Protein AF-0000000073393864 (afdb_homodimer)

pLDDT: mean 94.84, std 5.43, range [60.94, 98.81]

Structure (mmCIF, N/CA/C/O backbone):
data_AF-0000000073393864-model_v1
#
loop_
_entity.id
_entity.type
_entity.pdbx_description
1 polymer '6-phosphogluconate dehydrogenase, beta-hydroxyacid dehydrogenase related, MmsB'
#
loop_
_atom_site.group_PDB
_atom_site.id
_atom_site.type_symbol
_atom_site.label_atom_id
_atom_site.label_alt_id
_atom_site.label_comp_id
_atom_site.label_asym_id
_atom_site.label_entity_id
_atom_site.label_seq_id
_atom_site.pdbx_PDB_ins_code
_atom_site.Cartn_x
_atom_site.Cartn_y
_atom_site.Cartn_z
_atom_site.occupancy
_atom_site.B_iso_or_equiv
_atom_site.auth_seq_id
_atom_site.auth_comp_id
_atom_site.auth_asym_id
_atom_site.auth_atom_id
_atom_site.pdbx_PDB_model_num
ATOM 1 N N . MET A 1 1 ? 4.664 -29.906 -32.594 1 95.62 1 MET A N 1
ATOM 2 C CA . MET A 1 1 ? 4.805 -29.969 -31.141 1 95.62 1 MET A CA 1
ATOM 3 C C . MET A 1 1 ? 3.48 -30.344 -30.484 1 95.62 1 MET A C 1
ATOM 5 O O . MET A 1 1 ? 2.42 -29.891 -30.906 1 95.62 1 MET A O 1
ATOM 9 N N . LYS A 1 2 ? 3.51 -31.25 -29.453 1 97.88 2 LYS A N 1
ATOM 10 C CA . LYS A 1 2 ? 2.297 -31.688 -28.766 1 97.88 2 LYS A CA 1
ATOM 11 C C . LYS A 1 2 ? 2.277 -31.188 -27.328 1 97.88 2 LYS A C 1
ATOM 13 O O . LYS A 1 2 ? 3.203 -31.469 -26.547 1 97.88 2 LYS A O 1
ATOM 18 N N . ILE A 1 3 ? 1.252 -30.453 -26.984 1 98.12 3 ILE A N 1
ATOM 19 C CA . ILE A 1 3 ? 1.03 -30 -25.625 1 98.12 3 ILE A CA 1
ATOM 20 C C . ILE A 1 3 ? -0.166 -30.734 -25.016 1 98.12 3 ILE A C 1
ATOM 22 O O . ILE A 1 3 ? -1.277 -30.656 -25.547 1 98.12 3 ILE A O 1
ATOM 26 N N . GLY A 1 4 ? 0.137 -31.453 -23.969 1 98.12 4 GLY A N 1
ATOM 27 C CA . GLY A 1 4 ? -0.922 -32.188 -23.297 1 98.12 4 GLY A CA 1
ATOM 28 C C . GLY A 1 4 ? -1.39 -31.531 -22.016 1 98.12 4 GLY A C 1
ATOM 29 O O . GLY A 1 4 ? -0.593 -30.922 -21.312 1 98.12 4 GLY A O 1
ATOM 30 N N . PHE A 1 5 ? -2.686 -31.688 -21.734 1 98 5 PHE A N 1
ATOM 31 C CA . PHE A 1 5 ? -3.268 -31.188 -20.484 1 98 5 PHE A CA 1
ATOM 32 C C . PHE A 1 5 ? -3.814 -32.312 -19.641 1 98 5 PHE A C 1
ATOM 34 O O . PHE A 1 5 ? -4.559 -33.188 -20.141 1 98 5 PHE A O 1
ATOM 41 N N . ILE A 1 6 ? -3.375 -32.375 -18.422 1 97.19 6 ILE A N 1
ATOM 42 C CA . ILE A 1 6 ? -4.113 -33.125 -17.406 1 97.19 6 ILE A CA 1
ATOM 43 C C . ILE A 1 6 ? -5.008 -32.156 -16.609 1 97.19 6 ILE A C 1
ATOM 45 O O . ILE A 1 6 ? -4.523 -31.406 -15.766 1 97.19 6 ILE A O 1
ATOM 49 N N . GLY A 1 7 ? -6.27 -32.25 -16.812 1 93.75 7 GLY A N 1
ATOM 50 C CA . GLY A 1 7 ? -7.215 -31.219 -16.406 1 93.75 7 GLY A CA 1
ATOM 51 C C . GLY A 1 7 ? -7.539 -30.25 -17.516 1 93.75 7 GLY A C 1
ATOM 52 O O . GLY A 1 7 ? -6.641 -29.734 -18.188 1 93.75 7 GLY A O 1
ATOM 53 N N . PHE A 1 8 ? -8.805 -30.062 -17.844 1 95.19 8 PHE A N 1
ATOM 54 C CA . PHE A 1 8 ? -9.211 -29.203 -18.938 1 95.19 8 PHE A CA 1
ATOM 55 C C . PHE A 1 8 ? -10.289 -28.219 -18.484 1 95.19 8 PHE A C 1
ATOM 57 O O . PHE A 1 8 ? -11.367 -28.156 -19.078 1 95.19 8 PHE A O 1
ATOM 64 N N . GLY A 1 9 ? -9.906 -27.5 -17.516 1 92.31 9 GLY A N 1
ATOM 65 C CA . GLY A 1 9 ? -10.781 -26.453 -17.031 1 92.31 9 GLY A CA 1
ATOM 66 C C . GLY A 1 9 ? -10.57 -25.125 -17.734 1 92.31 9 GLY A C 1
ATOM 67 O O . GLY A 1 9 ? -10.258 -25.078 -18.922 1 92.31 9 GLY A O 1
ATOM 68 N N . LYS A 1 10 ? -10.828 -24.062 -17.047 1 89.81 10 LYS A N 1
ATOM 69 C CA . LYS A 1 10 ? -10.758 -22.719 -17.594 1 89.81 10 LYS A CA 1
ATOM 70 C C . LYS A 1 10 ? -9.344 -22.391 -18.062 1 89.81 10 LYS A C 1
ATOM 72 O O . LYS A 1 10 ? -9.164 -21.766 -19.109 1 89.81 10 LYS A O 1
ATOM 77 N N . VAL A 1 11 ? -8.367 -22.859 -17.25 1 93.06 11 VAL A N 1
ATOM 78 C CA . VAL A 1 11 ? -6.977 -22.578 -17.594 1 93.06 11 VAL A CA 1
ATOM 79 C C . VAL A 1 11 ? -6.617 -23.234 -18.922 1 93.06 11 VAL A C 1
ATOM 81 O O . VAL A 1 11 ? -6.152 -22.562 -19.844 1 93.06 11 VAL A O 1
ATOM 84 N N . ALA A 1 12 ? -6.836 -24.484 -19.047 1 95 12 ALA A N 1
ATOM 85 C CA . ALA A 1 12 ? -6.5 -25.219 -20.266 1 95 12 ALA A CA 1
ATOM 86 C C . ALA A 1 12 ? -7.238 -24.641 -21.469 1 95 12 ALA A C 1
ATOM 88 O O . ALA A 1 12 ? -6.637 -24.422 -22.516 1 95 12 ALA A O 1
ATOM 89 N N . ARG A 1 13 ? -8.531 -24.391 -21.281 1 93.62 13 ARG A N 1
ATOM 90 C CA . ARG A 1 13 ? -9.336 -23.844 -22.375 1 93.62 13 ARG A CA 1
ATOM 91 C C . ARG A 1 13 ? -8.781 -22.516 -22.859 1 93.62 13 ARG A C 1
ATOM 93 O O . ARG A 1 13 ? -8.695 -22.266 -24.062 1 93.62 13 ARG A O 1
ATOM 100 N N . ASN A 1 14 ? -8.406 -21.688 -21.938 1 93.06 14 ASN A N 1
ATOM 101 C CA . ASN A 1 14 ? -7.879 -20.375 -22.297 1 93.06 14 ASN A CA 1
ATOM 102 C C . ASN A 1 14 ? -6.527 -20.484 -23 1 93.06 14 ASN A C 1
ATOM 104 O O . ASN A 1 14 ? -6.262 -19.781 -23.969 1 93.06 14 ASN A O 1
ATOM 108 N N . LEU A 1 15 ? -5.684 -21.391 -22.469 1 94.25 15 LEU A N 1
ATOM 109 C CA . LEU A 1 15 ? -4.371 -21.562 -23.078 1 94.25 15 LEU A CA 1
ATOM 110 C C . LEU A 1 15 ? -4.5 -22.094 -24.5 1 94.25 15 LEU A C 1
ATOM 112 O O . LEU A 1 15 ? -3.779 -21.656 -25.406 1 94.25 15 LEU A O 1
ATOM 116 N N . VAL A 1 16 ? -5.395 -22.984 -24.703 1 95.12 16 VAL A N 1
ATOM 117 C CA . VAL A 1 16 ? -5.637 -23.516 -26.031 1 95.12 16 VAL A CA 1
ATOM 118 C C . VAL A 1 16 ? -6.07 -22.391 -26.969 1 95.12 16 VAL A C 1
ATOM 120 O O . VAL A 1 16 ? -5.637 -22.328 -28.125 1 95.12 16 VAL A O 1
ATOM 123 N N . ARG A 1 17 ? -6.895 -21.547 -26.484 1 92.81 17 ARG A N 1
ATOM 124 C CA . ARG A 1 17 ? -7.379 -20.422 -27.281 1 92.81 17 ARG A CA 1
ATOM 125 C C . ARG A 1 17 ? -6.25 -19.438 -27.594 1 92.81 17 ARG A C 1
ATOM 127 O O . ARG A 1 17 ? -6.137 -18.953 -28.719 1 92.81 17 ARG A O 1
ATOM 134 N N . LEU A 1 18 ? -5.402 -19.172 -26.672 1 92.62 18 LEU A N 1
ATOM 135 C CA . LEU A 1 18 ? -4.363 -18.156 -26.812 1 92.62 18 LEU A CA 1
ATOM 136 C C . LEU A 1 18 ? -3.223 -18.656 -27.688 1 92.62 18 LEU A C 1
ATOM 138 O O . LEU A 1 18 ? -2.648 -17.906 -28.469 1 92.62 18 LEU A O 1
ATOM 142 N N . ILE A 1 19 ? -2.869 -19.953 -27.422 1 94 19 ILE A N 1
ATOM 143 C CA . ILE A 1 19 ? -1.765 -20.547 -28.188 1 94 19 ILE A CA 1
ATOM 144 C C . ILE A 1 19 ? -2.279 -21.094 -29.516 1 94 19 ILE A C 1
ATOM 146 O O . ILE A 1 19 ? -2.367 -22.297 -29.703 1 94 19 ILE A O 1
ATOM 150 N N . ASN A 1 20 ? -2.572 -20.203 -30.375 1 88.19 20 ASN A N 1
ATOM 151 C CA . ASN A 1 20 ? -3.145 -20.547 -31.672 1 88.19 20 ASN A CA 1
ATOM 152 C C . ASN A 1 20 ? -2.062 -20.75 -32.719 1 88.19 20 ASN A C 1
ATOM 154 O O . ASN A 1 20 ? -1.564 -19.766 -33.281 1 88.19 20 ASN A O 1
ATOM 158 N N . SER A 1 21 ? -1.647 -21.891 -32.906 1 91.62 21 SER A N 1
ATOM 159 C CA . SER A 1 21 ? -0.628 -22.234 -33.875 1 91.62 21 SER A CA 1
ATOM 160 C C . SER A 1 21 ? -0.966 -23.531 -34.625 1 91.62 21 SER A C 1
ATOM 162 O O . SER A 1 21 ? -1.398 -24.5 -34 1 91.62 21 SER A O 1
ATOM 164 N N . GLU A 1 22 ? -0.709 -23.562 -35.875 1 92.31 22 GLU A N 1
ATOM 165 C CA . GLU A 1 22 ? -0.943 -24.766 -36.688 1 92.31 22 GLU A CA 1
ATOM 166 C C . GLU A 1 22 ? 0.104 -25.828 -36.406 1 92.31 22 GLU A C 1
ATOM 168 O O . GLU A 1 22 ? -0.111 -27.016 -36.688 1 92.31 22 GLU A O 1
ATOM 173 N N . ASN A 1 23 ? 1.188 -25.375 -35.812 1 95.06 23 ASN A N 1
ATOM 174 C CA . ASN A 1 23 ? 2.287 -26.297 -35.562 1 95.06 23 ASN A CA 1
ATOM 175 C C . ASN A 1 23 ? 2.178 -26.922 -34.156 1 95.06 23 ASN A C 1
ATOM 177 O O . ASN A 1 23 ? 3.061 -27.656 -33.75 1 95.06 23 ASN A O 1
ATOM 181 N N . ILE A 1 24 ? 1.086 -26.609 -33.469 1 97.25 24 ILE A N 1
ATOM 182 C CA . ILE A 1 24 ? 0.909 -27.141 -32.094 1 97.25 24 ILE A CA 1
ATOM 183 C C . ILE A 1 24 ? -0.389 -27.938 -32.031 1 97.25 24 ILE A C 1
ATOM 185 O O . ILE A 1 24 ? -1.442 -27.469 -32.469 1 97.25 24 ILE A O 1
ATOM 189 N N . THR A 1 25 ? -0.277 -29.141 -31.562 1 97.81 25 THR A N 1
ATOM 190 C CA . THR A 1 25 ? -1.436 -29.984 -31.297 1 97.81 25 THR A CA 1
ATOM 191 C C . THR A 1 25 ? -1.677 -30.109 -29.797 1 97.81 25 THR A C 1
ATOM 193 O O . THR A 1 25 ? -0.751 -30.406 -29.031 1 97.81 25 THR A O 1
ATOM 196 N N . PHE A 1 26 ? -2.895 -29.891 -29.422 1 98.38 26 PHE A N 1
ATOM 197 C CA . PHE A 1 26 ? -3.246 -30.031 -28.016 1 98.38 26 PHE A CA 1
ATOM 198 C C . PHE A 1 26 ? -3.889 -31.391 -27.75 1 98.38 26 PHE A C 1
ATOM 200 O O . PHE A 1 26 ? -4.691 -31.859 -28.547 1 98.38 26 PHE A O 1
ATOM 207 N N . LEU A 1 27 ? -3.475 -31.984 -26.625 1 98.25 27 LEU A N 1
ATOM 208 C CA . LEU A 1 27 ? -3.99 -33.312 -26.234 1 98.25 27 LEU A CA 1
ATOM 209 C C . LEU A 1 27 ? -4.605 -33.25 -24.844 1 98.25 27 LEU A C 1
ATOM 211 O O . LEU A 1 27 ? -4.117 -32.531 -23.969 1 98.25 27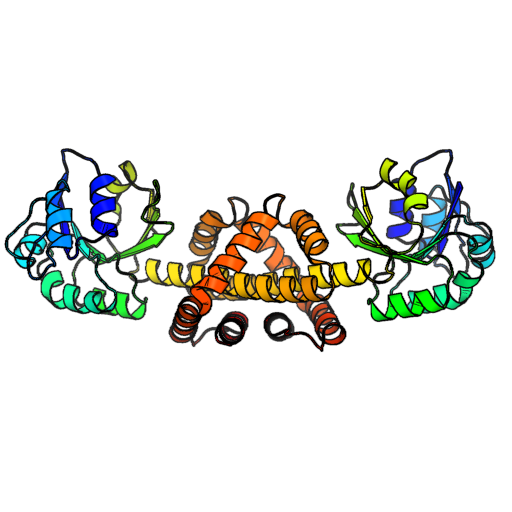 LEU A O 1
ATOM 215 N N . THR A 1 28 ? -5.633 -34 -24.672 1 98.5 28 THR A N 1
ATOM 216 C CA . THR A 1 28 ? -6.176 -34.281 -23.344 1 98.5 28 THR A CA 1
ATOM 217 C C . THR A 1 28 ? -6.965 -35.594 -23.344 1 98.5 28 THR A C 1
ATOM 219 O O . THR A 1 28 ? -6.852 -36.375 -24.266 1 98.5 28 THR A O 1
ATOM 222 N N . SER A 1 29 ? -7.594 -35.906 -22.203 1 97.81 29 SER A N 1
ATOM 223 C CA . SER A 1 29 ? -8.414 -37.125 -22.109 1 97.81 29 SER A CA 1
ATOM 224 C C . SER A 1 29 ? -9.719 -36.844 -21.375 1 97.81 29 SER A C 1
ATOM 226 O O . SER A 1 29 ? -9.766 -35.969 -20.484 1 97.81 29 SER A O 1
ATOM 228 N N . ALA A 1 30 ? -10.719 -37.562 -21.719 1 95.81 30 ALA A N 1
ATOM 229 C CA . ALA A 1 30 ? -12.023 -37.406 -21.078 1 95.81 30 ALA A CA 1
ATOM 230 C C . ALA A 1 30 ? -12.18 -38.406 -19.922 1 95.81 30 ALA A C 1
ATOM 232 O O . ALA A 1 30 ? -13.242 -38.469 -19.297 1 95.81 30 ALA A O 1
ATOM 233 N N . GLN A 1 31 ? -11.125 -39.062 -19.656 1 92.12 31 GLN A N 1
ATOM 234 C CA . GLN A 1 31 ? -11.18 -40.062 -18.594 1 92.12 31 GLN A CA 1
ATOM 235 C C . GLN A 1 31 ? -11.625 -39.406 -17.266 1 92.12 31 GLN A C 1
ATOM 237 O O . GLN A 1 31 ? -10.969 -38.5 -16.766 1 92.12 31 GLN A O 1
ATOM 242 N N . ASN A 1 32 ? -12.727 -39.906 -16.656 1 90.25 32 ASN A N 1
ATOM 243 C CA . ASN A 1 32 ? -13.242 -39.5 -15.352 1 90.25 32 ASN A CA 1
ATOM 244 C C . ASN A 1 32 ? -13.547 -38 -15.297 1 90.25 32 ASN A C 1
ATOM 246 O O . ASN A 1 32 ? -13.227 -37.344 -14.312 1 90.25 32 ASN A O 1
ATOM 250 N N . ARG A 1 33 ? -14.117 -37.5 -16.391 1 91.19 33 ARG A N 1
ATOM 251 C CA . ARG A 1 33 ? -14.461 -36.094 -16.422 1 91.19 33 ARG A CA 1
ATOM 252 C C . ARG A 1 33 ? -15.969 -35.875 -16.516 1 91.19 33 ARG A C 1
ATOM 254 O O . ARG A 1 33 ? -16.688 -36.75 -17.016 1 91.19 33 ARG A O 1
ATOM 261 N N . SER A 1 34 ? -16.375 -34.844 -16.062 1 91.5 34 SER A N 1
ATOM 262 C CA . SER A 1 34 ? -17.797 -34.5 -16.109 1 91.5 34 SER A CA 1
ATOM 263 C C . SER A 1 34 ? -18.25 -34.25 -17.547 1 91.5 34 SER A C 1
ATOM 265 O O . SER A 1 34 ? -17.438 -33.938 -18.422 1 91.5 34 SER A O 1
ATOM 267 N N . GLU A 1 35 ? -19.562 -34.312 -17.719 1 92.94 35 GLU A N 1
ATOM 268 C CA . GLU A 1 35 ? -20.141 -34 -19.031 1 92.94 35 GLU A CA 1
ATOM 269 C C . GLU A 1 35 ? -19.828 -32.594 -19.469 1 92.94 35 GLU A C 1
ATOM 271 O O . GLU A 1 35 ? -19.578 -32.344 -20.641 1 92.94 35 GLU A O 1
ATOM 276 N N . ASN A 1 36 ? -19.875 -31.75 -18.5 1 93.19 36 ASN A N 1
ATOM 277 C CA . ASN A 1 36 ? -19.594 -30.359 -18.812 1 93.19 36 ASN A CA 1
ATOM 278 C C . ASN A 1 36 ? -18.172 -30.172 -19.312 1 93.19 36 ASN A C 1
ATOM 280 O O . ASN A 1 36 ? -17.938 -29.438 -20.281 1 93.19 36 ASN A O 1
ATOM 284 N N . THR A 1 37 ? -17.25 -30.797 -18.656 1 92.62 37 THR A N 1
ATOM 285 C CA . THR A 1 37 ? -15.859 -30.703 -19.062 1 92.62 37 THR A CA 1
ATOM 286 C C . THR A 1 37 ? -15.664 -31.297 -20.469 1 92.62 37 THR A C 1
ATOM 288 O O . THR A 1 37 ? -14.93 -30.734 -21.281 1 92.62 37 THR A O 1
ATOM 291 N N . ILE A 1 38 ? -16.328 -32.375 -20.734 1 93.88 38 ILE A N 1
ATOM 292 C CA . ILE A 1 38 ? -16.219 -33.062 -22.016 1 93.88 38 ILE A CA 1
ATOM 293 C C . ILE A 1 38 ? -16.781 -32.156 -23.125 1 93.88 38 ILE A C 1
ATOM 295 O O . ILE A 1 38 ? -16.203 -32.062 -24.203 1 93.88 38 ILE A O 1
ATOM 299 N N . LYS A 1 39 ? -17.859 -31.578 -22.828 1 94.25 39 LYS A N 1
ATOM 300 C CA . LYS A 1 39 ? -18.438 -30.641 -23.797 1 94.25 39 LYS A CA 1
ATOM 301 C C . LYS A 1 39 ? -17.453 -29.5 -24.109 1 94.25 39 LYS A C 1
ATOM 303 O O . LYS A 1 39 ? -17.297 -29.125 -25.266 1 94.25 39 LYS A O 1
ATOM 308 N N . ASN A 1 40 ? -16.797 -28.984 -23.078 1 93.88 40 ASN A N 1
ATOM 309 C CA . ASN A 1 40 ? -15.797 -27.922 -23.25 1 93.88 40 ASN A CA 1
ATOM 310 C C . ASN A 1 40 ? -14.641 -28.391 -24.141 1 93.88 40 ASN A C 1
ATOM 312 O O . ASN A 1 40 ? -14.133 -27.609 -24.953 1 93.88 40 ASN A O 1
ATOM 316 N N . MET A 1 41 ? -14.242 -29.594 -23.938 1 95.5 41 MET A N 1
ATOM 317 C CA . MET A 1 41 ? -13.172 -30.172 -24.75 1 95.5 41 MET A CA 1
ATOM 318 C C . MET A 1 41 ? -13.586 -30.234 -26.219 1 95.5 41 MET A C 1
ATOM 320 O O . MET A 1 41 ? -12.812 -29.859 -27.109 1 95.5 41 MET A O 1
ATOM 324 N N . GLU A 1 42 ? -14.789 -30.672 -26.375 1 94.31 42 GLU A N 1
ATOM 325 C CA . GLU A 1 42 ? -15.297 -30.844 -27.734 1 94.31 42 GLU A CA 1
ATOM 326 C C . GLU A 1 42 ? -15.398 -29.5 -28.453 1 94.31 42 GLU A C 1
ATOM 328 O O . GLU A 1 42 ? -15.25 -29.438 -29.688 1 94.31 42 GLU A O 1
ATOM 333 N N . GLU A 1 43 ? -15.578 -28.5 -27.719 1 95.25 43 GLU A N 1
ATOM 334 C CA . GLU A 1 43 ? -15.719 -27.156 -28.281 1 95.25 43 GLU A CA 1
ATOM 335 C C . GLU A 1 43 ? -14.359 -26.484 -28.453 1 95.25 43 GLU A C 1
ATOM 337 O O . GLU A 1 43 ? -14.273 -25.391 -29.016 1 95.25 43 GLU A O 1
ATOM 342 N N . SER A 1 44 ? -13.367 -27.156 -28 1 95.06 44 SER A N 1
ATOM 343 C CA . SER A 1 44 ? -12.008 -26.625 -28.094 1 95.06 44 SER A CA 1
ATOM 344 C C . SER A 1 44 ? -11.195 -27.375 -29.141 1 95.06 44 SER A C 1
ATOM 346 O O . SER A 1 44 ? -11.531 -28.5 -29.5 1 95.06 44 SER A O 1
ATOM 348 N N . ASP A 1 45 ? -10.25 -26.719 -29.641 1 94.56 45 ASP A N 1
ATOM 349 C CA . ASP A 1 45 ? -9.352 -27.344 -30.609 1 94.56 45 ASP A CA 1
ATOM 350 C C . ASP A 1 45 ? -8.328 -28.234 -29.906 1 94.56 45 ASP A C 1
ATOM 352 O O . ASP A 1 45 ? -7.141 -27.906 -29.859 1 94.56 45 ASP A O 1
ATOM 356 N N . VAL A 1 46 ? -8.836 -29.406 -29.422 1 97.44 46 VAL A N 1
ATOM 357 C CA . VAL A 1 46 ? -7.98 -30.328 -28.672 1 97.44 46 VAL A CA 1
ATOM 358 C C . VAL A 1 46 ? -8.32 -31.766 -29.047 1 97.44 46 VAL A C 1
ATOM 360 O O . VAL A 1 46 ? -9.484 -32.094 -29.281 1 97.44 46 VAL A O 1
ATOM 363 N N . GLU A 1 47 ? -7.363 -32.531 -29.219 1 97.81 47 GLU A N 1
ATOM 364 C CA . GLU A 1 47 ? -7.539 -33.969 -29.469 1 97.81 47 GLU A CA 1
ATOM 365 C C . GLU A 1 47 ? -7.801 -34.719 -28.172 1 97.81 47 GLU A C 1
ATOM 367 O O . GLU A 1 47 ? -7.035 -34.625 -27.203 1 97.81 47 GLU A O 1
ATOM 372 N N . ILE A 1 48 ? -8.906 -35.469 -28.188 1 98.06 48 ILE A N 1
ATOM 373 C CA . ILE A 1 48 ? -9.289 -36.219 -27 1 98.06 48 ILE A CA 1
ATOM 374 C C . ILE A 1 48 ? -8.812 -37.688 -27.125 1 98.06 48 ILE A C 1
ATOM 376 O O . ILE A 1 48 ? -9.305 -38.406 -27.969 1 98.06 48 ILE A O 1
ATOM 380 N N . LEU A 1 49 ? -7.891 -38.031 -26.25 1 97.69 49 LEU A N 1
ATOM 381 C CA . LEU A 1 49 ? -7.352 -39.375 -26.25 1 97.69 49 LEU A CA 1
ATOM 382 C C . LEU A 1 49 ? -8.062 -40.25 -25.219 1 97.69 49 LEU A C 1
ATOM 384 O O . LEU A 1 49 ? -8.859 -39.75 -24.422 1 97.69 49 LEU A O 1
ATOM 388 N N . ASP A 1 50 ? -7.73 -41.531 -25.172 1 96.5 50 ASP A N 1
ATOM 389 C CA . ASP A 1 50 ? -8.469 -42.469 -24.344 1 96.5 50 ASP A CA 1
ATOM 390 C C . ASP A 1 50 ? -8.078 -42.344 -22.875 1 96.5 50 ASP A C 1
ATOM 392 O O . ASP A 1 50 ? -8.914 -42.5 -21.984 1 96.5 50 ASP A O 1
ATOM 396 N N . THR A 1 51 ? -6.727 -42.125 -22.672 1 97.25 51 THR A N 1
ATOM 397 C CA . THR A 1 51 ? -6.266 -42.125 -21.281 1 97.25 51 THR A CA 1
ATOM 398 C C . THR A 1 51 ? -5.293 -40.969 -21.062 1 97.25 51 THR A C 1
ATOM 400 O O . THR A 1 51 ? -4.648 -40.5 -22 1 97.25 51 THR A O 1
ATOM 403 N N . PHE A 1 52 ? -5.16 -40.594 -19.812 1 97.56 52 PHE A N 1
ATOM 404 C CA . PHE A 1 52 ? -4.188 -39.562 -19.469 1 97.56 52 PHE A CA 1
ATOM 405 C C . PHE A 1 52 ? -2.768 -40.094 -19.594 1 97.56 52 PHE A C 1
ATOM 407 O O . PHE A 1 52 ? -1.833 -39.344 -19.859 1 97.56 52 PHE A O 1
ATOM 414 N N . LYS A 1 53 ? -2.621 -41.438 -19.438 1 97.44 53 LYS A N 1
ATOM 415 C CA . LYS A 1 53 ? -1.312 -42.031 -19.672 1 97.44 53 LYS A CA 1
ATOM 416 C C . LYS A 1 53 ? -0.851 -41.781 -21.109 1 97.44 53 LYS A C 1
ATOM 418 O O . LYS A 1 53 ? 0.306 -41.438 -21.344 1 97.44 53 LYS A O 1
ATOM 423 N N . GLU A 1 54 ? -1.744 -42 -22.031 1 97.88 54 GLU A N 1
ATOM 424 C CA . GLU A 1 54 ? -1.438 -41.719 -23.438 1 97.88 54 GLU A CA 1
ATOM 425 C C . GLU A 1 54 ? -1.105 -40.25 -23.656 1 97.88 54 GLU A C 1
ATOM 427 O O . GLU A 1 54 ? -0.169 -39.938 -24.391 1 97.88 54 GLU A O 1
ATOM 432 N N . VAL A 1 55 ? -1.88 -39.375 -23.031 1 98.31 55 VAL A N 1
ATOM 433 C CA . VAL A 1 55 ? -1.624 -37.938 -23.125 1 98.31 55 VAL A CA 1
ATOM 434 C C . VAL A 1 55 ? -0.203 -37.625 -22.656 1 98.31 55 VAL A C 1
ATOM 436 O O . VAL A 1 55 ? 0.553 -36.938 -23.359 1 98.31 55 VAL A O 1
ATOM 439 N N . ALA A 1 56 ? 0.149 -38.156 -21.516 1 98.19 56 ALA A N 1
ATOM 440 C CA . ALA A 1 56 ? 1.454 -37.875 -20.922 1 98.19 56 ALA A CA 1
ATOM 441 C C . ALA A 1 56 ? 2.582 -38.406 -21.812 1 98.19 56 ALA A C 1
ATOM 443 O O . ALA A 1 56 ? 3.586 -37.719 -22 1 98.19 56 ALA A O 1
ATOM 444 N N . THR A 1 57 ? 2.41 -39.562 -22.391 1 97.75 57 THR A N 1
ATOM 445 C CA . THR A 1 57 ? 3.453 -40.219 -23.172 1 97.75 57 THR A CA 1
ATOM 446 C C . THR A 1 57 ? 3.689 -39.5 -24.484 1 97.75 57 THR A C 1
ATOM 448 O O . THR A 1 57 ? 4.824 -39.406 -24.953 1 97.75 57 THR A O 1
ATOM 451 N N . LEU A 1 58 ? 2.67 -38.938 -25.016 1 97.81 58 LEU A N 1
ATOM 452 C CA . LEU A 1 58 ? 2.75 -38.375 -26.359 1 97.81 58 LEU A CA 1
ATOM 453 C C . LEU A 1 58 ? 3.088 -36.906 -26.328 1 97.81 58 LEU A C 1
ATOM 455 O O . LEU A 1 58 ? 3.445 -36.312 -27.344 1 97.81 58 LEU A O 1
ATOM 459 N N . SER A 1 59 ? 3.029 -36.281 -25.172 1 97.88 59 SER A N 1
ATOM 460 C CA . SER A 1 59 ? 3.176 -34.844 -25.062 1 97.88 59 SER A CA 1
ATOM 461 C C . SER A 1 59 ? 4.645 -34.438 -25 1 97.88 59 SER A C 1
ATOM 463 O O . SER A 1 59 ? 5.441 -35.062 -24.297 1 97.88 59 SER A O 1
ATOM 465 N N . ASP A 1 60 ? 5.012 -33.375 -25.703 1 97.31 60 ASP A N 1
ATOM 466 C CA . ASP A 1 60 ? 6.305 -32.719 -25.547 1 97.31 60 ASP A CA 1
ATOM 467 C C . ASP A 1 60 ? 6.324 -31.875 -24.281 1 97.31 60 ASP A C 1
ATOM 469 O O . ASP A 1 60 ? 7.367 -31.719 -23.641 1 97.31 60 ASP A O 1
ATOM 473 N N . ILE A 1 61 ? 5.246 -31.266 -24 1 97.56 61 ILE A N 1
ATOM 474 C CA . ILE A 1 61 ? 4.977 -30.531 -22.781 1 97.56 61 ILE A CA 1
ATOM 475 C C . ILE A 1 61 ? 3.67 -31.016 -22.156 1 97.56 61 ILE A C 1
ATOM 477 O O . ILE A 1 61 ? 2.617 -30.984 -22.797 1 97.56 61 ILE A O 1
ATOM 481 N N . LEU A 1 62 ? 3.775 -31.516 -21 1 98.25 62 LEU A N 1
ATOM 482 C CA . LEU A 1 62 ? 2.596 -31.922 -20.25 1 98.25 62 LEU A CA 1
ATOM 483 C C . LEU A 1 62 ? 2.246 -30.891 -19.172 1 98.25 62 LEU A C 1
ATOM 485 O O . LEU A 1 62 ? 3.047 -30.625 -18.281 1 98.25 62 LEU A O 1
ATOM 489 N N . ILE A 1 63 ? 1.014 -30.328 -19.234 1 98.19 63 ILE A N 1
ATOM 490 C CA . ILE A 1 63 ? 0.583 -29.281 -18.328 1 98.19 63 ILE A CA 1
ATOM 491 C C . ILE A 1 63 ? -0.46 -29.844 -17.359 1 98.19 63 ILE A C 1
ATOM 493 O O . ILE A 1 63 ? -1.449 -30.438 -17.781 1 98.19 63 ILE A O 1
ATOM 497 N N . SER A 1 64 ? -0.127 -29.719 -16.141 1 98.12 64 SER A N 1
ATOM 498 C CA . SER A 1 64 ? -1.1 -30.031 -15.102 1 98.12 64 SER A CA 1
ATOM 499 C C . SER A 1 64 ? -1.885 -28.797 -14.672 1 98.12 64 SER A C 1
ATOM 501 O O . SER A 1 64 ? -1.316 -27.859 -14.117 1 98.12 64 SER A O 1
ATOM 503 N N . ALA A 1 65 ? -3.105 -28.703 -14.953 1 95.12 65 ALA A N 1
ATOM 504 C CA . ALA A 1 65 ? -4.031 -27.641 -14.57 1 95.12 65 ALA A CA 1
ATOM 505 C C . ALA A 1 65 ? -5.301 -28.219 -13.945 1 95.12 65 ALA A C 1
ATOM 507 O O . ALA A 1 65 ? -6.352 -28.266 -14.594 1 95.12 65 ALA A O 1
ATOM 508 N N . ASN A 1 66 ? -5.172 -28.578 -12.734 1 93.12 66 ASN A N 1
ATOM 509 C CA . ASN A 1 66 ? -6.223 -29.25 -11.969 1 93.12 66 ASN A CA 1
ATOM 510 C C . ASN A 1 66 ? -6.578 -28.469 -10.703 1 93.12 66 ASN A C 1
ATOM 512 O O . ASN A 1 66 ? -6.219 -27.297 -10.57 1 93.12 66 ASN A O 1
ATOM 516 N N . SER A 1 67 ? -7.477 -29.062 -9.867 1 91 67 SER A N 1
ATOM 517 C CA . SER A 1 67 ? -7.691 -28.5 -8.539 1 91 67 SER A CA 1
ATOM 518 C C . SER A 1 67 ? -6.488 -28.734 -7.633 1 91 67 SER A C 1
ATOM 520 O O . SER A 1 67 ? -5.762 -29.719 -7.809 1 91 67 SER A O 1
ATOM 522 N N . PRO A 1 68 ? -6.293 -27.875 -6.754 1 91.31 68 PRO A N 1
ATOM 523 C CA . PRO A 1 68 ? -5.117 -28 -5.887 1 91.31 68 PRO A CA 1
ATOM 524 C C . PRO A 1 68 ? -5.023 -29.375 -5.211 1 91.31 68 PRO A C 1
ATOM 526 O O . PRO A 1 68 ? -3.932 -29.938 -5.105 1 91.31 68 PRO A O 1
ATOM 529 N N . ASN A 1 69 ? -6.133 -29.938 -4.84 1 92.44 69 ASN A N 1
ATOM 530 C CA . ASN A 1 69 ? -6.133 -31.188 -4.086 1 92.44 69 ASN A CA 1
ATOM 531 C C . ASN A 1 69 ? -5.766 -32.375 -4.973 1 92.44 69 ASN A C 1
ATOM 533 O O . ASN A 1 69 ? -5.484 -33.469 -4.469 1 92.44 69 ASN A O 1
ATOM 537 N N . GLN A 1 70 ? -5.672 -32.156 -6.258 1 95.56 70 GLN A N 1
ATOM 538 C CA . GLN A 1 70 ? -5.379 -33.25 -7.184 1 95.56 70 GLN A CA 1
ATOM 539 C C . GLN A 1 70 ? -3.961 -33.125 -7.734 1 95.56 70 GLN A C 1
ATOM 541 O O . GLN A 1 70 ? -3.457 -34.062 -8.359 1 95.56 70 GLN A O 1
ATOM 546 N N . ALA A 1 71 ? -3.355 -32.062 -7.551 1 96.94 71 ALA A N 1
ATOM 547 C CA . ALA A 1 71 ? -2.107 -31.734 -8.234 1 96.94 71 ALA A CA 1
ATOM 548 C C . ALA A 1 71 ? -1.041 -32.781 -7.984 1 96.94 71 ALA A C 1
ATOM 550 O O . ALA A 1 71 ? -0.433 -33.312 -8.93 1 96.94 71 ALA A O 1
ATOM 551 N N . LEU A 1 72 ? -0.841 -33.156 -6.699 1 97.69 72 LEU A N 1
ATOM 552 C CA . LEU A 1 72 ? 0.197 -34.125 -6.367 1 97.69 72 LEU A CA 1
ATOM 553 C C . LEU A 1 72 ? -0.146 -35.5 -6.926 1 97.69 72 LEU A C 1
ATOM 555 O O . LEU A 1 72 ? 0.712 -36.188 -7.5 1 97.69 72 LEU A O 1
ATOM 559 N N . ASP A 1 73 ? -1.384 -35.906 -6.781 1 97.62 73 ASP A N 1
ATOM 560 C CA . ASP A 1 73 ? -1.815 -37.219 -7.273 1 97.62 73 ASP A CA 1
ATOM 561 C C . ASP A 1 73 ? -1.6 -37.312 -8.781 1 97.62 73 ASP A C 1
ATOM 563 O O . ASP A 1 73 ? -1.145 -38.344 -9.273 1 97.62 73 ASP A O 1
ATOM 567 N N . VAL A 1 74 ? -1.93 -36.312 -9.469 1 97.31 74 VAL A N 1
ATOM 568 C CA . VAL A 1 74 ? -1.776 -36.25 -10.914 1 97.31 74 VAL A CA 1
ATOM 569 C C . VAL A 1 74 ? -0.301 -36.406 -11.281 1 97.31 74 VAL A C 1
ATOM 571 O O . VAL A 1 74 ? 0.048 -37.156 -12.203 1 97.31 74 VAL A O 1
ATOM 574 N N . ALA A 1 75 ? 0.505 -35.719 -10.641 1 98 75 ALA A N 1
ATOM 575 C CA . ALA A 1 75 ? 1.939 -35.781 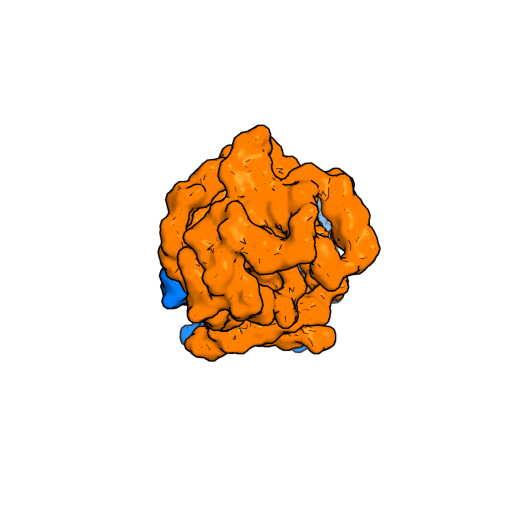-10.906 1 98 75 ALA A CA 1
ATOM 576 C C . ALA A 1 75 ? 2.48 -37.188 -10.656 1 98 75 ALA A C 1
ATOM 578 O O . ALA A 1 75 ? 3.25 -37.719 -11.469 1 98 75 ALA A O 1
ATOM 579 N N . VAL A 1 76 ? 2.07 -37.781 -9.531 1 97.88 76 VAL A N 1
ATOM 580 C CA . VAL A 1 76 ? 2.541 -39.125 -9.148 1 97.88 76 VAL A CA 1
ATOM 581 C C . VAL A 1 76 ? 2.041 -40.156 -10.164 1 97.88 76 VAL A C 1
ATOM 583 O O . VAL A 1 76 ? 2.791 -41.031 -10.578 1 97.88 76 VAL A O 1
ATOM 586 N N . LYS A 1 77 ? 0.875 -39.969 -10.578 1 97.25 77 LYS A N 1
ATOM 587 C CA . LYS A 1 77 ? 0.232 -40.969 -11.422 1 97.25 77 LYS A CA 1
ATOM 588 C C . LYS A 1 77 ? 0.685 -40.844 -12.867 1 97.25 77 LYS A C 1
ATOM 590 O O . LYS A 1 77 ? 0.881 -41.844 -13.555 1 97.25 77 LYS A O 1
ATOM 595 N N . TYR A 1 78 ? 0.836 -39.625 -13.336 1 96.94 78 TYR A N 1
ATOM 596 C CA . TYR A 1 78 ? 1.004 -39.469 -14.773 1 96.94 78 TYR A CA 1
ATOM 597 C C . TYR A 1 78 ? 2.344 -38.812 -15.094 1 96.94 78 TYR A C 1
ATOM 599 O O . TYR A 1 78 ? 2.816 -38.875 -16.234 1 96.94 78 TYR A O 1
ATOM 607 N N . GLY A 1 79 ? 2.963 -38.156 -14.109 1 95.69 79 GLY A N 1
ATOM 608 C CA . GLY A 1 79 ? 4.18 -37.375 -14.336 1 95.69 79 GLY A CA 1
ATOM 609 C C . GLY A 1 79 ? 5.336 -38.25 -14.82 1 95.69 79 GLY A C 1
ATOM 610 O O . GLY A 1 79 ? 6.16 -37.781 -15.617 1 95.69 79 GLY A O 1
ATOM 611 N N . LYS A 1 80 ? 5.391 -39.5 -14.406 1 94.12 80 LYS A N 1
ATOM 612 C CA . LYS A 1 80 ? 6.484 -40.406 -14.742 1 94.12 80 LYS A CA 1
ATOM 613 C C . LYS A 1 80 ? 6.465 -40.75 -16.234 1 94.12 80 LYS A C 1
ATOM 615 O O . LYS A 1 80 ? 7.473 -41.188 -16.781 1 94.12 80 LYS A O 1
ATOM 620 N N . TYR A 1 81 ? 5.316 -40.562 -16.828 1 96.31 81 TYR A N 1
ATOM 621 C CA . TYR A 1 81 ? 5.184 -40.938 -18.234 1 96.31 81 TYR A CA 1
ATOM 622 C C . TYR A 1 81 ? 5.566 -39.781 -19.156 1 96.31 81 TYR A C 1
ATOM 624 O O . TYR A 1 81 ? 5.672 -39.938 -20.375 1 96.31 81 TYR A O 1
ATOM 632 N N . SER A 1 82 ? 5.688 -38.594 -18.516 1 94.44 82 SER A N 1
ATOM 633 C CA . SER A 1 82 ? 6.082 -37.406 -19.297 1 94.44 82 SER A CA 1
ATOM 634 C C . SER A 1 82 ? 7.527 -37.531 -19.766 1 94.44 82 SER A C 1
ATOM 636 O O . SER A 1 82 ? 8.43 -37.75 -18.969 1 94.44 82 SER A O 1
ATOM 638 N N . LYS A 1 83 ? 7.754 -37.406 -21.047 1 88.44 83 LYS A N 1
ATOM 639 C CA . LYS A 1 83 ? 9.117 -37.5 -21.578 1 88.44 83 LYS A CA 1
ATOM 640 C C . LYS A 1 83 ? 9.688 -36.094 -21.828 1 88.44 83 LYS A C 1
ATOM 642 O O . LYS A 1 83 ? 10.906 -35.938 -21.938 1 88.44 83 LYS A O 1
ATOM 647 N N . GLY A 1 84 ? 8.867 -35.156 -21.969 1 94.5 84 GLY A N 1
ATOM 648 C CA . GLY A 1 84 ? 9.289 -33.781 -22.109 1 94.5 84 GLY A CA 1
ATOM 649 C C . GLY A 1 84 ? 9.141 -32.969 -20.828 1 94.5 84 GLY A C 1
ATOM 650 O O . GLY A 1 84 ? 9.461 -33.438 -19.75 1 94.5 84 GLY A O 1
ATOM 651 N N . ILE A 1 85 ? 8.719 -31.781 -20.938 1 97.25 85 ILE A N 1
ATOM 652 C CA . ILE A 1 85 ? 8.539 -30.891 -19.812 1 97.25 85 ILE A CA 1
ATOM 653 C C . ILE A 1 85 ? 7.227 -31.219 -19.094 1 97.25 85 ILE A C 1
ATOM 655 O O . ILE A 1 85 ? 6.199 -31.438 -19.734 1 97.25 85 ILE A O 1
ATOM 659 N N . TYR A 1 86 ? 7.336 -31.391 -17.828 1 98.12 86 TYR A N 1
ATOM 660 C CA . TYR A 1 86 ? 6.148 -31.375 -16.969 1 98.12 86 TYR A CA 1
ATOM 661 C C . TYR A 1 86 ? 5.945 -30 -16.344 1 98.12 86 TYR A C 1
ATOM 663 O O . TYR A 1 86 ? 6.742 -29.562 -15.516 1 98.12 86 TYR A O 1
ATOM 671 N N . MET A 1 87 ? 4.875 -29.328 -16.688 1 97.94 87 MET A N 1
ATOM 672 C CA . MET A 1 87 ? 4.586 -27.984 -16.188 1 97.94 87 MET A CA 1
ATOM 673 C C . MET A 1 87 ? 3.373 -27.984 -15.273 1 97.94 87 MET A C 1
ATOM 675 O O . MET A 1 87 ? 2.275 -28.375 -15.68 1 97.94 87 MET A O 1
ATOM 679 N N . ASP A 1 88 ? 3.629 -27.562 -14.117 1 98.06 88 ASP A N 1
ATOM 680 C CA . ASP A 1 88 ? 2.533 -27.469 -13.156 1 98.06 88 ASP A CA 1
ATOM 681 C C . ASP A 1 88 ? 1.996 -26.047 -13.062 1 98.06 88 ASP A C 1
ATOM 683 O O . ASP A 1 88 ? 2.729 -25.125 -12.695 1 98.06 88 ASP A O 1
ATOM 687 N N . LEU A 1 89 ? 0.715 -25.859 -13.344 1 96.19 89 LEU A N 1
ATOM 688 C CA . LEU A 1 89 ? 0.085 -24.547 -13.273 1 96.19 89 LEU A CA 1
ATOM 689 C C . LEU A 1 89 ? -0.994 -24.516 -12.195 1 96.19 89 LEU A C 1
ATOM 691 O O . LEU A 1 89 ? -1.818 -23.594 -12.156 1 96.19 89 LEU A O 1
ATOM 695 N N . ASN A 1 90 ? -0.982 -25.562 -11.344 1 95.06 90 ASN A N 1
ATOM 696 C CA . ASN A 1 90 ? -1.952 -25.641 -10.25 1 95.06 90 ASN A CA 1
ATOM 697 C C . ASN A 1 90 ? -1.682 -24.578 -9.188 1 95.06 90 ASN A C 1
ATOM 699 O O . ASN A 1 90 ? -0.53 -24.203 -8.961 1 95.06 90 ASN A O 1
ATOM 703 N N . ASN A 1 91 ? -2.818 -24.141 -8.617 1 90.19 91 ASN A N 1
ATOM 704 C CA . ASN A 1 91 ? -2.705 -23.219 -7.48 1 90.19 91 ASN A CA 1
ATOM 705 C C . ASN A 1 91 ? -2.369 -23.969 -6.191 1 90.19 91 ASN A C 1
ATOM 707 O O . ASN A 1 91 ? -3.258 -24.25 -5.387 1 90.19 91 ASN A O 1
ATOM 711 N N . ILE A 1 92 ? -1.094 -24.25 -5.969 1 92.94 92 ILE A N 1
ATOM 712 C CA . ILE A 1 92 ? -0.633 -25.031 -4.832 1 92.94 92 ILE A CA 1
ATOM 713 C C . ILE A 1 92 ? 0.515 -24.312 -4.133 1 92.94 92 ILE A C 1
ATOM 715 O O . ILE A 1 92 ? 1.068 -23.344 -4.672 1 92.94 92 ILE A O 1
ATOM 719 N N . SER A 1 93 ? 0.837 -24.766 -2.943 1 92.56 93 SER A N 1
ATOM 720 C CA . SER A 1 93 ? 1.904 -24.156 -2.15 1 92.56 93 SER A CA 1
ATOM 721 C C . SER A 1 93 ? 3.277 -24.531 -2.703 1 92.56 93 SER A C 1
ATOM 723 O O . SER A 1 93 ? 3.426 -25.531 -3.391 1 92.56 93 SER A O 1
ATOM 725 N N . PRO A 1 94 ? 4.254 -23.703 -2.398 1 94.94 94 PRO A N 1
ATOM 726 C CA . PRO A 1 94 ? 5.621 -24.078 -2.777 1 94.94 94 PRO A CA 1
ATOM 727 C C . PRO A 1 94 ? 6.039 -25.422 -2.217 1 94.94 94 PRO A C 1
ATOM 729 O O . PRO A 1 94 ? 6.793 -26.156 -2.863 1 94.94 94 PRO A O 1
ATOM 732 N N . LYS A 1 95 ? 5.539 -25.75 -1.035 1 94.69 95 LYS A N 1
ATOM 733 C CA . LYS A 1 95 ? 5.844 -27.062 -0.457 1 94.69 95 LYS A CA 1
ATOM 734 C C . LYS A 1 95 ? 5.332 -28.188 -1.347 1 94.69 95 LYS A C 1
ATOM 736 O O . LYS A 1 95 ? 6.055 -29.156 -1.617 1 94.69 95 LYS A O 1
ATOM 741 N N . GLU A 1 96 ? 4.133 -28.047 -1.741 1 95.38 96 GLU A N 1
ATOM 742 C CA . GLU A 1 96 ? 3.547 -29.047 -2.633 1 95.38 96 GLU A CA 1
ATOM 743 C C . GLU A 1 96 ? 4.266 -29.062 -3.98 1 95.38 96 GLU A C 1
ATOM 745 O O . GLU A 1 96 ? 4.48 -30.141 -4.555 1 95.38 96 GLU A O 1
ATOM 750 N N . THR A 1 97 ? 4.562 -27.906 -4.457 1 96.75 97 THR A N 1
ATOM 751 C CA . THR A 1 97 ? 5.312 -27.781 -5.703 1 96.75 97 THR A CA 1
ATOM 752 C C . THR A 1 97 ? 6.621 -28.562 -5.629 1 96.75 97 THR A C 1
ATOM 754 O O . THR A 1 97 ? 6.961 -29.297 -6.555 1 96.75 97 THR A O 1
ATOM 757 N N . LEU A 1 98 ? 7.332 -28.453 -4.59 1 96.56 98 LEU A N 1
ATOM 758 C CA . LEU A 1 98 ? 8.609 -29.141 -4.418 1 96.56 98 LEU A CA 1
ATOM 759 C C . LEU A 1 98 ? 8.398 -30.641 -4.262 1 96.56 98 LEU A C 1
ATOM 761 O O . LEU A 1 98 ? 9.227 -31.438 -4.699 1 96.56 98 LEU A O 1
ATOM 765 N N . GLU A 1 99 ? 7.297 -31 -3.656 1 97.56 99 GLU A N 1
ATOM 766 C CA . GLU A 1 99 ? 6.965 -32.406 -3.574 1 97.56 99 GLU A CA 1
ATOM 767 C C . GLU A 1 99 ? 6.723 -33 -4.961 1 97.56 99 GLU A C 1
ATOM 769 O O . GLU A 1 99 ? 7.199 -34.094 -5.27 1 97.56 99 GLU A O 1
ATOM 774 N N . ILE A 1 100 ? 5.996 -32.312 -5.773 1 97.88 100 ILE A N 1
ATOM 775 C CA . ILE A 1 100 ? 5.711 -32.75 -7.137 1 97.88 100 ILE A CA 1
ATOM 776 C C . ILE A 1 100 ? 7.016 -32.938 -7.91 1 97.88 100 ILE A C 1
ATOM 778 O O . ILE A 1 100 ? 7.176 -33.906 -8.664 1 97.88 100 ILE A O 1
ATOM 782 N N . ASN A 1 101 ? 7.898 -32.031 -7.723 1 97.38 101 ASN A N 1
ATOM 783 C CA . ASN A 1 101 ? 9.188 -32.062 -8.414 1 97.38 101 ASN A CA 1
ATOM 784 C C . ASN A 1 101 ? 9.914 -33.375 -8.195 1 97.38 101 ASN A C 1
ATOM 786 O O . ASN A 1 101 ? 10.688 -33.812 -9.055 1 97.38 101 ASN A O 1
ATOM 790 N N . LYS A 1 102 ? 9.664 -34.062 -7.078 1 96.88 102 LYS A N 1
ATOM 791 C CA . LYS A 1 102 ? 10.328 -35.312 -6.754 1 96.88 102 LYS A CA 1
ATOM 792 C C . LYS A 1 102 ? 9.773 -36.469 -7.602 1 96.88 102 LYS A C 1
ATOM 794 O O . LYS A 1 102 ? 10.375 -37.531 -7.664 1 96.88 102 LYS A O 1
ATOM 799 N N . HIS A 1 103 ? 8.695 -36.219 -8.266 1 96.69 103 HIS A N 1
ATOM 800 C CA . HIS A 1 103 ? 7.996 -37.344 -8.898 1 96.69 103 HIS A CA 1
ATOM 801 C C . HIS A 1 103 ? 7.977 -37.188 -10.414 1 96.69 103 HIS A C 1
ATOM 803 O O . HIS A 1 103 ? 7.449 -38.031 -11.133 1 96.69 103 HIS A O 1
ATOM 809 N N . VAL A 1 104 ? 8.5 -36.125 -10.914 1 96.56 104 VAL A N 1
ATOM 810 C CA . VAL A 1 104 ? 8.445 -35.875 -12.352 1 96.56 104 VAL A CA 1
ATOM 811 C C . VAL A 1 104 ? 9.82 -35.469 -12.859 1 96.56 104 VAL A C 1
ATOM 813 O O . VAL A 1 104 ? 10.688 -35.062 -12.07 1 96.56 104 VAL A O 1
ATOM 816 N N . ASN A 1 105 ? 10.023 -35.656 -14.133 1 92.88 105 ASN A N 1
ATOM 817 C CA . ASN A 1 105 ? 11.25 -35.188 -14.773 1 92.88 105 ASN A CA 1
ATOM 818 C C . ASN A 1 105 ? 11.047 -33.875 -15.508 1 92.88 105 ASN A C 1
ATOM 820 O O . ASN A 1 105 ? 9.945 -33.594 -15.977 1 92.88 105 ASN A O 1
ATOM 824 N N . ASN A 1 106 ? 12.102 -33.062 -15.57 1 95.25 106 ASN A N 1
ATOM 825 C CA . ASN A 1 106 ? 12.078 -31.797 -16.297 1 95.25 106 ASN A CA 1
ATOM 826 C C . ASN A 1 106 ? 10.93 -30.906 -15.82 1 95.25 106 ASN A C 1
ATOM 828 O O . ASN A 1 106 ? 10.133 -30.438 -16.641 1 95.25 106 ASN A O 1
ATOM 832 N N . PHE A 1 107 ? 10.859 -30.766 -14.531 1 97.81 107 PHE A N 1
ATOM 833 C CA . PHE A 1 107 ? 9.758 -30.078 -13.875 1 97.81 107 PHE A CA 1
ATOM 834 C C . PHE A 1 107 ? 9.875 -28.578 -14.039 1 97.81 107 PHE A C 1
ATOM 836 O O . PHE A 1 107 ? 10.945 -28 -13.82 1 97.81 107 PHE A O 1
ATOM 843 N N . VAL A 1 108 ? 8.766 -27.922 -14.445 1 98.12 108 VAL A N 1
ATOM 844 C CA . VAL A 1 108 ? 8.617 -26.484 -14.477 1 98.12 108 VAL A CA 1
ATOM 845 C C . VAL A 1 108 ? 7.402 -26.062 -13.656 1 98.12 108 VAL A C 1
ATOM 847 O O . VAL A 1 108 ? 6.285 -26.531 -13.906 1 98.12 108 VAL A O 1
ATOM 850 N N . ASP A 1 109 ? 7.668 -25.328 -12.641 1 97.06 109 ASP A N 1
ATOM 851 C CA . ASP A 1 109 ? 6.551 -24.781 -11.875 1 97.06 109 ASP A CA 1
ATOM 852 C C . ASP A 1 109 ? 6.121 -23.422 -12.43 1 97.06 109 ASP A C 1
ATOM 854 O O . ASP A 1 109 ? 6.961 -22.578 -12.727 1 97.06 109 ASP A O 1
ATOM 858 N N . GLY A 1 110 ? 4.84 -23.234 -12.555 1 96.38 110 GLY A N 1
ATOM 859 C CA . GLY A 1 110 ? 4.301 -22.031 -13.141 1 96.38 110 GLY A CA 1
ATOM 860 C C . GLY A 1 110 ? 3.242 -21.359 -12.273 1 96.38 110 GLY A C 1
ATOM 861 O O . GLY A 1 110 ? 2.463 -22.047 -11.602 1 96.38 110 GLY A O 1
ATOM 862 N N . ALA A 1 111 ? 3.318 -20.031 -12.266 1 94.19 111 ALA A N 1
ATOM 863 C CA . ALA A 1 111 ? 2.297 -19.219 -11.609 1 94.19 111 ALA A CA 1
ATOM 864 C C . ALA A 1 111 ? 1.588 -18.328 -12.617 1 94.19 111 ALA A C 1
ATOM 866 O O . ALA A 1 111 ? 2.236 -17.609 -13.398 1 94.19 111 ALA A O 1
ATOM 867 N N . ILE A 1 112 ? 0.296 -18.438 -12.602 1 91.75 112 ILE A N 1
ATOM 868 C CA . ILE A 1 112 ? -0.498 -17.547 -13.453 1 91.75 112 ILE A CA 1
ATOM 869 C C . ILE A 1 112 ? -0.839 -16.266 -12.695 1 91.75 112 ILE A C 1
ATOM 871 O O . ILE A 1 112 ? -1.425 -16.312 -11.609 1 91.75 112 ILE A O 1
ATOM 875 N N . ILE A 1 113 ? -0.397 -15.18 -13.25 1 88.19 113 ILE A N 1
ATOM 876 C CA . ILE A 1 113 ? -0.704 -13.883 -12.664 1 88.19 113 ILE A CA 1
ATOM 877 C C . ILE A 1 113 ? -1.693 -13.133 -13.547 1 88.19 113 ILE A C 1
ATOM 879 O O . ILE A 1 113 ? -1.512 -13.062 -14.766 1 88.19 113 ILE A O 1
ATOM 883 N N . GLY A 1 114 ? -2.736 -12.438 -12.93 1 76.31 114 GLY A N 1
ATOM 884 C CA . GLY A 1 114 ? -3.814 -11.805 -13.672 1 76.31 114 GLY A CA 1
ATOM 885 C C . GLY A 1 114 ? -4.996 -12.719 -13.906 1 76.31 114 GLY A C 1
ATOM 886 O O . GLY A 1 114 ? -4.941 -13.906 -13.578 1 76.31 114 GLY A O 1
ATOM 887 N N . LYS A 1 115 ? -6.016 -12.148 -14.359 1 66.5 115 LYS A N 1
ATOM 888 C CA . LYS A 1 115 ? -7.207 -12.945 -14.617 1 66.5 115 LYS A CA 1
ATOM 889 C C . LYS A 1 115 ? -7.023 -13.828 -15.852 1 66.5 115 LYS A C 1
ATOM 891 O O . LYS A 1 115 ? -6.668 -13.328 -16.922 1 66.5 115 LYS A O 1
ATOM 896 N N . ILE A 1 116 ? -7.051 -15.148 -15.547 1 61.41 116 ILE A N 1
ATOM 897 C CA . ILE A 1 116 ? -6.84 -16.125 -16.594 1 61.41 116 ILE A CA 1
ATOM 898 C C . ILE A 1 116 ? -7.797 -15.859 -17.75 1 61.41 116 ILE A C 1
ATOM 900 O O . ILE A 1 116 ? -7.461 -16.109 -18.922 1 61.41 116 ILE A O 1
ATOM 904 N N . ASP A 1 117 ? -8.891 -15.312 -17.297 1 62.06 117 ASP A N 1
ATOM 905 C CA . ASP A 1 117 ? -9.844 -15.047 -18.359 1 62.06 117 ASP A CA 1
ATOM 906 C C . ASP A 1 117 ? -9.531 -13.727 -19.062 1 62.06 117 ASP A C 1
ATOM 908 O O . ASP A 1 117 ? -10.211 -13.352 -20.031 1 62.06 117 ASP A O 1
ATOM 912 N N . SER A 1 118 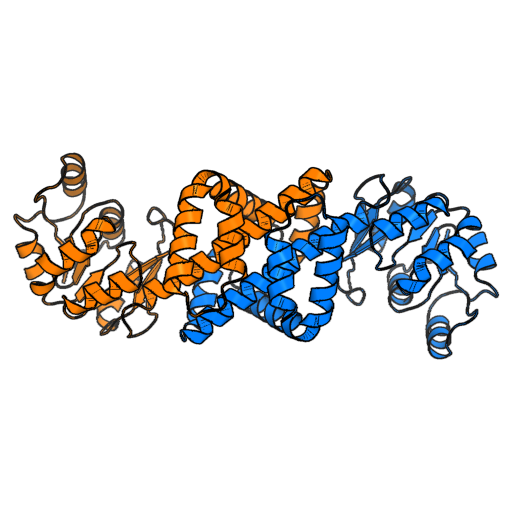? -8.508 -13.195 -18.578 1 64.94 118 SER A N 1
ATOM 913 C CA . SER A 1 118 ? -8.164 -11.93 -19.203 1 64.94 118 SER A CA 1
ATOM 914 C C . SER A 1 118 ? -7.426 -12.156 -20.531 1 64.94 118 SER A C 1
ATOM 916 O O . SER A 1 118 ? -6.992 -13.273 -20.812 1 64.94 118 SER A O 1
ATOM 918 N N . ALA A 1 119 ? -7.422 -11.219 -21.391 1 64.81 119 ALA A N 1
ATOM 919 C CA . ALA A 1 119 ? -6.836 -11.227 -22.734 1 64.81 119 ALA A CA 1
ATOM 920 C C . ALA A 1 119 ? -5.32 -11.383 -22.672 1 64.81 119 ALA A C 1
ATOM 922 O O . ALA A 1 119 ? -4.695 -11.852 -23.625 1 64.81 119 ALA A O 1
ATOM 923 N N . ASN A 1 120 ? -4.836 -11.234 -21.391 1 82.06 120 ASN A N 1
ATOM 924 C CA . ASN A 1 120 ? -3.379 -11.219 -21.438 1 82.06 120 ASN A CA 1
ATOM 925 C C . ASN A 1 120 ? -2.777 -11.742 -20.141 1 82.06 120 ASN A C 1
ATOM 927 O O . ASN A 1 120 ? -2.037 -11.023 -19.453 1 82.06 120 ASN A O 1
ATOM 931 N N . PRO A 1 121 ? -2.992 -13.109 -19.859 1 86.62 121 PRO A N 1
ATOM 932 C CA . PRO A 1 121 ? -2.346 -13.656 -18.672 1 86.62 121 PRO A CA 1
ATOM 933 C C . PRO A 1 121 ? -0.823 -13.688 -18.781 1 86.62 121 PRO A C 1
ATOM 935 O O . PRO A 1 121 ? -0.285 -13.805 -19.875 1 86.62 121 PRO A O 1
ATOM 938 N N . ILE A 1 122 ? -0.218 -13.523 -17.625 1 92.31 122 ILE A N 1
ATOM 939 C CA . ILE A 1 122 ? 1.234 -13.641 -17.547 1 92.31 122 ILE A CA 1
ATOM 940 C C . ILE A 1 122 ? 1.613 -14.922 -16.812 1 92.31 122 ILE A C 1
ATOM 942 O O . ILE A 1 122 ? 1.065 -15.219 -15.75 1 92.31 122 ILE A O 1
ATOM 946 N N . LEU A 1 123 ? 2.488 -15.703 -17.391 1 94.31 123 LEU A N 1
ATOM 947 C CA . LEU A 1 123 ? 2.979 -16.922 -16.75 1 94.31 123 LEU A CA 1
ATOM 948 C C . LEU A 1 123 ? 4.387 -16.719 -16.203 1 94.31 123 LEU A C 1
ATOM 950 O O . LEU A 1 123 ? 5.312 -16.406 -16.953 1 94.31 123 LEU A O 1
ATOM 954 N N . TYR A 1 124 ? 4.516 -16.844 -14.945 1 96.31 124 TYR A N 1
ATOM 955 C CA . TYR A 1 124 ? 5.824 -16.891 -14.305 1 96.31 124 TYR A CA 1
ATOM 956 C C . TYR A 1 124 ? 6.312 -18.328 -14.164 1 96.31 124 TYR A C 1
ATOM 958 O O . TYR A 1 124 ? 5.613 -19.172 -13.609 1 96.31 124 TYR A O 1
ATOM 966 N N . LEU A 1 125 ? 7.516 -18.578 -14.68 1 97.81 125 LEU A N 1
ATOM 967 C CA . LEU A 1 125 ? 8 -19.953 -14.727 1 97.81 125 LEU A CA 1
ATOM 968 C C . LEU A 1 125 ? 9.352 -20.078 -14.023 1 97.81 125 LEU A C 1
ATOM 970 O O . LEU A 1 125 ? 10.188 -19.172 -14.117 1 97.81 125 LEU A O 1
ATOM 974 N N . SER A 1 126 ? 9.508 -21.172 -13.305 1 98.19 126 SER A N 1
ATOM 975 C CA . SER A 1 126 ? 10.797 -21.531 -12.711 1 98.19 126 SER A CA 1
ATOM 976 C C . SER A 1 126 ? 11.086 -23.016 -12.875 1 98.19 126 SER A C 1
ATOM 978 O O . SER A 1 126 ? 10.172 -23.844 -12.82 1 98.19 126 SER A O 1
ATOM 980 N N . GLY A 1 127 ? 12.305 -23.406 -13.125 1 97 127 GLY A N 1
ATOM 981 C CA . GLY A 1 127 ? 12.773 -24.75 -13.414 1 97 127 GLY A CA 1
ATOM 982 C C . GLY A 1 127 ? 13.906 -24.781 -14.43 1 97 127 GLY A C 1
ATOM 983 O O . GLY A 1 127 ? 14.375 -23.719 -14.883 1 97 127 GLY A O 1
ATOM 984 N N . LYS A 1 128 ? 14.297 -25.984 -14.789 1 93.31 128 LYS A N 1
ATOM 985 C CA . LYS A 1 128 ? 15.391 -26.125 -15.75 1 93.31 128 LYS A CA 1
ATOM 986 C C . LYS A 1 128 ? 14.867 -26.125 -17.188 1 93.31 128 LYS A C 1
ATOM 988 O O . LYS A 1 128 ? 13.68 -26.359 -17.422 1 93.31 128 LYS A O 1
ATOM 993 N N . ASN A 1 129 ? 15.68 -25.812 -18.125 1 90.56 129 ASN A N 1
ATOM 994 C CA . ASN A 1 129 ? 15.461 -25.891 -19.562 1 90.56 129 ASN A CA 1
ATOM 995 C C . ASN A 1 129 ? 14.297 -25 -20 1 90.56 129 ASN A C 1
ATOM 997 O O . ASN A 1 129 ? 13.5 -25.391 -20.859 1 90.56 129 ASN A O 1
ATOM 1001 N N . LEU A 1 130 ? 14.203 -23.844 -19.391 1 96.38 130 LEU A N 1
ATOM 1002 C CA . LEU A 1 130 ? 13.117 -22.922 -19.688 1 96.38 130 LEU A CA 1
ATOM 1003 C C . LEU A 1 130 ? 13.234 -22.391 -21.109 1 96.38 130 LEU A C 1
ATOM 1005 O O . LEU A 1 130 ? 12.258 -21.906 -21.688 1 96.38 130 LEU A O 1
ATOM 1009 N N . GLU A 1 131 ? 14.391 -22.469 -21.672 1 95 131 GLU A N 1
ATOM 1010 C CA . GLU A 1 131 ? 14.609 -21.984 -23.031 1 95 131 GLU A CA 1
ATOM 1011 C C . GLU A 1 131 ? 13.727 -22.719 -24.031 1 95 131 GLU A C 1
ATOM 1013 O O . GLU A 1 131 ? 13.305 -22.141 -25.047 1 95 131 GLU A O 1
ATOM 1018 N N . SER A 1 132 ? 13.469 -23.969 -23.719 1 93.88 132 SER A N 1
ATOM 1019 C CA . SER A 1 132 ? 12.625 -24.766 -24.594 1 93.88 132 SER A CA 1
ATOM 1020 C C . SER A 1 132 ? 11.195 -24.234 -24.641 1 93.88 132 SER A C 1
ATOM 1022 O O . SER A 1 132 ? 10.414 -24.609 -25.516 1 93.88 132 SER A O 1
ATOM 1024 N N . LEU A 1 133 ? 10.844 -23.328 -23.703 1 96.69 133 LEU A N 1
ATOM 1025 C CA . LEU A 1 133 ? 9.5 -22.781 -23.625 1 96.69 133 LEU A CA 1
ATOM 1026 C C . LEU A 1 133 ? 9.445 -21.375 -24.234 1 96.69 133 LEU A C 1
ATOM 1028 O O . LEU A 1 133 ? 8.398 -20.734 -24.203 1 96.69 133 LEU A O 1
ATOM 1032 N N . ASP A 1 134 ? 10.477 -20.891 -24.906 1 96.31 134 ASP A N 1
ATOM 1033 C CA . ASP A 1 134 ? 10.578 -19.547 -25.453 1 96.31 134 ASP A CA 1
ATOM 1034 C C . ASP A 1 134 ? 9.5 -19.297 -26.516 1 96.31 134 ASP A C 1
ATOM 1036 O O . ASP A 1 134 ? 9 -18.188 -26.672 1 96.31 134 ASP A O 1
ATOM 1040 N N . PHE A 1 135 ? 9.133 -20.359 -27.188 1 95.31 135 PHE A N 1
ATOM 1041 C CA . PHE A 1 135 ? 8.156 -20.219 -28.266 1 95.31 135 PHE A CA 1
ATOM 1042 C C . PHE A 1 135 ? 6.824 -19.719 -27.719 1 95.31 135 PHE A C 1
ATOM 1044 O O . PHE A 1 135 ? 6.051 -19.094 -28.453 1 95.31 135 PHE A O 1
ATOM 1051 N N . LEU A 1 136 ? 6.535 -19.922 -26.453 1 95.38 136 LEU A N 1
ATOM 1052 C CA . LEU A 1 136 ? 5.277 -19.516 -25.844 1 95.38 136 LEU A CA 1
ATOM 1053 C C . LEU A 1 136 ? 5.152 -18 -25.828 1 95.38 136 LEU A C 1
ATOM 1055 O O . LEU A 1 136 ? 4.043 -17.469 -25.766 1 95.38 136 LEU A O 1
ATOM 1059 N N . ASN A 1 137 ? 6.273 -17.312 -25.922 1 94.94 137 ASN A N 1
ATOM 1060 C CA . ASN A 1 137 ? 6.277 -15.852 -25.906 1 94.94 137 ASN A CA 1
ATOM 1061 C C . ASN A 1 137 ? 5.559 -15.281 -27.125 1 94.94 137 ASN A C 1
ATOM 1063 O O . ASN A 1 137 ? 5.176 -14.109 -27.141 1 94.94 137 ASN A O 1
ATOM 1067 N N . ASP A 1 138 ? 5.422 -16.047 -28.109 1 94.88 138 ASP A N 1
ATOM 1068 C CA . ASP A 1 138 ? 4.699 -15.617 -29.297 1 94.88 138 ASP A CA 1
ATOM 1069 C C . ASP A 1 138 ? 3.203 -15.484 -29.016 1 94.88 138 ASP A C 1
ATOM 1071 O O . ASP A 1 138 ? 2.477 -14.852 -29.797 1 94.88 138 ASP A O 1
ATOM 1075 N N . PHE A 1 139 ? 2.717 -16.078 -27.922 1 92.62 139 PHE A N 1
ATOM 1076 C CA . PHE A 1 139 ? 1.279 -16.188 -27.703 1 92.62 139 PHE A CA 1
ATOM 1077 C C . PHE A 1 139 ? 0.882 -15.578 -26.375 1 92.62 139 PHE A C 1
ATOM 1079 O O . PHE A 1 139 ? -0.251 -15.125 -26.203 1 92.62 139 PHE A O 1
ATOM 1086 N N . LEU A 1 140 ? 1.822 -15.766 -25.359 1 91.69 140 LEU A N 1
ATOM 1087 C CA . LEU A 1 140 ? 1.607 -15.32 -23.984 1 91.69 140 LEU A CA 1
ATOM 1088 C C . LEU A 1 140 ? 2.811 -14.539 -23.469 1 91.69 140 LEU A C 1
ATOM 1090 O O . LEU A 1 140 ? 3.908 -14.641 -24.016 1 91.69 140 LEU A O 1
ATOM 1094 N N . GLU A 1 141 ? 2.557 -13.766 -22.469 1 92.5 141 GLU A N 1
ATOM 1095 C CA . GLU A 1 141 ? 3.705 -13.18 -21.766 1 92.5 141 GLU A CA 1
ATOM 1096 C C . GLU A 1 141 ? 4.316 -14.172 -20.781 1 92.5 141 GLU A C 1
ATOM 1098 O O . GLU A 1 141 ? 3.643 -14.648 -19.875 1 92.5 141 GLU A O 1
ATOM 1103 N N . ILE A 1 142 ? 5.504 -14.523 -21.062 1 95 142 ILE A N 1
ATOM 1104 C CA . ILE A 1 142 ? 6.227 -15.469 -20.219 1 95 142 ILE A CA 1
ATOM 1105 C C . ILE A 1 142 ? 7.344 -14.742 -19.469 1 95 142 ILE A C 1
ATOM 1107 O O . ILE A 1 142 ? 8.086 -13.953 -20.062 1 95 142 ILE A O 1
ATOM 1111 N N . ARG A 1 143 ? 7.379 -14.961 -18.172 1 95.56 143 ARG A N 1
ATOM 1112 C CA . ARG A 1 143 ? 8.469 -14.461 -17.344 1 95.56 143 ARG A CA 1
ATOM 1113 C C . ARG A 1 143 ? 9.227 -15.609 -16.688 1 95.56 143 ARG A C 1
ATOM 1115 O O . ARG A 1 143 ? 8.688 -16.312 -15.836 1 95.56 143 ARG A O 1
ATOM 1122 N N . LYS A 1 144 ? 10.469 -15.789 -17.047 1 96.38 144 LYS A N 1
ATOM 1123 C CA . LYS A 1 144 ? 11.32 -16.828 -16.469 1 96.38 144 LYS A CA 1
ATOM 1124 C C . LYS A 1 144 ? 12.039 -16.297 -15.219 1 96.38 144 LYS A C 1
ATOM 1126 O O . LYS A 1 144 ? 12.828 -15.359 -15.305 1 96.38 144 LYS A O 1
ATOM 1131 N N . ILE A 1 145 ? 11.789 -16.922 -14.109 1 96.19 145 ILE A N 1
ATOM 1132 C CA . ILE A 1 145 ? 12.242 -16.438 -12.805 1 96.19 145 ILE A CA 1
ATOM 1133 C C . ILE A 1 145 ? 13.641 -16.969 -12.516 1 96.19 145 ILE A C 1
ATOM 1135 O O . ILE A 1 145 ? 14.531 -16.219 -12.125 1 96.19 145 ILE A O 1
ATOM 1139 N N . SER A 1 146 ? 13.766 -18.266 -12.586 1 95.69 146 SER A N 1
ATOM 1140 C CA . SER A 1 146 ? 15.008 -18.953 -12.242 1 95.69 146 SER A CA 1
ATOM 1141 C C . SER A 1 146 ? 14.984 -20.406 -12.672 1 95.69 146 SER A C 1
ATOM 1143 O O . SER A 1 146 ? 13.969 -20.891 -13.188 1 95.69 146 SER A O 1
ATOM 1145 N N . GLU A 1 147 ? 16.141 -21.094 -12.461 1 95.88 147 GLU A N 1
ATOM 1146 C CA . GLU A 1 147 ? 16.219 -22.516 -12.781 1 95.88 147 GLU A CA 1
ATOM 1147 C C . GLU A 1 147 ? 15.75 -23.375 -11.602 1 95.88 147 GLU A C 1
ATOM 1149 O O . GLU A 1 147 ? 15.695 -24.594 -11.703 1 95.88 147 GLU A O 1
ATOM 1154 N N . ASN A 1 148 ? 15.328 -22.688 -10.539 1 95.56 148 ASN A N 1
ATOM 1155 C CA . ASN A 1 148 ? 14.969 -23.422 -9.328 1 95.56 148 ASN A CA 1
ATOM 1156 C C . ASN A 1 148 ? 13.461 -23.672 -9.25 1 95.56 148 ASN A C 1
ATOM 1158 O O . ASN A 1 148 ? 12.68 -22.734 -9.086 1 95.56 148 ASN A O 1
ATOM 1162 N N . PRO A 1 149 ? 13.086 -24.953 -9.312 1 95.56 149 PRO A N 1
ATOM 1163 C CA . PRO A 1 149 ? 11.664 -25.219 -9.078 1 95.56 149 PRO A CA 1
ATOM 1164 C C . PRO A 1 149 ? 11.164 -24.672 -7.746 1 95.56 149 PRO A C 1
ATOM 1166 O O . PRO A 1 149 ? 11.875 -24.766 -6.738 1 95.56 149 PRO A O 1
ATOM 1169 N N . GLY A 1 150 ? 10.008 -24.094 -7.762 1 96 150 GLY A N 1
ATOM 1170 C CA . GLY A 1 150 ? 9.445 -23.562 -6.535 1 96 150 GLY A CA 1
ATOM 1171 C C . GLY A 1 150 ? 9.5 -22.047 -6.469 1 96 150 GLY A C 1
ATOM 1172 O O . GLY A 1 150 ? 8.711 -21.422 -5.762 1 96 150 GLY A O 1
ATOM 1173 N N . ASP A 1 151 ? 10.383 -21.438 -7.246 1 97.19 151 ASP A N 1
ATOM 1174 C CA . ASP A 1 151 ? 10.555 -20 -7.152 1 97.19 151 ASP A CA 1
ATOM 1175 C C . ASP A 1 151 ? 9.328 -19.266 -7.695 1 97.19 151 ASP A C 1
ATOM 1177 O O . ASP A 1 151 ? 8.961 -18.203 -7.191 1 97.19 151 ASP A O 1
ATOM 1181 N N . ALA A 1 152 ? 8.672 -19.781 -8.703 1 97.19 152 ALA A N 1
ATOM 1182 C CA . ALA A 1 152 ? 7.449 -19.172 -9.219 1 97.19 152 ALA A CA 1
ATOM 1183 C C . ALA A 1 152 ? 6.336 -19.203 -8.172 1 97.19 152 ALA A C 1
ATOM 1185 O O . ALA A 1 152 ? 5.645 -18.219 -7.957 1 97.19 152 ALA A O 1
ATOM 1186 N N . SER A 1 153 ? 6.223 -20.312 -7.543 1 95.88 153 SER A N 1
ATOM 1187 C CA . SER A 1 153 ? 5.211 -20.469 -6.5 1 95.88 153 SER A CA 1
ATOM 1188 C C . SER A 1 153 ? 5.512 -19.562 -5.305 1 95.88 153 SER A C 1
ATOM 1190 O O . SER A 1 153 ? 4.602 -18.984 -4.715 1 95.88 153 SER A O 1
ATOM 1192 N N . LYS A 1 154 ? 6.777 -19.453 -4.91 1 96.88 154 LYS A N 1
ATOM 1193 C CA . LYS A 1 154 ? 7.176 -18.547 -3.836 1 96.88 154 LYS A CA 1
ATOM 1194 C C . LYS A 1 154 ? 6.848 -17.094 -4.188 1 96.88 154 LYS A C 1
ATOM 1196 O O . LYS A 1 154 ? 6.375 -16.344 -3.334 1 96.88 154 LYS A O 1
ATOM 1201 N N . LEU A 1 155 ? 7.109 -16.812 -5.402 1 97 155 LEU A N 1
ATOM 1202 C CA . LEU A 1 155 ? 6.84 -15.461 -5.867 1 97 155 LEU A CA 1
ATOM 1203 C C . LEU A 1 155 ? 5.352 -15.141 -5.781 1 97 155 LEU A C 1
ATOM 1205 O O . LEU A 1 155 ? 4.973 -14.023 -5.402 1 97 155 LEU A O 1
ATOM 1209 N N . LYS A 1 156 ? 4.562 -16.016 -6.141 1 94.81 156 LYS A N 1
ATOM 1210 C CA . LYS A 1 156 ? 3.119 -15.836 -6.031 1 94.81 156 LYS A CA 1
ATOM 1211 C C . LYS A 1 156 ? 2.703 -15.57 -4.586 1 94.81 156 LYS A C 1
ATOM 1213 O O . LYS A 1 156 ? 1.843 -14.727 -4.328 1 94.81 156 LYS A O 1
ATOM 1218 N N . LEU A 1 157 ? 3.295 -16.281 -3.654 1 95.69 157 LEU A N 1
ATOM 1219 C CA . LEU A 1 157 ? 3.006 -16.062 -2.24 1 95.69 157 LEU A CA 1
ATOM 1220 C C . LEU A 1 157 ? 3.469 -14.688 -1.795 1 95.69 157 LEU A C 1
ATOM 1222 O O . LEU A 1 157 ? 2.785 -14.016 -1.015 1 95.69 157 LEU A O 1
ATOM 1226 N N . LEU A 1 158 ? 4.617 -14.336 -2.301 1 97.25 158 LEU A N 1
ATOM 1227 C CA . LEU A 1 158 ? 5.156 -13.023 -1.965 1 97.25 158 LEU A CA 1
ATOM 1228 C C . LEU A 1 158 ? 4.215 -11.914 -2.43 1 97.25 158 LEU A C 1
ATOM 1230 O O . LEU A 1 158 ? 3.977 -10.953 -1.7 1 97.25 158 LEU A O 1
ATOM 1234 N N . ARG A 1 159 ? 3.723 -12.07 -3.615 1 96.75 159 ARG A N 1
ATOM 1235 C CA . ARG A 1 159 ? 2.76 -11.094 -4.121 1 96.75 159 ARG A CA 1
ATOM 1236 C C . ARG A 1 159 ? 1.528 -11.031 -3.221 1 96.75 159 ARG A C 1
ATOM 1238 O O . ARG A 1 159 ? 1.058 -9.938 -2.885 1 96.75 159 ARG A O 1
ATOM 1245 N N . SER A 1 160 ? 1.063 -12.188 -2.891 1 95.5 160 SER A N 1
ATOM 1246 C CA . SER A 1 160 ? -0.109 -12.266 -2.025 1 95.5 160 SER A CA 1
ATOM 1247 C C . SER A 1 160 ? 0.161 -11.625 -0.669 1 95.5 160 SER A C 1
ATOM 1249 O O . SER A 1 160 ? -0.709 -10.961 -0.108 1 95.5 160 SER A O 1
ATOM 1251 N N . MET A 1 161 ? 1.333 -11.891 -0.192 1 97.38 161 MET A N 1
ATOM 1252 C CA . MET A 1 161 ? 1.754 -11.32 1.087 1 97.38 161 MET A CA 1
ATOM 1253 C C . MET A 1 161 ? 1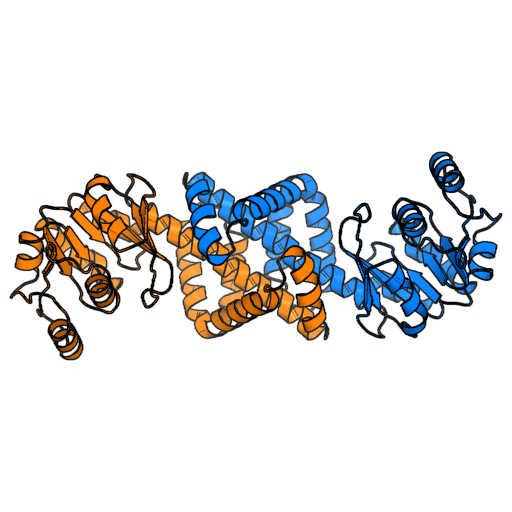.614 -9.805 1.083 1 97.38 161 MET A C 1
ATOM 1255 O O . MET A 1 161 ? 1.014 -9.227 1.992 1 97.38 161 MET A O 1
ATOM 1259 N N . TYR A 1 162 ? 2.096 -9.18 0.085 1 98.38 162 TYR A N 1
ATOM 1260 C CA . TYR A 1 162 ? 2.029 -7.723 -0.021 1 98.38 162 TYR A CA 1
ATOM 1261 C C . TYR A 1 162 ? 0.596 -7.254 -0.234 1 98.38 162 TYR A C 1
ATOM 1263 O O . TYR A 1 162 ? 0.103 -6.391 0.494 1 98.38 162 TYR A O 1
ATOM 1271 N N . THR A 1 163 ? -0.083 -7.793 -1.16 1 97.44 163 THR A N 1
ATOM 1272 C CA . THR A 1 163 ? -1.379 -7.273 -1.583 1 97.44 163 THR A CA 1
ATOM 1273 C C . THR A 1 163 ? -2.414 -7.434 -0.473 1 97.44 163 THR A C 1
ATOM 1275 O O . THR A 1 163 ? -3.24 -6.547 -0.254 1 97.44 163 THR A O 1
ATOM 1278 N N . LYS A 1 164 ? -2.365 -8.516 0.207 1 97.75 164 LYS A N 1
ATOM 1279 C CA . LYS A 1 164 ? -3.354 -8.742 1.258 1 97.75 164 LYS A CA 1
ATOM 1280 C C . LYS A 1 164 ? -3.072 -7.867 2.475 1 97.75 164 LYS A C 1
ATOM 1282 O O . LYS A 1 164 ? -4 -7.379 3.123 1 97.75 164 LYS A O 1
ATOM 1287 N N . SER A 1 165 ? -1.784 -7.707 2.773 1 98.75 165 SER A N 1
ATOM 1288 C CA . SER A 1 165 ? -1.449 -6.816 3.879 1 98.75 165 SER A CA 1
ATOM 1289 C C . SER A 1 165 ? -1.813 -5.371 3.553 1 98.75 165 SER A C 1
ATOM 1291 O O . SER A 1 165 ? -2.297 -4.637 4.418 1 98.75 165 SER A O 1
ATOM 1293 N N . LEU A 1 166 ? -1.584 -4.988 2.311 1 98.56 166 LEU A N 1
ATOM 1294 C CA . LEU A 1 166 ? -2.002 -3.662 1.872 1 98.56 166 LEU A CA 1
ATOM 1295 C C . LEU A 1 166 ? -3.51 -3.492 2.016 1 98.56 166 LEU A C 1
ATOM 1297 O O . LEU A 1 166 ? -3.982 -2.441 2.457 1 98.56 166 LEU A O 1
ATOM 1301 N N . SER A 1 167 ? -4.262 -4.492 1.652 1 98.56 167 SER A N 1
ATOM 1302 C CA . SER A 1 167 ? -5.715 -4.434 1.768 1 98.56 167 SER A CA 1
ATOM 1303 C C . SER A 1 167 ? -6.148 -4.238 3.217 1 98.56 167 SER A C 1
ATOM 1305 O O . SER A 1 167 ? -7.07 -3.467 3.496 1 98.56 167 SER A O 1
ATOM 1307 N N . ALA A 1 168 ? -5.492 -4.941 4.086 1 98.69 168 ALA A N 1
ATOM 1308 C CA . ALA A 1 168 ? -5.812 -4.805 5.508 1 98.69 168 ALA A CA 1
ATOM 1309 C C . ALA A 1 168 ? -5.523 -3.389 6 1 98.69 168 ALA A C 1
ATOM 1311 O O . ALA A 1 168 ? -6.309 -2.818 6.762 1 98.69 168 ALA A O 1
ATOM 1312 N N . VAL A 1 169 ? -4.41 -2.789 5.59 1 98.81 169 VAL A N 1
ATOM 1313 C CA . VAL A 1 169 ? -4.047 -1.42 5.941 1 98.81 169 VAL A CA 1
ATOM 1314 C C . VAL A 1 169 ? -5.105 -0.452 5.418 1 98.81 169 VAL A C 1
ATOM 1316 O O . VAL A 1 169 ? -5.559 0.435 6.145 1 98.81 169 VAL A O 1
ATOM 1319 N N . LEU A 1 170 ? -5.5 -0.647 4.172 1 98.75 170 LEU A N 1
ATOM 1320 C CA . LEU A 1 170 ? -6.496 0.211 3.541 1 98.75 170 LEU A CA 1
ATOM 1321 C C . LEU A 1 170 ? -7.832 0.117 4.27 1 98.75 170 LEU A C 1
ATOM 1323 O O . LEU A 1 170 ? -8.477 1.137 4.527 1 98.75 170 LEU A O 1
ATOM 1327 N N . ILE A 1 171 ? -8.234 -1.059 4.574 1 98.62 171 ILE A N 1
ATOM 1328 C CA . ILE A 1 171 ? -9.492 -1.267 5.277 1 98.62 171 ILE A CA 1
ATOM 1329 C C . ILE A 1 171 ? -9.453 -0.555 6.625 1 98.62 171 ILE A C 1
ATOM 1331 O O . ILE A 1 171 ? -10.367 0.197 6.965 1 98.62 171 ILE A O 1
ATOM 1335 N N . GLU A 1 172 ? -8.414 -0.736 7.371 1 98.69 172 GLU A N 1
ATOM 1336 C CA . GLU A 1 172 ? -8.281 -0.142 8.695 1 98.69 172 GLU A CA 1
ATOM 1337 C C . GLU A 1 172 ? -8.305 1.383 8.625 1 98.69 172 GLU A C 1
ATOM 1339 O O . GLU A 1 172 ? -9.078 2.033 9.32 1 98.69 172 GLU A O 1
ATOM 1344 N N . SER A 1 173 ? -7.461 1.956 7.762 1 98.62 173 SER A N 1
ATOM 1345 C CA . SER A 1 173 ? -7.336 3.408 7.68 1 98.62 173 SER A CA 1
ATOM 1346 C C . SER A 1 173 ? -8.617 4.043 7.152 1 98.62 173 SER A C 1
ATOM 1348 O O . SER A 1 173 ? -9.031 5.102 7.633 1 98.62 173 SER A O 1
ATOM 1350 N N . SER A 1 174 ? -9.242 3.389 6.148 1 98.56 174 SER A N 1
ATOM 1351 C CA . SER A 1 174 ? -10.477 3.92 5.59 1 98.56 174 SER A CA 1
ATOM 1352 C C . SER A 1 174 ? -11.609 3.885 6.617 1 98.56 174 SER A C 1
ATOM 1354 O O . SER A 1 174 ? -12.453 4.781 6.648 1 98.56 174 SER A O 1
ATOM 1356 N N . GLU A 1 175 ? -11.648 2.836 7.406 1 98.38 175 GLU A N 1
ATOM 1357 C CA . GLU A 1 175 ? -12.672 2.736 8.438 1 98.38 175 GLU A CA 1
ATOM 1358 C C . GLU A 1 175 ? -12.516 3.838 9.477 1 98.38 175 GLU A C 1
ATOM 1360 O O . GLU A 1 175 ? -13.508 4.438 9.914 1 98.38 175 GLU A O 1
ATOM 1365 N N . VAL A 1 176 ? -11.297 4.125 9.898 1 98.44 176 VAL A N 1
ATOM 1366 C CA . VAL A 1 176 ? -11.055 5.211 10.844 1 98.44 176 VAL A CA 1
ATOM 1367 C C . VAL A 1 176 ? -11.469 6.539 10.227 1 98.44 176 VAL A C 1
ATOM 1369 O O . VAL A 1 176 ? -12.133 7.359 10.867 1 98.44 176 VAL A O 1
ATOM 1372 N N . ALA A 1 177 ? -11.102 6.762 8.961 1 98.38 177 ALA A N 1
ATOM 1373 C CA . ALA A 1 177 ? -11.477 7.984 8.25 1 98.38 177 ALA A CA 1
ATOM 1374 C C . ALA A 1 177 ? -13 8.133 8.188 1 98.38 177 ALA A C 1
ATOM 1376 O O . ALA A 1 177 ? -13.531 9.227 8.406 1 98.38 177 ALA A O 1
ATOM 1377 N N . LYS A 1 178 ? -13.672 7.051 7.887 1 98.12 178 LYS A N 1
ATOM 1378 C CA . LYS A 1 178 ? -15.133 7.051 7.809 1 98.12 178 LYS A CA 1
ATOM 1379 C C . LYS A 1 178 ? -15.758 7.418 9.148 1 98.12 178 LYS A C 1
ATOM 1381 O O . LYS A 1 178 ? -16.688 8.219 9.211 1 98.12 178 LYS A O 1
ATOM 1386 N N . ASN A 1 179 ? -15.266 6.82 10.219 1 97.75 179 ASN A N 1
ATOM 1387 C CA . ASN A 1 179 ? -15.773 7.094 11.555 1 97.75 179 ASN A CA 1
ATOM 1388 C C . ASN A 1 179 ? -15.609 8.57 11.93 1 97.75 179 ASN A C 1
ATOM 1390 O O . ASN A 1 179 ? -16.359 9.094 12.75 1 97.75 179 ASN A O 1
ATOM 1394 N N . LEU A 1 180 ? -14.664 9.266 11.305 1 96.25 180 LEU A N 1
ATOM 1395 C CA . LEU A 1 180 ? -14.398 10.672 11.578 1 96.25 180 LEU A CA 1
ATOM 1396 C C . LEU A 1 180 ? -15.109 11.562 10.562 1 96.25 180 LEU A C 1
ATOM 1398 O O . LEU A 1 180 ? -14.953 12.781 10.586 1 96.25 180 LEU A O 1
ATOM 1402 N N . ASN A 1 181 ? -15.859 10.945 9.609 1 96.88 181 ASN A N 1
ATOM 1403 C CA . ASN A 1 181 ? -16.516 11.656 8.523 1 96.88 181 ASN A CA 1
ATOM 1404 C C . ASN A 1 181 ? -15.523 12.398 7.641 1 96.88 181 ASN A C 1
ATOM 1406 O O . ASN A 1 181 ? -15.773 13.531 7.23 1 96.88 181 ASN A O 1
ATOM 1410 N N . LEU A 1 182 ? -14.344 11.758 7.422 1 97.69 182 LEU A N 1
ATOM 1411 C CA . LEU A 1 182 ? -13.289 12.352 6.605 1 97.69 182 LEU A CA 1
ATOM 1412 C C . LEU A 1 182 ? -12.867 11.398 5.492 1 97.69 182 LEU A C 1
ATOM 1414 O O . LEU A 1 182 ? -11.719 11.43 5.047 1 97.69 182 LEU A O 1
ATOM 1418 N N . GLU A 1 183 ? -13.758 10.484 5.074 1 97.75 183 GLU A N 1
ATOM 1419 C CA . GLU A 1 183 ? -13.383 9.453 4.109 1 97.75 183 GLU A CA 1
ATOM 1420 C C . GLU A 1 183 ? -12.992 10.062 2.768 1 97.75 183 GLU A C 1
ATOM 1422 O O . GLU A 1 183 ? -11.992 9.656 2.168 1 97.75 183 GLU A O 1
ATOM 1427 N N . GLU A 1 184 ? -13.82 11.031 2.328 1 97.19 184 GLU A N 1
ATOM 1428 C CA . GLU A 1 184 ? -13.531 11.672 1.046 1 97.19 184 GLU A CA 1
ATOM 1429 C C . GLU A 1 184 ? -12.195 12.398 1.082 1 97.19 184 GLU A C 1
ATOM 1431 O O . GLU A 1 184 ? -11.375 12.25 0.173 1 97.19 184 GLU A O 1
ATOM 1436 N N . GLU A 1 185 ? -11.922 13.195 2.102 1 96.5 185 GLU A N 1
ATOM 1437 C CA . GLU A 1 185 ? -10.68 13.945 2.266 1 96.5 185 GLU A CA 1
ATOM 1438 C C . GLU A 1 185 ? -9.484 13.008 2.426 1 96.5 185 GLU A C 1
ATOM 1440 O O . GLU A 1 185 ? -8.383 13.32 1.97 1 96.5 185 GLU A O 1
ATOM 1445 N N . PHE A 1 186 ? -9.773 11.867 3.02 1 97.88 186 PHE A N 1
ATOM 1446 C CA . PHE A 1 186 ? -8.75 10.844 3.211 1 97.88 186 PHE A CA 1
ATOM 1447 C C . PHE A 1 186 ? -8.219 10.352 1.87 1 97.88 186 PHE A C 1
ATOM 1449 O O . PHE A 1 186 ? -7.008 10.344 1.64 1 97.88 186 PHE A O 1
ATOM 1456 N N . PHE A 1 187 ? -9.078 9.984 1.004 1 97.88 187 PHE A N 1
ATOM 1457 C CA . PHE A 1 187 ? -8.648 9.484 -0.298 1 97.88 187 PHE A CA 1
ATOM 1458 C C . PHE A 1 187 ? -8.055 10.609 -1.139 1 97.88 187 PHE A C 1
ATOM 1460 O O . PHE A 1 187 ? -7.137 10.383 -1.925 1 97.88 187 PHE A O 1
ATOM 1467 N N . ASP A 1 188 ? -8.57 11.789 -0.929 1 94.81 188 ASP A N 1
ATOM 1468 C CA . ASP A 1 188 ? -8.039 12.938 -1.649 1 94.81 188 ASP A CA 1
ATOM 1469 C C . ASP A 1 188 ? -6.578 13.188 -1.281 1 94.81 188 ASP A C 1
ATOM 1471 O O . ASP A 1 188 ? -5.734 13.375 -2.16 1 94.81 188 ASP A O 1
ATOM 1475 N N . ILE A 1 189 ? -6.309 13.18 -0.03 1 95.38 189 ILE A N 1
ATOM 1476 C CA . ILE A 1 189 ? -4.957 13.5 0.419 1 95.38 189 ILE A CA 1
ATOM 1477 C C . ILE A 1 189 ? -4 12.383 0.018 1 95.38 189 ILE A C 1
ATOM 1479 O O . ILE A 1 189 ? -2.85 12.641 -0.341 1 95.38 189 ILE A O 1
ATOM 1483 N N . LEU A 1 190 ? -4.41 11.141 0.016 1 96.56 190 LEU A N 1
ATOM 1484 C CA . LEU A 1 190 ? -3.549 10.031 -0.377 1 96.56 190 LEU A CA 1
ATOM 1485 C C . LEU A 1 190 ? -3.27 10.062 -1.876 1 96.56 190 LEU A C 1
ATOM 1487 O O . LEU A 1 190 ? -2.195 9.648 -2.32 1 96.56 190 LEU A O 1
ATOM 1491 N N . SER A 1 191 ? -4.234 10.562 -2.641 1 94.75 191 SER A N 1
ATOM 1492 C CA . SER A 1 191 ? -4.078 10.625 -4.09 1 94.75 191 SER A CA 1
ATOM 1493 C C . SER A 1 191 ? -2.928 11.547 -4.484 1 94.75 191 SER A C 1
ATOM 1495 O O . SER A 1 191 ? -2.385 11.438 -5.582 1 94.75 191 SER A O 1
ATOM 1497 N N . LEU A 1 192 ? -2.52 12.438 -3.6 1 90.06 192 LEU A N 1
ATOM 1498 C CA . LEU A 1 192 ? -1.415 13.352 -3.865 1 90.06 192 LEU A CA 1
ATOM 1499 C C . LEU A 1 192 ? -0.103 12.594 -4.023 1 90.06 192 LEU A C 1
ATOM 1501 O O . LEU A 1 192 ? 0.772 13.008 -4.785 1 90.06 192 LEU A O 1
ATOM 1505 N N . THR A 1 193 ? -0.012 11.461 -3.336 1 88.69 193 THR A N 1
ATOM 1506 C CA . THR A 1 193 ? 1.239 10.711 -3.361 1 88.69 193 THR A CA 1
ATOM 1507 C C . THR A 1 193 ? 1.062 9.383 -4.098 1 88.69 193 THR A C 1
ATOM 1509 O O . THR A 1 193 ? 1.996 8.898 -4.742 1 88.69 193 THR A O 1
ATOM 1512 N N . GLU A 1 194 ? -0.156 8.844 -4.039 1 93.5 194 GLU A N 1
ATOM 1513 C CA . GLU A 1 194 ? -0.374 7.504 -4.586 1 93.5 194 GLU A CA 1
ATOM 1514 C C . GLU A 1 194 ? -0.856 7.574 -6.031 1 93.5 194 GLU A C 1
ATOM 1516 O O . GLU A 1 194 ? -0.848 6.566 -6.742 1 93.5 194 GLU A O 1
ATOM 1521 N N . GLY A 1 195 ? -1.301 8.734 -6.461 1 91 195 GLY A N 1
ATOM 1522 C CA . GLY A 1 195 ? -1.76 8.914 -7.828 1 91 195 GLY A CA 1
ATOM 1523 C C . GLY A 1 195 ? -3.242 9.227 -7.922 1 91 195 GLY A C 1
ATOM 1524 O O . GLY A 1 195 ? -4.012 8.898 -7.016 1 91 195 GLY A O 1
ATOM 1525 N N . GLU A 1 196 ? -3.719 9.773 -9 1 89.81 196 GLU A N 1
ATOM 1526 C CA . GLU A 1 196 ? -5.07 10.297 -9.188 1 89.81 196 GLU A CA 1
ATOM 1527 C C . GLU A 1 196 ? -6.102 9.172 -9.172 1 89.81 196 GLU A C 1
ATOM 1529 O O . GLU A 1 196 ? -7.234 9.367 -8.727 1 89.81 196 GLU A O 1
ATOM 1534 N N . ASP A 1 197 ? -5.703 8.023 -9.633 1 92.75 197 ASP A N 1
ATOM 1535 C CA . ASP A 1 197 ? -6.637 6.906 -9.719 1 92.75 197 ASP A CA 1
ATOM 1536 C C . ASP A 1 197 ? -6.625 6.078 -8.438 1 92.75 197 ASP A C 1
ATOM 1538 O O . ASP A 1 197 ? -7.293 5.047 -8.352 1 92.75 197 ASP A O 1
ATOM 1542 N N . PHE A 1 198 ? -6.016 6.625 -7.453 1 96.06 198 PHE A N 1
ATOM 1543 C CA . PHE A 1 198 ? -5.781 5.844 -6.242 1 96.06 198 PHE A CA 1
ATOM 1544 C C . PHE A 1 198 ? -7.098 5.523 -5.543 1 96.06 198 PHE A C 1
ATOM 1546 O O . PHE A 1 198 ? -7.301 4.402 -5.074 1 96.06 198 PHE A O 1
ATOM 1553 N N . LYS A 1 199 ? -8 6.508 -5.41 1 97.31 199 LYS A N 1
ATOM 1554 C CA . LYS A 1 199 ? -9.258 6.281 -4.711 1 97.31 199 LYS A CA 1
ATOM 1555 C C . LYS A 1 199 ? -10.016 5.102 -5.309 1 97.31 199 LYS A C 1
ATOM 1557 O O . LYS A 1 199 ? -10.453 4.203 -4.582 1 97.31 199 LYS A O 1
ATOM 1562 N N . LYS A 1 200 ? -10.125 5.07 -6.625 1 96.88 200 LYS A N 1
ATOM 1563 C CA . LYS A 1 200 ? -10.852 4.016 -7.324 1 96.88 200 LYS A CA 1
ATOM 1564 C C . LYS A 1 200 ? -10.219 2.65 -7.07 1 96.88 200 LYS A C 1
ATOM 1566 O O . LYS A 1 200 ? -10.914 1.694 -6.719 1 96.88 200 LYS A O 1
ATOM 1571 N N . SER A 1 201 ? -8.93 2.545 -7.195 1 96 201 SER A N 1
ATOM 1572 C CA . SER A 1 201 ? -8.227 1.278 -7.012 1 96 201 SER A CA 1
ATOM 1573 C C . SER A 1 201 ? -8.273 0.828 -5.555 1 96 201 SER A C 1
ATOM 1575 O O . SER A 1 201 ? -8.422 -0.362 -5.273 1 96 201 SER A O 1
ATOM 1577 N N . ALA A 1 202 ? -8.141 1.794 -4.648 1 97.88 202 ALA A N 1
ATOM 1578 C CA . ALA A 1 202 ? -8.18 1.477 -3.225 1 97.88 202 ALA A CA 1
ATOM 1579 C C . ALA A 1 202 ? -9.547 0.938 -2.822 1 97.88 202 ALA A C 1
ATOM 1581 O O . ALA A 1 202 ? -9.648 -0.067 -2.113 1 97.88 202 ALA A O 1
ATOM 1582 N N . LEU A 1 203 ? -10.594 1.601 -3.303 1 97.81 203 LEU A N 1
ATOM 1583 C CA . LEU A 1 203 ? -11.945 1.159 -2.967 1 97.81 203 LEU A CA 1
ATOM 1584 C C . LEU A 1 203 ? -12.234 -0.21 -3.572 1 97.81 203 LEU A C 1
ATOM 1586 O O . LEU A 1 203 ? -12.883 -1.048 -2.941 1 97.81 203 LEU A O 1
ATOM 1590 N N . SER A 1 204 ? -11.789 -0.432 -4.785 1 96.94 204 SER A N 1
ATOM 1591 C CA . SER A 1 204 ? -11.93 -1.743 -5.41 1 96.94 204 SER A CA 1
ATOM 1592 C C . SER A 1 204 ? -11.234 -2.824 -4.586 1 96.94 204 SER A C 1
ATOM 1594 O O . SER A 1 204 ? -11.805 -3.895 -4.355 1 96.94 204 SER A O 1
ATOM 1596 N N . ARG A 1 205 ? -10.055 -2.572 -4.133 1 96.81 205 ARG A N 1
ATOM 1597 C CA . ARG A 1 205 ? -9.289 -3.508 -3.316 1 96.81 205 ARG A CA 1
ATOM 1598 C C . ARG A 1 205 ? -10.008 -3.799 -2.002 1 96.81 205 ARG A C 1
ATOM 1600 O O . ARG A 1 205 ? -10.086 -4.949 -1.572 1 96.81 205 ARG A O 1
ATOM 1607 N N . ILE A 1 206 ? -10.484 -2.721 -1.39 1 98.06 206 ILE A N 1
ATOM 1608 C CA . ILE A 1 206 ? -11.195 -2.857 -0.123 1 98.06 206 ILE A CA 1
ATOM 1609 C C . ILE A 1 206 ? -12.43 -3.734 -0.317 1 98.06 206 ILE A C 1
ATOM 1611 O O . ILE A 1 206 ? -12.641 -4.699 0.425 1 98.06 206 ILE A O 1
ATOM 1615 N N . ASN A 1 207 ? -13.203 -3.42 -1.342 1 97.81 207 ASN A N 1
ATOM 1616 C CA . ASN A 1 207 ? -14.445 -4.141 -1.586 1 97.81 207 ASN A CA 1
ATOM 1617 C C . ASN A 1 207 ? -14.188 -5.605 -1.935 1 97.81 207 ASN A C 1
ATOM 1619 O O . ASN A 1 207 ? -14.859 -6.5 -1.419 1 97.81 207 ASN A O 1
ATOM 1623 N N . ASN A 1 208 ? -13.227 -5.867 -2.791 1 95.75 208 ASN A N 1
ATOM 1624 C CA . ASN A 1 208 ? -12.867 -7.23 -3.164 1 95.75 208 ASN A CA 1
ATOM 1625 C C . ASN A 1 208 ? -12.414 -8.039 -1.954 1 95.75 208 ASN A C 1
ATOM 1627 O O . ASN A 1 208 ? -12.766 -9.219 -1.822 1 95.75 208 ASN A O 1
ATOM 1631 N N . THR A 1 209 ? -11.68 -7.422 -1.1 1 97.44 209 THR A N 1
ATOM 1632 C CA . THR A 1 209 ? -11.164 -8.109 0.079 1 97.44 209 THR A CA 1
ATOM 1633 C C . THR A 1 209 ? -12.289 -8.391 1.07 1 97.44 209 THR A C 1
ATOM 1635 O O . THR A 1 209 ? -12.375 -9.492 1.622 1 97.44 209 THR A O 1
ATOM 1638 N N . LYS A 1 210 ? -13.133 -7.426 1.265 1 96.56 210 LYS A N 1
ATOM 1639 C CA . LYS A 1 210 ? -14.258 -7.621 2.176 1 96.56 210 LYS A CA 1
ATOM 1640 C C . LYS A 1 210 ? -15.18 -8.727 1.678 1 96.56 210 LYS A C 1
ATOM 1642 O O . LYS A 1 210 ? -15.703 -9.516 2.471 1 96.56 210 LYS A O 1
ATOM 1647 N N . ASN A 1 211 ? -15.383 -8.812 0.368 1 96.06 211 ASN A N 1
ATOM 1648 C CA . ASN A 1 211 ? -16.266 -9.805 -0.238 1 96.06 211 ASN A CA 1
ATOM 1649 C C . ASN A 1 211 ? -15.664 -11.211 -0.163 1 96.06 211 ASN A C 1
ATOM 1651 O O . ASN A 1 211 ? -16.391 -12.203 -0.23 1 96.06 211 ASN A O 1
ATOM 1655 N N . SER A 1 212 ? -14.359 -11.328 -0.019 1 95.12 212 SER A N 1
ATOM 1656 C CA . SER A 1 212 ? -13.68 -12.617 0.013 1 95.12 212 SER A CA 1
ATOM 1657 C C . SER A 1 212 ? -12.789 -12.742 1.241 1 95.12 212 SER A C 1
ATOM 1659 O O . SER A 1 212 ? -11.68 -13.281 1.16 1 95.12 212 SER A O 1
ATOM 1661 N N . LYS A 1 213 ? -13.266 -12.188 2.266 1 95.25 213 LYS A N 1
ATOM 1662 C CA . LYS A 1 213 ? -12.477 -12.062 3.486 1 95.25 213 LYS A CA 1
ATOM 1663 C C . LYS A 1 213 ? -11.977 -13.43 3.959 1 95.25 213 LYS A C 1
ATOM 1665 O O . LYS A 1 213 ? -10.812 -13.57 4.324 1 95.25 213 LYS A O 1
ATOM 1670 N N . LYS A 1 214 ? -12.867 -14.438 3.973 1 93.44 214 LYS A N 1
ATOM 1671 C CA . LYS A 1 214 ? -12.516 -15.773 4.438 1 93.44 214 LYS A CA 1
ATOM 1672 C C . LYS A 1 214 ? -11.398 -16.375 3.582 1 93.44 214 LYS A C 1
ATOM 1674 O O . LYS A 1 214 ? -10.414 -16.891 4.109 1 93.44 214 LYS A O 1
ATOM 1679 N N . ARG A 1 215 ? -11.562 -16.328 2.32 1 91.44 215 ARG A N 1
ATOM 1680 C CA . ARG A 1 215 ? -10.562 -16.844 1.397 1 91.44 215 ARG A CA 1
ATOM 1681 C C . ARG A 1 215 ? -9.227 -16.141 1.586 1 91.44 215 ARG A C 1
ATOM 1683 O O . ARG A 1 215 ? -8.172 -16.781 1.584 1 91.44 215 ARG A O 1
ATOM 1690 N N . LYS A 1 216 ? -9.258 -14.805 1.736 1 94.62 216 LYS A N 1
ATOM 1691 C CA . LYS A 1 216 ? -8.031 -14.031 1.92 1 94.62 216 LYS A CA 1
ATOM 1692 C C . LYS A 1 216 ? -7.332 -14.414 3.219 1 94.62 216 LYS A C 1
ATOM 1694 O O . LYS A 1 216 ? -6.102 -14.508 3.264 1 94.62 216 LYS A O 1
ATOM 1699 N N . ALA A 1 217 ? -8.117 -14.633 4.227 1 95.62 217 ALA A N 1
ATOM 1700 C CA . ALA A 1 217 ? -7.551 -15.047 5.508 1 95.62 217 ALA A CA 1
ATOM 1701 C C . ALA A 1 217 ? -6.867 -16.406 5.383 1 95.62 217 ALA A C 1
ATOM 1703 O O . ALA A 1 217 ? -5.793 -16.625 5.949 1 95.62 217 ALA A O 1
ATOM 1704 N N . GLU A 1 218 ? -7.43 -17.281 4.664 1 91.69 218 GLU A N 1
ATOM 1705 C CA . GLU A 1 218 ? -6.84 -18.594 4.449 1 91.69 218 GLU A CA 1
ATOM 1706 C C . GLU A 1 218 ? -5.504 -18.484 3.715 1 91.69 218 GLU A C 1
ATOM 1708 O O . GLU A 1 218 ? -4.555 -19.203 4.039 1 91.69 218 GLU A O 1
ATOM 1713 N N . GLU A 1 219 ? -5.434 -17.641 2.732 1 91.81 219 GLU A N 1
ATOM 1714 C CA . GLU A 1 219 ? -4.188 -17.422 2.004 1 91.81 219 GLU A CA 1
ATOM 1715 C C . GLU A 1 219 ? -3.104 -16.875 2.92 1 91.81 219 GLU A C 1
ATOM 1717 O O . GLU A 1 219 ? -1.94 -17.266 2.83 1 91.81 219 GLU A O 1
ATOM 1722 N N . LEU A 1 220 ? -3.52 -15.977 3.777 1 96.94 220 LEU A N 1
ATOM 1723 C CA . LEU A 1 220 ? -2.57 -15.414 4.734 1 96.94 220 LEU A CA 1
ATOM 1724 C C . LEU A 1 220 ? -2.053 -16.5 5.68 1 96.94 220 LEU A C 1
ATOM 1726 O O . LEU A 1 220 ? -0.87 -16.5 6.027 1 96.94 220 LEU A O 1
ATOM 1730 N N . GLU A 1 221 ? -2.961 -17.328 6.062 1 95.12 221 GLU A N 1
ATOM 1731 C CA . GLU A 1 221 ? -2.545 -18.438 6.918 1 95.12 221 GLU A CA 1
ATOM 1732 C C . GLU A 1 221 ? -1.493 -19.297 6.23 1 95.12 221 GLU A C 1
ATOM 1734 O O . GLU A 1 221 ? -0.521 -19.719 6.859 1 95.12 221 GLU A O 1
ATOM 1739 N N . GLN A 1 222 ? -1.635 -19.594 4.977 1 92.06 222 GLN A N 1
ATOM 1740 C CA . GLN A 1 222 ? -0.664 -20.359 4.195 1 92.06 222 GLN A CA 1
ATOM 1741 C C . GLN A 1 222 ? 0.683 -19.641 4.145 1 92.06 222 GLN A C 1
ATOM 1743 O O . GLN A 1 222 ? 1.734 -20.266 4.242 1 92.06 222 GLN A O 1
ATOM 1748 N N . ILE A 1 223 ? 0.625 -18.391 3.982 1 96.56 223 ILE A N 1
ATOM 1749 C CA . ILE A 1 223 ? 1.834 -17.578 3.92 1 96.56 223 ILE A CA 1
ATOM 1750 C C . ILE A 1 223 ? 2.578 -17.656 5.25 1 96.56 223 ILE A C 1
ATOM 1752 O O . ILE A 1 223 ? 3.793 -17.859 5.277 1 96.56 223 ILE A O 1
ATOM 1756 N N . ILE A 1 224 ? 1.828 -17.5 6.34 1 97.69 224 ILE A N 1
ATOM 1757 C CA . ILE A 1 224 ? 2.41 -17.562 7.676 1 97.69 224 ILE A CA 1
ATOM 1758 C C . ILE A 1 224 ? 3.066 -18.922 7.887 1 97.69 224 ILE A C 1
ATOM 1760 O O . ILE A 1 224 ? 4.188 -19.016 8.391 1 97.69 224 ILE A O 1
ATOM 1764 N N . ASP A 1 225 ? 2.43 -19.938 7.438 1 95.19 225 ASP A N 1
ATOM 1765 C CA . ASP A 1 225 ? 2.947 -21.297 7.598 1 95.19 225 ASP A CA 1
ATOM 1766 C C . ASP A 1 225 ? 4.215 -21.5 6.77 1 95.19 225 ASP A C 1
ATOM 1768 O O . ASP A 1 225 ? 5.203 -22.047 7.262 1 95.19 225 ASP A O 1
ATOM 1772 N N . TYR A 1 226 ? 4.227 -21.031 5.582 1 95.25 226 TYR A N 1
ATOM 1773 C CA . TYR A 1 226 ? 5.344 -21.312 4.684 1 95.25 226 TYR A CA 1
ATOM 1774 C C . TYR A 1 226 ? 6.562 -20.469 5.059 1 95.25 226 TYR A C 1
ATOM 1776 O O . TYR A 1 226 ? 7.695 -20.953 5.016 1 95.25 226 TYR A O 1
ATOM 1784 N N . PHE A 1 227 ? 6.301 -19.203 5.398 1 96.69 227 PHE A N 1
ATOM 1785 C CA . PHE A 1 227 ? 7.41 -18.312 5.715 1 96.69 227 PHE A CA 1
ATOM 1786 C C . PHE A 1 227 ? 7.617 -18.219 7.219 1 96.69 227 PHE A C 1
ATOM 1788 O O . PHE A 1 227 ? 8 -17.172 7.73 1 96.69 227 PHE A O 1
ATOM 1795 N N . GLU A 1 228 ? 7.305 -19.219 7.965 1 94 228 GLU A N 1
ATOM 1796 C CA . GLU A 1 228 ? 7.234 -19.203 9.422 1 94 228 GLU A CA 1
ATOM 1797 C C . GLU A 1 228 ? 8.562 -18.781 10.031 1 94 228 GLU A C 1
ATOM 1799 O O . GLU A 1 228 ? 8.594 -18.234 11.133 1 94 228 GLU A O 1
ATOM 1804 N N . ASN A 1 229 ? 9.688 -18.922 9.344 1 94.69 229 ASN A N 1
ATOM 1805 C CA . ASN A 1 229 ? 11 -18.578 9.891 1 94.69 229 ASN A CA 1
ATOM 1806 C C . ASN A 1 229 ? 11.367 -17.125 9.602 1 94.69 229 ASN A C 1
ATOM 1808 O O . ASN A 1 229 ? 12.461 -16.672 9.945 1 94.69 229 ASN A O 1
ATOM 1812 N N . GLN A 1 230 ? 10.461 -16.391 9.016 1 96.25 230 GLN A N 1
ATOM 1813 C CA . GLN A 1 230 ? 10.672 -14.977 8.695 1 96.25 230 GLN A CA 1
ATOM 1814 C C . GLN A 1 230 ? 9.938 -14.078 9.695 1 96.25 230 GLN A C 1
ATOM 1816 O O . GLN A 1 230 ? 9.109 -14.555 10.469 1 96.25 230 GLN A O 1
ATOM 1821 N N . ASP A 1 231 ? 10.352 -12.82 9.734 1 96.31 231 ASP A N 1
ATOM 1822 C CA . ASP A 1 231 ? 9.555 -11.828 10.445 1 96.31 231 ASP A CA 1
ATOM 1823 C C . ASP A 1 231 ? 8.273 -11.5 9.688 1 96.31 231 ASP A C 1
ATOM 1825 O O . ASP A 1 231 ? 8.32 -10.844 8.641 1 96.31 231 ASP A O 1
ATOM 1829 N N . LEU A 1 232 ? 7.141 -11.93 10.227 1 98.44 232 LEU A N 1
ATOM 1830 C CA . LEU A 1 232 ? 5.852 -11.797 9.555 1 98.44 232 LEU A CA 1
ATOM 1831 C C . LEU A 1 232 ? 4.879 -10.969 10.391 1 98.44 232 LEU A C 1
ATOM 1833 O O . LEU A 1 232 ? 3.711 -11.336 10.531 1 98.44 232 LEU A O 1
ATOM 1837 N N . THR A 1 233 ? 5.375 -9.945 11.047 1 98.5 233 THR A N 1
ATOM 1838 C CA . THR A 1 233 ? 4.594 -9.109 11.945 1 98.5 233 THR A CA 1
ATOM 1839 C C . THR A 1 233 ? 3.367 -8.539 11.234 1 98.5 233 THR A C 1
ATOM 1841 O O . THR A 1 233 ? 2.246 -8.648 11.742 1 98.5 233 THR A O 1
ATOM 1844 N N . MET A 1 234 ? 3.553 -8 10.07 1 98.69 234 MET A N 1
ATOM 1845 C CA . MET A 1 234 ? 2.463 -7.359 9.336 1 98.69 234 MET A CA 1
ATOM 1846 C C . MET A 1 234 ? 1.497 -8.398 8.781 1 98.69 234 MET A C 1
ATOM 1848 O O . MET A 1 234 ? 0.281 -8.195 8.797 1 98.69 234 MET A O 1
ATOM 1852 N N . VAL A 1 235 ? 2.041 -9.5 8.234 1 98.69 235 VAL A N 1
ATOM 1853 C CA . VAL A 1 235 ? 1.195 -10.547 7.684 1 98.69 235 VAL A CA 1
ATOM 1854 C C . VAL A 1 235 ? 0.323 -11.148 8.789 1 98.69 235 VAL A C 1
ATOM 1856 O O . VAL A 1 235 ? -0.865 -11.398 8.578 1 98.69 235 VAL A O 1
ATOM 1859 N N . LYS A 1 236 ? 0.907 -11.375 9.953 1 98.62 236 LYS A N 1
ATOM 1860 C CA . LYS A 1 236 ? 0.144 -11.914 11.078 1 98.62 236 LYS A CA 1
ATOM 1861 C C . LYS A 1 236 ? -0.953 -10.945 11.516 1 98.62 236 LYS A C 1
ATOM 1863 O O . LYS A 1 236 ? -2.066 -11.367 11.836 1 98.62 236 LYS A O 1
ATOM 1868 N N . ALA A 1 237 ? -0.668 -9.695 11.562 1 98.69 237 ALA A N 1
ATOM 1869 C CA . ALA A 1 237 ? -1.676 -8.688 11.883 1 98.69 237 ALA A CA 1
ATOM 1870 C C . ALA A 1 237 ? -2.783 -8.664 10.836 1 98.69 237 ALA A C 1
ATOM 1872 O O . ALA A 1 237 ? -3.959 -8.5 11.164 1 98.69 237 ALA A O 1
ATOM 1873 N N . SER A 1 238 ? -2.404 -8.773 9.555 1 98.75 238 SER A N 1
ATOM 1874 C CA . SER A 1 238 ? -3.381 -8.828 8.477 1 98.75 238 SER A CA 1
ATOM 1875 C C . SER A 1 238 ? -4.324 -10.008 8.633 1 98.75 238 SER A C 1
ATOM 1877 O O . SER A 1 238 ? -5.531 -9.891 8.406 1 98.75 238 SER A O 1
ATOM 1879 N N . PHE A 1 239 ? -3.721 -11.133 8.992 1 98.44 239 PHE A N 1
ATOM 1880 C CA . PHE A 1 239 ? -4.527 -12.32 9.242 1 98.44 239 PHE A CA 1
ATOM 1881 C C . PHE A 1 239 ? -5.527 -12.078 10.367 1 98.44 239 PHE A C 1
ATOM 1883 O O . PHE A 1 239 ? -6.707 -12.398 10.234 1 98.44 239 PHE A O 1
ATOM 1890 N N . LYS A 1 240 ? -5.055 -11.484 11.477 1 97.62 240 LYS A N 1
ATOM 1891 C CA . LYS A 1 240 ? -5.926 -11.164 12.602 1 97.62 240 LYS A CA 1
ATOM 1892 C C . LYS A 1 240 ? -7.051 -10.227 12.18 1 97.62 240 LYS A C 1
ATOM 1894 O O . LYS A 1 240 ? -8.203 -10.422 12.562 1 97.62 240 LYS A O 1
ATOM 1899 N N . LYS A 1 241 ? -6.754 -9.266 11.375 1 97.06 241 LYS A N 1
ATOM 1900 C CA . LYS A 1 241 ? -7.707 -8.242 10.938 1 97.06 241 LYS A CA 1
ATOM 1901 C C . LYS A 1 241 ? -8.773 -8.852 10.031 1 97.06 241 LYS A C 1
ATOM 1903 O O . LYS A 1 241 ? -9.953 -8.484 10.125 1 97.06 241 LYS A O 1
ATOM 1908 N N . LEU A 1 242 ? -8.398 -9.758 9.141 1 96.25 242 LEU A N 1
ATOM 1909 C CA . LEU A 1 242 ? -9.32 -10.273 8.133 1 96.25 242 LEU A CA 1
ATOM 1910 C C . LEU A 1 242 ? -10.062 -11.5 8.648 1 96.25 242 LEU A C 1
ATOM 1912 O O . LEU A 1 242 ? -11.094 -11.883 8.094 1 96.25 242 LEU A O 1
ATOM 1916 N N . ASN A 1 243 ? -9.508 -12.172 9.664 1 89.56 243 ASN A N 1
ATOM 1917 C CA . ASN A 1 243 ? -10.141 -13.367 10.203 1 89.56 243 ASN A CA 1
ATOM 1918 C C . ASN A 1 243 ? -11.148 -13.031 11.289 1 89.56 243 ASN A C 1
ATOM 1920 O O . ASN A 1 243 ? -11.719 -13.93 11.922 1 89.56 243 ASN A O 1
ATOM 1924 N N . ARG A 1 244 ? -11.578 -11.789 11.617 1 80.5 244 ARG A N 1
ATOM 1925 C CA . ARG A 1 244 ? -12.594 -11.375 12.57 1 80.5 244 ARG A CA 1
ATOM 1926 C C . ARG A 1 244 ? -13.977 -11.359 11.93 1 80.5 244 ARG A C 1
ATOM 1928 O O . ARG A 1 244 ? -14.109 -11.125 10.727 1 80.5 244 ARG A O 1
ATOM 1935 N N . MET B 1 1 ? -3.891 44.062 3.199 1 95.62 1 MET B N 1
ATOM 1936 C CA . MET B 1 1 ? -4.059 42.969 4.145 1 95.62 1 MET B CA 1
ATOM 1937 C C . MET B 1 1 ? -2.748 42.656 4.863 1 95.62 1 MET B C 1
ATOM 1939 O O . MET B 1 1 ? -1.678 42.688 4.254 1 95.62 1 MET B O 1
ATOM 1943 N N . LYS B 1 2 ? -2.801 42.406 6.219 1 97.81 2 LYS B N 1
ATOM 1944 C CA . LYS B 1 2 ? -1.603 42.125 7.004 1 97.81 2 LYS B CA 1
ATOM 1945 C C . LYS B 1 2 ? -1.606 40.688 7.512 1 97.81 2 LYS B C 1
ATOM 1947 O O . LYS B 1 2 ? -2.549 40.25 8.188 1 97.81 2 LYS B O 1
ATOM 1952 N N . ILE B 1 3 ? -0.594 39.969 7.16 1 98.06 3 ILE B N 1
ATOM 1953 C CA . ILE B 1 3 ? -0.396 38.594 7.652 1 98.06 3 ILE B CA 1
ATOM 1954 C C . ILE B 1 3 ? 0.783 38.562 8.617 1 98.06 3 ILE B C 1
ATOM 1956 O O . ILE B 1 3 ? 1.907 38.906 8.25 1 98.06 3 ILE B O 1
ATOM 1960 N N . GLY B 1 4 ? 0.45 38.188 9.836 1 98.12 4 GLY B N 1
ATOM 1961 C CA . GLY B 1 4 ? 1.491 38.125 10.844 1 98.12 4 GLY B CA 1
ATOM 1962 C C . GLY B 1 4 ? 1.938 36.688 11.125 1 98.12 4 GLY B C 1
ATOM 1963 O O . GLY B 1 4 ? 1.132 35.75 11.078 1 98.12 4 GLY B O 1
ATOM 1964 N N . PHE B 1 5 ? 3.223 36.531 11.461 1 98 5 PHE B N 1
ATOM 1965 C CA . PHE B 1 5 ? 3.783 35.25 11.836 1 98 5 PHE B CA 1
ATOM 1966 C C . PHE B 1 5 ? 4.305 35.281 13.273 1 98 5 PHE B C 1
ATOM 1968 O O . PHE B 1 5 ? 5.047 36.188 13.641 1 98 5 PHE B O 1
ATOM 1975 N N . ILE B 1 6 ? 3.859 34.375 14.047 1 97.19 6 ILE B N 1
ATOM 1976 C CA . ILE B 1 6 ? 4.574 34.031 15.273 1 97.19 6 ILE B CA 1
ATOM 1977 C C . ILE B 1 6 ? 5.457 32.812 15.039 1 97.19 6 ILE B C 1
ATOM 1979 O O . ILE B 1 6 ? 4.961 31.672 14.992 1 97.19 6 ILE B O 1
ATOM 1983 N N . GLY B 1 7 ? 6.723 33 15 1 93.81 7 GLY B N 1
ATOM 1984 C CA . GLY B 1 7 ? 7.66 32.031 14.461 1 93.81 7 GLY B CA 1
ATOM 1985 C C . GLY B 1 7 ? 8.016 32.312 13.008 1 93.81 7 GLY B C 1
ATOM 1986 O O . GLY B 1 7 ? 7.129 32.5 12.172 1 93.81 7 GLY B O 1
ATOM 1987 N N . PHE B 1 8 ? 9.289 32.438 12.68 1 95.25 8 PHE B N 1
ATOM 1988 C CA . PHE B 1 8 ? 9.719 32.75 11.328 1 95.25 8 PHE B CA 1
ATOM 1989 C C . PHE B 1 8 ? 10.789 31.766 10.859 1 95.25 8 PHE B C 1
ATOM 1991 O O . PHE B 1 8 ? 11.875 32.188 10.445 1 95.25 8 PHE B O 1
ATOM 1998 N N . GLY B 1 9 ? 10.398 30.562 10.906 1 92.31 9 GLY B N 1
ATOM 1999 C CA . GLY B 1 9 ? 11.266 29.516 10.406 1 92.31 9 GLY B CA 1
ATOM 2000 C C . GLY B 1 9 ? 11.078 29.234 8.922 1 92.31 9 GLY B C 1
ATOM 2001 O O . GLY B 1 9 ? 10.789 30.156 8.148 1 92.31 9 GLY B O 1
ATOM 2002 N N . LYS B 1 10 ? 11.32 28.047 8.523 1 89.81 10 LYS B N 1
ATOM 2003 C CA . LYS B 1 10 ? 11.266 27.641 7.125 1 89.81 10 LYS B CA 1
ATOM 2004 C C . LYS B 1 10 ? 9.867 27.828 6.551 1 89.81 10 LYS B C 1
ATOM 2006 O O . LYS B 1 10 ? 9.711 28.266 5.406 1 89.81 10 LYS B O 1
ATOM 2011 N N . VAL B 1 11 ? 8.875 27.484 7.402 1 93.06 11 VAL B N 1
ATOM 2012 C CA . VAL B 1 11 ? 7.492 27.594 6.945 1 93.06 11 VAL B CA 1
ATOM 2013 C C . VAL B 1 11 ? 7.156 29.047 6.625 1 93.06 11 VAL B C 1
ATOM 2015 O O . VAL B 1 11 ? 6.715 29.359 5.52 1 93.06 11 VAL B O 1
ATOM 2018 N N . ALA B 1 12 ? 7.375 29.922 7.535 1 95.06 12 ALA B N 1
ATOM 2019 C CA . ALA B 1 12 ? 7.059 31.328 7.348 1 95.06 12 ALA B CA 1
ATOM 2020 C C . ALA B 1 12 ? 7.832 31.922 6.168 1 95.06 12 ALA B C 1
ATOM 2022 O O . ALA B 1 12 ? 7.254 32.594 5.324 1 95.06 12 ALA B O 1
ATOM 2023 N N . ARG B 1 13 ? 9.117 31.594 6.102 1 93.5 13 ARG B N 1
ATOM 2024 C CA . ARG B 1 13 ? 9.953 32.094 5.02 1 93.5 13 ARG B CA 1
ATOM 2025 C C . ARG B 1 13 ? 9.414 31.656 3.658 1 93.5 13 ARG B C 1
ATOM 2027 O O . ARG B 1 13 ? 9.359 32.469 2.723 1 93.5 13 ARG B O 1
ATOM 2034 N N . ASN B 1 14 ? 9.039 30.438 3.576 1 93 14 ASN B N 1
ATOM 2035 C CA . ASN B 1 14 ? 8.523 29.906 2.312 1 93 14 ASN B CA 1
ATOM 2036 C C . ASN B 1 14 ? 7.191 30.547 1.945 1 93 14 ASN B C 1
ATOM 2038 O O . ASN B 1 14 ? 6.949 30.859 0.779 1 93 14 ASN B O 1
ATOM 2042 N N . LEU B 1 15 ? 6.32 30.688 2.963 1 94.25 15 LEU B N 1
ATOM 2043 C CA . LEU B 1 15 ? 5.02 31.297 2.697 1 94.25 15 LEU B CA 1
ATOM 2044 C C . LEU B 1 15 ? 5.176 32.75 2.234 1 94.25 15 LEU B C 1
ATOM 2046 O O . LEU B 1 15 ? 4.473 33.188 1.321 1 94.25 15 LEU B O 1
ATOM 2050 N N . VAL B 1 16 ? 6.07 33.438 2.832 1 95.12 16 VAL B N 1
ATOM 2051 C CA . VAL B 1 16 ? 6.336 34.812 2.424 1 95.12 16 VAL B CA 1
ATOM 2052 C C . VAL B 1 16 ? 6.797 34.844 0.968 1 95.12 16 VAL B C 1
ATOM 2054 O O . VAL B 1 16 ? 6.391 35.719 0.198 1 95.12 16 VAL B O 1
ATOM 2057 N N . ARG B 1 17 ? 7.621 33.938 0.612 1 92.88 17 ARG B N 1
ATOM 2058 C CA . ARG B 1 17 ? 8.133 33.844 -0.753 1 92.88 17 ARG B CA 1
ATOM 2059 C C . ARG B 1 17 ? 7.016 33.5 -1.735 1 92.88 17 ARG B C 1
ATOM 2061 O O . ARG B 1 17 ? 6.926 34.094 -2.816 1 92.88 17 ARG B O 1
ATOM 2068 N N . LEU B 1 18 ? 6.145 32.625 -1.394 1 92.69 18 LEU B N 1
ATOM 2069 C CA . LEU B 1 18 ? 5.113 32.094 -2.293 1 92.69 18 LEU B CA 1
ATOM 2070 C C . LEU B 1 18 ? 3.986 33.125 -2.459 1 92.69 18 LEU B C 1
ATOM 2072 O O . LEU B 1 18 ? 3.434 33.281 -3.551 1 92.69 18 LEU B O 1
ATOM 2076 N N . ILE B 1 19 ? 3.615 33.719 -1.288 1 94 19 ILE B N 1
ATOM 2077 C CA . ILE B 1 19 ? 2.523 34.688 -1.318 1 94 19 ILE B CA 1
ATOM 2078 C C . ILE B 1 19 ? 3.062 36.062 -1.707 1 94 19 ILE B C 1
ATOM 2080 O O . ILE B 1 19 ? 3.15 36.969 -0.869 1 94 19 ILE B O 1
ATOM 2084 N N . ASN B 1 20 ? 3.381 36.188 -2.928 1 88.25 20 ASN B N 1
ATOM 2085 C CA . ASN B 1 20 ? 3.979 37.406 -3.451 1 88.25 20 ASN B CA 1
ATOM 2086 C C . ASN B 1 20 ? 2.916 38.375 -3.971 1 88.25 20 ASN B C 1
ATOM 2088 O O . ASN B 1 20 ? 2.43 38.219 -5.094 1 88.25 20 ASN B O 1
ATOM 2092 N N . SER B 1 21 ? 2.49 39.219 -3.168 1 91.75 21 SER B N 1
ATOM 2093 C CA . SER B 1 21 ? 1.487 40.219 -3.531 1 91.75 21 SER B CA 1
ATOM 2094 C C . SER B 1 21 ? 1.835 41.594 -2.957 1 91.75 21 SER B C 1
ATOM 2096 O O . SER B 1 21 ? 2.254 41.688 -1.803 1 91.75 21 SER B O 1
ATOM 2098 N N . GLU B 1 22 ? 1.596 42.594 -3.727 1 92.38 22 GLU B N 1
ATOM 2099 C CA . GLU B 1 22 ? 1.837 43.969 -3.277 1 92.38 22 GLU B CA 1
ATOM 2100 C C . GLU B 1 22 ? 0.773 44.438 -2.279 1 92.38 22 GLU B C 1
ATOM 2102 O O . GLU B 1 22 ? 0.98 45.375 -1.532 1 92.38 22 GLU B O 1
ATOM 2107 N N . ASN B 1 23 ? -0.315 43.719 -2.299 1 95.06 23 ASN B N 1
ATOM 2108 C CA . ASN B 1 23 ? -1.43 44.094 -1.435 1 95.06 23 ASN B CA 1
ATOM 2109 C C . ASN B 1 23 ? -1.353 43.375 -0.083 1 95.06 23 ASN B C 1
ATOM 2111 O O . ASN B 1 23 ? -2.248 43.531 0.75 1 95.06 23 ASN B O 1
ATOM 2115 N N . ILE B 1 24 ? -0.26 42.625 0.141 1 97.25 24 ILE B N 1
ATOM 2116 C CA . ILE B 1 24 ? -0.113 41.906 1.392 1 97.25 24 ILE B CA 1
ATOM 2117 C C . ILE B 1 24 ? 1.177 42.312 2.09 1 97.25 24 ILE B C 1
ATOM 2119 O O . ILE B 1 24 ? 2.242 42.375 1.47 1 97.25 24 ILE B O 1
ATOM 2123 N N . THR B 1 25 ? 1.054 42.688 3.326 1 97.81 25 THR B N 1
ATOM 2124 C CA . THR B 1 25 ? 2.199 43 4.176 1 97.81 25 THR B CA 1
ATOM 2125 C C . THR B 1 25 ? 2.408 41.906 5.211 1 97.81 25 THR B C 1
ATOM 2127 O O . THR B 1 25 ? 1.466 41.5 5.895 1 97.81 25 THR B O 1
ATOM 2130 N N . PHE B 1 26 ? 3.613 41.438 5.289 1 98.38 26 PHE B N 1
ATOM 2131 C CA . PHE B 1 26 ? 3.934 40.438 6.281 1 98.38 26 PHE B CA 1
ATOM 2132 C C . PHE B 1 26 ? 4.566 41.062 7.52 1 98.38 26 PHE B C 1
ATOM 2134 O O . PHE B 1 26 ? 5.383 41.969 7.406 1 98.38 26 PHE B O 1
ATOM 2141 N N . LEU B 1 27 ? 4.129 40.562 8.672 1 98.25 27 LEU B N 1
ATOM 2142 C CA . LEU B 1 27 ? 4.629 41.062 9.945 1 98.25 27 LEU B CA 1
ATOM 2143 C C . LEU B 1 27 ? 5.211 39.938 10.789 1 98.25 27 LEU B C 1
ATOM 2145 O O . LEU B 1 27 ? 4.711 38.812 10.75 1 98.25 27 LEU B O 1
ATOM 2149 N N . THR B 1 28 ? 6.223 40.25 11.5 1 98.44 28 THR B N 1
ATOM 2150 C CA . THR B 1 28 ? 6.734 39.375 12.547 1 98.44 28 THR B CA 1
ATOM 2151 C C . THR B 1 28 ? 7.52 40.156 13.586 1 98.44 28 THR B C 1
ATOM 2153 O O . THR B 1 28 ? 7.426 41.406 13.633 1 98.44 28 THR B O 1
ATOM 2156 N N . SER B 1 29 ? 8.117 39.5 14.57 1 97.75 29 SER B N 1
ATOM 2157 C CA . SER B 1 29 ? 8.93 40.156 15.586 1 97.75 29 SER B CA 1
ATOM 2158 C C . SER B 1 29 ? 10.219 39.375 15.844 1 97.75 29 SER B C 1
ATOM 2160 O O . SER B 1 29 ? 10.25 38.156 15.719 1 97.75 29 SER B O 1
ATOM 2162 N N . ALA B 1 30 ? 11.211 40.062 16.219 1 95.75 30 ALA B N 1
ATOM 2163 C CA . ALA B 1 30 ? 12.508 39.469 16.516 1 95.75 30 ALA B CA 1
ATOM 2164 C C . ALA B 1 30 ? 12.633 39.156 18.016 1 95.75 30 ALA B C 1
ATOM 2166 O O . ALA B 1 30 ? 13.68 38.688 18.469 1 95.75 30 ALA B O 1
ATOM 2167 N N . GLN B 1 31 ? 11.562 39.375 18.672 1 91.94 31 GLN B N 1
ATOM 2168 C CA . GLN B 1 31 ? 11.594 39.125 20.125 1 91.94 31 GLN B CA 1
ATOM 2169 C C . GLN B 1 31 ? 12.008 37.719 20.453 1 91.94 31 GLN B C 1
ATOM 2171 O O . GLN B 1 31 ? 11.352 36.75 20.016 1 91.94 31 GLN B O 1
ATOM 2176 N N . ASN B 1 32 ? 13.086 37.5 21.219 1 90.12 32 ASN B N 1
ATOM 2177 C CA . ASN B 1 32 ? 13.578 36.219 21.719 1 90.12 32 ASN B CA 1
ATOM 2178 C C . ASN B 1 32 ? 13.891 35.25 20.578 1 90.12 32 ASN B C 1
ATOM 2180 O O . ASN B 1 32 ? 13.555 34.094 20.656 1 90.12 32 ASN B O 1
ATOM 2184 N N . ARG B 1 33 ? 14.508 35.781 19.516 1 90.94 33 ARG B N 1
ATOM 2185 C CA . ARG B 1 33 ? 14.859 34.938 18.391 1 90.94 33 ARG B CA 1
ATOM 2186 C C . ARG B 1 33 ? 16.375 34.875 18.203 1 90.94 33 ARG B C 1
ATOM 2188 O O . ARG B 1 33 ? 17.094 35.781 18.594 1 90.94 33 ARG B O 1
ATOM 2195 N N . SER B 1 34 ? 16.781 33.875 17.641 1 91.38 34 SER B N 1
ATOM 2196 C CA . SER B 1 34 ? 18.203 33.688 17.391 1 91.38 34 SER B CA 1
ATOM 2197 C C . SER B 1 34 ? 18.688 34.656 16.297 1 91.38 34 SER B C 1
ATOM 2199 O O . SER B 1 34 ? 17.891 35.156 15.523 1 91.38 34 SER B O 1
ATOM 2201 N N . GLU B 1 35 ? 20 34.781 16.266 1 92.69 35 GLU B N 1
ATOM 2202 C CA . GLU B 1 35 ? 20.609 35.625 15.25 1 92.69 35 GLU B CA 1
ATOM 2203 C C . GLU B 1 35 ? 20.328 35.094 13.852 1 92.69 35 GLU B C 1
ATOM 2205 O O . GLU B 1 35 ? 20.094 35.875 12.922 1 92.69 35 GLU B O 1
ATOM 2210 N N . ASN B 1 36 ? 20.344 33.844 13.781 1 93.06 36 ASN B N 1
ATOM 2211 C CA . ASN B 1 36 ? 20.078 33.219 12.484 1 93.06 36 ASN B CA 1
ATOM 2212 C C . ASN B 1 36 ? 18.672 33.531 12.008 1 93.06 36 ASN B C 1
ATOM 2214 O O . ASN B 1 36 ? 18.453 33.844 10.828 1 93.06 36 ASN B O 1
ATOM 2218 N N . THR B 1 37 ? 17.734 33.406 12.891 1 92.56 37 THR B N 1
ATOM 2219 C CA . THR B 1 37 ? 16.344 33.688 12.539 1 92.56 37 THR B CA 1
ATOM 2220 C C . THR B 1 37 ? 16.188 35.156 12.141 1 92.56 37 THR B C 1
ATOM 2222 O O . THR B 1 37 ? 15.469 35.469 11.188 1 92.56 37 THR B O 1
ATOM 2225 N N . ILE B 1 38 ? 16.844 36.031 12.852 1 93.75 38 ILE B N 1
ATOM 2226 C CA . ILE B 1 38 ? 16.766 37.469 12.586 1 93.75 38 ILE B CA 1
ATOM 2227 C C . ILE B 1 38 ? 17.344 37.75 11.203 1 93.75 38 ILE B C 1
ATOM 2229 O O . ILE B 1 38 ? 16.797 38.531 10.445 1 93.75 38 ILE B O 1
ATOM 2233 N N . LYS B 1 39 ? 18.422 37.156 10.938 1 94.19 39 LYS B N 1
ATOM 2234 C CA . LYS B 1 39 ? 19.031 37.312 9.617 1 94.19 39 LYS B CA 1
ATOM 2235 C C . LYS B 1 39 ? 18.062 36.875 8.516 1 94.19 39 LYS B C 1
ATOM 2237 O O . LYS B 1 39 ? 17.938 37.562 7.492 1 94.19 39 LYS B O 1
ATOM 2242 N N . ASN B 1 40 ? 17.375 35.75 8.734 1 93.81 40 ASN B N 1
ATOM 2243 C CA . ASN B 1 40 ? 16.391 35.25 7.773 1 93.81 40 ASN B CA 1
ATOM 2244 C C . ASN B 1 40 ? 15.258 36.25 7.566 1 93.81 40 ASN B C 1
ATOM 2246 O O . ASN B 1 40 ? 14.773 36.406 6.445 1 93.81 40 ASN B O 1
ATOM 2250 N N . MET B 1 41 ? 14.844 36.844 8.648 1 95.5 41 MET B N 1
ATOM 2251 C CA . MET B 1 41 ? 13.789 37.875 8.578 1 95.5 41 MET B CA 1
ATOM 2252 C C . MET B 1 41 ? 14.219 39.062 7.73 1 95.5 41 MET B C 1
ATOM 2254 O O . MET B 1 41 ? 13.469 39.531 6.875 1 95.5 41 MET B O 1
ATOM 2258 N N . GLU B 1 42 ? 15.438 39.406 7.984 1 94.19 42 GLU B N 1
ATOM 2259 C CA . GLU B 1 42 ? 15.969 40.562 7.285 1 94.19 42 GLU B CA 1
ATOM 2260 C C . GLU B 1 42 ? 16.094 40.312 5.789 1 94.19 42 GLU B C 1
ATOM 2262 O O . GLU B 1 42 ? 15.977 41.219 4.977 1 94.19 42 GLU B O 1
ATOM 2267 N N . GLU B 1 43 ? 16.25 39.094 5.461 1 95.19 43 GLU B N 1
ATOM 2268 C CA . GLU B 1 43 ? 16.422 38.719 4.059 1 95.19 43 GLU B CA 1
ATOM 2269 C C . GLU B 1 43 ? 15.062 38.469 3.402 1 95.19 43 GLU B C 1
ATOM 2271 O O . GLU B 1 43 ? 14.992 38.219 2.195 1 95.19 43 GLU B O 1
ATOM 2276 N N . SER B 1 44 ? 14.07 38.5 4.188 1 95 44 SER B N 1
ATOM 2277 C CA . SER B 1 44 ? 12.719 38.281 3.688 1 95 44 SER B CA 1
ATOM 2278 C C . SER B 1 44 ? 11.922 39.562 3.615 1 95 44 SER B C 1
ATOM 2280 O O . SER B 1 44 ? 12.266 40.562 4.273 1 95 44 SER B O 1
ATOM 2282 N N . ASP B 1 45 ? 10.992 39.562 2.773 1 94.62 45 ASP B N 1
ATOM 2283 C CA . ASP B 1 45 ? 10.109 40.75 2.656 1 94.62 45 ASP B CA 1
ATOM 2284 C C . ASP B 1 45 ? 9.07 40.75 3.77 1 94.62 45 ASP B C 1
ATOM 2286 O O . ASP B 1 45 ? 7.879 40.531 3.518 1 94.62 45 ASP B O 1
ATOM 2290 N N . VAL B 1 46 ? 9.555 41.094 4.996 1 97.44 46 VAL B N 1
ATOM 2291 C CA . VAL B 1 46 ? 8.68 41.062 6.168 1 97.44 46 VAL B CA 1
ATOM 2292 C C . VAL B 1 46 ? 9.016 42.25 7.066 1 97.44 46 VAL B C 1
ATOM 2294 O O . VAL B 1 46 ? 10.18 42.625 7.207 1 97.44 46 VAL B O 1
ATOM 2297 N N . GLU B 1 47 ? 8.055 42.875 7.57 1 97.75 47 GLU B N 1
ATOM 2298 C CA . GLU B 1 47 ? 8.234 43.969 8.531 1 97.75 47 GLU B CA 1
ATOM 2299 C C . GLU B 1 47 ? 8.461 43.406 9.938 1 97.75 47 GLU B C 1
ATOM 2301 O O . GLU B 1 47 ? 7.684 42.594 10.43 1 97.75 47 GLU B O 1
ATOM 2306 N N . ILE B 1 48 ? 9.562 43.875 10.531 1 98.06 48 ILE B N 1
ATOM 2307 C CA . ILE B 1 48 ? 9.922 43.406 11.859 1 98.06 48 ILE B CA 1
ATOM 2308 C C . ILE B 1 48 ? 9.438 44.406 12.906 1 98.06 48 ILE B C 1
ATOM 2310 O O . ILE B 1 48 ? 9.93 45.531 12.977 1 98.06 48 ILE B O 1
ATOM 2314 N N . LEU B 1 49 ? 8.5 43.938 13.711 1 97.62 49 LEU B N 1
ATOM 2315 C CA . LEU B 1 49 ? 7.945 44.781 14.773 1 97.62 49 LEU B CA 1
ATOM 2316 C C . LEU B 1 49 ? 8.633 44.5 16.109 1 97.62 49 LEU B C 1
ATOM 2318 O O . LEU B 1 49 ? 9.414 43.562 16.219 1 97.62 49 LEU B O 1
ATOM 2322 N N . ASP B 1 50 ? 8.281 45.281 17.141 1 96.44 50 ASP B N 1
ATOM 2323 C CA . ASP B 1 50 ? 8.992 45.219 18.406 1 96.44 50 ASP B CA 1
ATOM 2324 C C . ASP B 1 50 ? 8.562 44 19.219 1 96.44 50 ASP B C 1
ATOM 2326 O O . ASP B 1 50 ? 9.383 43.375 19.906 1 96.44 50 ASP B O 1
ATOM 2330 N N . THR B 1 51 ? 7.227 43.719 19.141 1 97.19 51 THR B N 1
ATOM 2331 C CA . THR B 1 51 ? 6.73 42.625 19.984 1 97.19 51 THR B CA 1
ATOM 2332 C C . THR B 1 51 ? 5.762 41.75 19.203 1 97.19 51 THR B C 1
ATOM 2334 O O . THR B 1 51 ? 5.137 42.188 18.234 1 97.19 51 THR B O 1
ATOM 2337 N N . PHE B 1 52 ? 5.609 40.531 19.672 1 97.5 52 PHE B N 1
ATOM 2338 C CA . PHE B 1 52 ? 4.633 39.656 19.062 1 97.5 52 PHE B CA 1
ATOM 2339 C C . PHE B 1 52 ? 3.211 40.094 19.391 1 97.5 52 PHE B C 1
ATOM 2341 O O . PHE B 1 52 ? 2.289 39.844 18.609 1 97.5 52 PHE B O 1
ATOM 2348 N N . LYS B 1 53 ? 3.047 40.781 20.516 1 97.38 53 LYS B N 1
ATOM 2349 C CA . LYS B 1 53 ? 1.739 41.375 20.812 1 97.38 53 LYS B CA 1
ATOM 2350 C C . LYS B 1 53 ? 1.312 42.344 19.719 1 97.38 53 LYS B C 1
ATOM 2352 O O . LYS B 1 53 ? 0.16 42.312 19.281 1 97.38 53 LYS B O 1
ATOM 2357 N N . GLU B 1 54 ? 2.229 43.188 19.344 1 97.88 54 GLU B N 1
ATOM 2358 C CA . GLU B 1 54 ? 1.952 44.125 18.266 1 97.88 54 GLU B CA 1
ATOM 2359 C C . GLU B 1 54 ? 1.637 43.406 16.953 1 97.88 54 GLU B C 1
ATOM 2361 O O . GLU B 1 54 ? 0.721 43.781 16.234 1 97.88 54 GLU B O 1
ATOM 2366 N N . VAL B 1 55 ? 2.408 42.344 16.656 1 98.25 55 VAL B N 1
ATOM 2367 C CA . VAL B 1 55 ? 2.164 41.531 15.469 1 98.25 55 VAL B CA 1
ATOM 2368 C C . VAL B 1 55 ? 0.736 41 15.492 1 98.25 55 VAL B C 1
ATOM 2370 O O . VAL B 1 55 ? 0.001 41.125 14.508 1 98.25 55 VAL B O 1
ATOM 2373 N N . ALA B 1 56 ? 0.353 40.438 16.609 1 98.19 56 ALA B N 1
ATOM 2374 C CA . ALA B 1 56 ? -0.963 39.812 16.75 1 98.19 56 ALA B CA 1
ATOM 2375 C C . ALA B 1 56 ? -2.076 40.844 16.578 1 98.19 56 ALA B C 1
ATOM 2377 O O . ALA B 1 56 ? -3.072 40.562 15.898 1 98.19 56 ALA B O 1
ATOM 2378 N N . THR B 1 57 ? -1.899 42.031 17.141 1 97.75 57 THR B N 1
ATOM 2379 C CA . THR B 1 57 ? -2.93 43.062 17.156 1 97.75 57 THR B CA 1
ATOM 2380 C C . THR B 1 57 ? -3.133 43.625 15.758 1 97.75 57 THR B C 1
ATOM 2382 O O . THR B 1 57 ? -4.258 43.969 15.375 1 97.75 57 THR B O 1
ATOM 2385 N N . LEU B 1 58 ? -2.094 43.688 15.016 1 97.75 58 LEU B N 1
ATOM 2386 C CA . LEU B 1 58 ? -2.141 44.406 13.742 1 97.75 58 LEU B CA 1
ATOM 2387 C C . LEU B 1 58 ? -2.469 43.469 12.594 1 97.75 58 LEU B C 1
ATOM 2389 O O . LEU B 1 58 ? -2.797 43.906 11.492 1 97.75 58 LEU B O 1
ATOM 2393 N N . SER B 1 59 ? -2.438 42.156 12.82 1 97.81 59 SER B N 1
ATOM 2394 C CA . SER B 1 59 ? -2.578 41.188 11.75 1 97.81 59 SER B CA 1
ATOM 2395 C C . SER B 1 59 ? -4.047 40.906 11.453 1 97.81 59 SER B C 1
ATOM 2397 O O . SER B 1 59 ? -4.855 40.75 12.367 1 97.81 59 SER B O 1
ATOM 2399 N N . ASP B 1 60 ? -4.398 40.812 10.195 1 97.31 60 ASP B N 1
ATOM 2400 C CA . ASP B 1 60 ? -5.691 40.281 9.766 1 97.31 60 ASP B CA 1
ATOM 2401 C C . ASP B 1 60 ? -5.73 38.781 9.883 1 97.31 60 ASP B C 1
ATOM 2403 O O . ASP B 1 60 ? -6.785 38.188 10.133 1 97.31 60 ASP B O 1
ATOM 2407 N N . ILE B 1 61 ? -4.652 38.156 9.594 1 97.5 61 ILE B N 1
ATOM 2408 C CA . ILE B 1 61 ? -4.398 36.75 9.773 1 97.5 61 ILE B CA 1
ATOM 2409 C C . ILE B 1 61 ? -3.109 36.531 10.57 1 97.5 61 ILE B C 1
ATOM 2411 O O . ILE B 1 61 ? -2.047 37.031 10.164 1 97.5 61 ILE B O 1
ATOM 2415 N N . LEU B 1 62 ? -3.246 35.938 11.656 1 98.25 62 LEU B N 1
ATOM 2416 C CA . LEU B 1 62 ? -2.086 35.594 12.469 1 98.25 62 LEU B CA 1
ATOM 2417 C C . LEU B 1 62 ? -1.748 34.125 12.328 1 98.25 62 LEU B C 1
ATOM 2419 O O . LEU B 1 62 ? -2.562 33.25 12.672 1 98.25 62 LEU B O 1
ATOM 2423 N N . ILE B 1 63 ? -0.507 33.781 11.875 1 98.12 63 ILE B N 1
ATOM 2424 C CA . ILE B 1 63 ? -0.088 32.406 11.625 1 98.12 63 ILE B CA 1
ATOM 2425 C C . ILE B 1 63 ? 0.933 31.984 12.68 1 98.12 63 ILE B C 1
ATOM 2427 O O . ILE B 1 63 ? 1.927 32.688 12.906 1 98.12 63 ILE B O 1
ATOM 2431 N N . SER B 1 64 ? 0.568 30.969 13.328 1 98.12 64 SER B N 1
ATOM 2432 C CA . SER B 1 64 ? 1.519 30.344 14.242 1 98.12 64 SER B CA 1
ATOM 2433 C C . SER B 1 64 ? 2.307 29.234 13.555 1 98.12 64 SER B C 1
ATOM 2435 O O . SER B 1 64 ? 1.736 28.219 13.148 1 98.12 64 SER B O 1
ATOM 2437 N N . ALA B 1 65 ? 3.529 29.391 13.328 1 95.12 65 ALA B N 1
ATOM 2438 C CA . ALA B 1 65 ? 4.461 28.422 12.742 1 95.12 65 ALA B CA 1
ATOM 2439 C C . ALA B 1 65 ? 5.707 28.266 13.609 1 95.12 65 ALA B C 1
ATOM 2441 O O . ALA B 1 65 ? 6.773 28.797 13.266 1 95.12 65 ALA B O 1
ATOM 2442 N N . ASN B 1 66 ? 5.547 27.547 14.641 1 93.19 66 ASN B N 1
ATOM 2443 C CA . ASN B 1 66 ? 6.574 27.344 15.656 1 93.19 66 ASN B CA 1
ATOM 2444 C C . ASN B 1 66 ? 6.906 25.859 15.844 1 93.19 66 ASN B C 1
ATOM 2446 O O . ASN B 1 66 ? 6.543 25.031 15.008 1 93.19 66 ASN B O 1
ATOM 2450 N N . SER B 1 67 ? 7.789 25.562 16.828 1 91.12 67 SER B N 1
ATOM 2451 C CA . SER B 1 67 ? 7.98 24.172 17.219 1 91.12 67 SER B CA 1
ATOM 2452 C C . SER B 1 67 ? 6.754 23.641 17.953 1 91.12 67 SER B C 1
ATOM 2454 O O . SER B 1 67 ? 6.023 24.391 18.594 1 91.12 67 SER B O 1
ATOM 2456 N N . PRO B 1 68 ? 6.539 22.406 17.828 1 91.38 68 PRO B N 1
ATOM 2457 C CA . PRO B 1 68 ? 5.348 21.812 18.438 1 91.38 68 PRO B CA 1
ATOM 2458 C C . PRO B 1 68 ? 5.23 22.125 19.922 1 91.38 68 PRO B C 1
ATOM 2460 O O . PRO B 1 68 ? 4.137 22.406 20.422 1 91.38 68 PRO B O 1
ATOM 2463 N N . ASN B 1 69 ? 6.332 22.172 20.625 1 92.44 69 ASN B N 1
ATOM 2464 C CA . ASN B 1 69 ? 6.309 22.359 22.078 1 92.44 69 ASN B CA 1
ATOM 2465 C C . ASN B 1 69 ? 5.953 23.797 22.453 1 92.44 69 ASN B C 1
ATOM 2467 O O . ASN B 1 69 ? 5.652 24.078 23.609 1 92.44 69 ASN B O 1
ATOM 2471 N N . GLN B 1 70 ? 5.887 24.672 21.469 1 95.5 70 GLN B N 1
ATOM 2472 C CA . GLN B 1 70 ? 5.609 26.078 21.75 1 95.5 70 GLN B CA 1
ATOM 2473 C C . GLN B 1 70 ? 4.203 26.453 21.297 1 95.5 70 GLN B C 1
ATOM 2475 O O . GLN B 1 70 ? 3.705 27.531 21.641 1 95.5 70 GLN B O 1
ATOM 2480 N N . ALA B 1 71 ? 3.596 25.656 20.578 1 96.94 71 ALA B N 1
ATOM 2481 C CA . ALA B 1 71 ? 2.365 26 19.859 1 96.94 71 ALA B CA 1
ATOM 2482 C C . ALA B 1 71 ? 1.287 26.469 20.828 1 96.94 71 ALA B C 1
ATOM 2484 O O . ALA B 1 71 ? 0.698 27.547 20.641 1 96.94 71 ALA B O 1
ATOM 2485 N N . LEU B 1 72 ? 1.062 25.703 21.906 1 97.69 72 LEU B N 1
ATOM 2486 C CA . LEU B 1 72 ? 0.01 26.062 22.859 1 97.69 72 LEU B CA 1
ATOM 2487 C C . LEU B 1 72 ? 0.356 27.344 23.594 1 97.69 72 LEU B C 1
ATOM 2489 O O . LEU B 1 72 ? -0.497 28.234 23.766 1 97.69 72 LEU B O 1
ATOM 2493 N N . ASP B 1 73 ? 1.583 27.469 24.016 1 97.62 73 ASP B N 1
ATOM 2494 C CA . ASP B 1 73 ? 2.018 28.656 24.734 1 97.62 73 ASP B CA 1
ATOM 2495 C C . ASP B 1 73 ? 1.831 29.922 23.891 1 97.62 73 ASP B C 1
ATOM 2497 O O . ASP B 1 73 ? 1.381 30.953 24.391 1 97.62 73 ASP B O 1
ATOM 2501 N N . VAL B 1 74 ? 2.182 29.797 22.672 1 97.31 74 VAL B N 1
ATOM 2502 C CA . VAL B 1 74 ? 2.057 30.922 21.734 1 97.31 74 VAL B CA 1
ATOM 2503 C C . VAL B 1 74 ? 0.588 31.312 21.594 1 97.31 74 VAL B C 1
ATOM 2505 O O . VAL B 1 74 ? 0.252 32.5 21.609 1 97.31 74 VAL B O 1
ATOM 2508 N N . ALA B 1 75 ? -0.223 30.375 21.438 1 98 75 ALA B N 1
ATOM 2509 C CA . ALA B 1 75 ? -1.652 30.641 21.297 1 98 75 ALA B CA 1
ATOM 2510 C C . ALA B 1 75 ? -2.209 31.328 22.547 1 98 75 ALA B C 1
ATOM 2512 O O . ALA B 1 75 ? -2.965 32.312 22.438 1 98 75 ALA 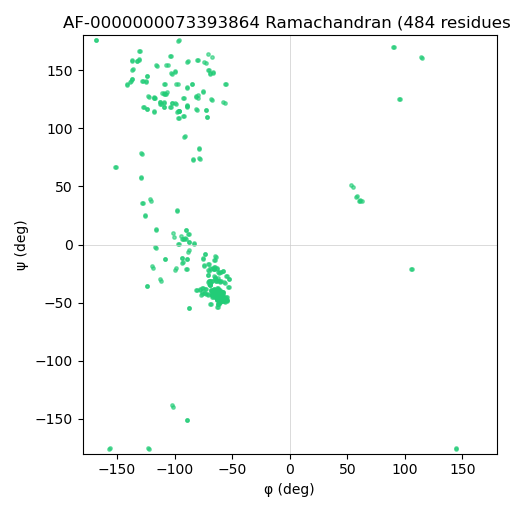B O 1
ATOM 2513 N N . VAL B 1 76 ? -1.828 30.828 23.734 1 97.81 76 VAL B N 1
ATOM 2514 C CA . VAL B 1 76 ? -2.316 31.359 25 1 97.81 76 VAL B CA 1
ATOM 2515 C C . VAL B 1 76 ? -1.805 32.781 25.188 1 97.81 76 VAL B C 1
ATOM 2517 O O . VAL B 1 76 ? -2.553 33.688 25.609 1 97.81 76 VAL B O 1
ATOM 2520 N N . LYS B 1 77 ? -0.632 33 24.812 1 97.19 77 LYS B N 1
ATOM 2521 C CA . LYS B 1 77 ? 0.02 34.281 25.094 1 97.19 77 LYS B CA 1
ATOM 2522 C C . LYS B 1 77 ? -0.402 35.344 24.078 1 97.19 77 LYS B C 1
ATOM 2524 O O . LYS B 1 77 ? -0.587 36.5 24.438 1 97.19 77 LYS B O 1
ATOM 2529 N N . TYR B 1 78 ? -0.527 34.938 22.844 1 96.94 78 TYR B N 1
ATOM 2530 C CA . TYR B 1 78 ? -0.663 35.938 21.812 1 96.94 78 TYR B CA 1
ATOM 2531 C C . TYR B 1 78 ? -1.991 35.812 21.078 1 96.94 78 TYR B C 1
ATOM 2533 O O . TYR B 1 78 ? -2.441 36.75 20.406 1 96.94 78 TYR B O 1
ATOM 2541 N N . GLY B 1 79 ? -2.631 34.625 21.156 1 95.56 79 GLY B N 1
ATOM 2542 C CA . GLY B 1 79 ? -3.84 34.375 20.391 1 95.56 79 GLY B CA 1
ATOM 2543 C C . GLY B 1 79 ? -4.988 35.281 20.75 1 95.56 79 GLY B C 1
ATOM 2544 O O . GLY B 1 79 ? -5.793 35.656 19.875 1 95.56 79 GLY B O 1
ATOM 2545 N N . LYS B 1 80 ? -5.059 35.75 21.984 1 93.94 80 LYS B N 1
ATOM 2546 C CA . LYS B 1 80 ? -6.145 36.594 22.453 1 93.94 80 LYS B CA 1
ATOM 2547 C C . LYS B 1 80 ? -6.094 37.969 21.812 1 93.94 80 LYS B C 1
ATOM 2549 O O . LYS B 1 80 ? -7.09 38.688 21.797 1 93.94 80 LYS B O 1
ATOM 2554 N N . TYR B 1 81 ? -4.938 38.312 21.312 1 96.25 81 TYR B N 1
ATOM 2555 C CA . TYR B 1 81 ? -4.777 39.656 20.75 1 96.25 81 TYR B CA 1
ATOM 2556 C C . TYR B 1 81 ? -5.137 39.656 19.266 1 96.25 81 TYR B C 1
ATOM 2558 O O . TYR B 1 81 ? -5.227 40.719 18.641 1 96.25 81 TYR B O 1
ATOM 2566 N N . SER B 1 82 ? -5.258 38.406 18.719 1 94.31 82 SER B N 1
ATOM 2567 C CA . SER B 1 82 ? -5.629 38.281 17.312 1 94.31 82 SER B CA 1
ATOM 2568 C C . SER B 1 82 ? -7.062 38.75 17.078 1 94.31 82 SER B C 1
ATOM 2570 O O . SER B 1 82 ? -7.988 38.281 17.734 1 94.31 82 SER B O 1
ATOM 2572 N N . LYS B 1 83 ? -7.266 39.688 16.188 1 88.38 83 LYS B N 1
ATOM 2573 C CA . LYS B 1 83 ? -8.617 40.156 15.898 1 88.38 83 LYS B CA 1
ATOM 2574 C C . LYS B 1 83 ? -9.172 39.5 14.641 1 88.38 83 LYS B C 1
ATOM 2576 O O . LYS B 1 83 ? -10.391 39.531 14.422 1 88.38 83 LYS B O 1
ATOM 2581 N N . GLY B 1 84 ? -8.352 39 13.82 1 94.44 84 GLY B N 1
ATOM 2582 C CA . GLY B 1 84 ? -8.758 38.281 12.641 1 94.44 84 GLY B CA 1
ATOM 2583 C C . GLY B 1 84 ? -8.633 36.75 12.805 1 94.44 84 GLY B C 1
ATOM 2584 O O . GLY B 1 84 ? -9 36.219 13.852 1 94.44 84 GLY B O 1
ATOM 2585 N N . ILE B 1 85 ? -8.172 36.094 11.82 1 97.25 85 ILE B N 1
ATOM 2586 C CA . ILE B 1 85 ? -8.016 34.656 11.828 1 97.25 85 ILE B CA 1
ATOM 2587 C C . ILE B 1 85 ? -6.719 34.281 12.555 1 97.25 85 ILE B C 1
ATOM 2589 O O . ILE B 1 85 ? -5.68 34.906 12.344 1 97.25 85 ILE B O 1
ATOM 2593 N N . TYR B 1 86 ? -6.867 33.406 13.484 1 98.12 86 TYR B N 1
ATOM 2594 C CA . TYR B 1 86 ? -5.695 32.719 14.016 1 98.12 86 TYR B CA 1
ATOM 2595 C C . TYR B 1 86 ? -5.496 31.375 13.328 1 98.12 86 TYR B C 1
ATOM 2597 O O . TYR B 1 86 ? -6.309 30.469 13.484 1 98.12 86 TYR B O 1
ATOM 2605 N N . MET B 1 87 ? -4.418 31.203 12.602 1 97.94 87 MET B N 1
ATOM 2606 C CA . MET B 1 87 ? -4.129 29.984 11.859 1 97.94 87 MET B CA 1
ATOM 2607 C C . MET B 1 87 ? -2.934 29.25 12.453 1 97.94 87 MET B C 1
ATOM 2609 O O . MET B 1 87 ? -1.831 29.797 12.516 1 97.94 87 MET B O 1
ATOM 2613 N N . ASP B 1 88 ? -3.207 28.094 12.828 1 98.06 88 ASP B N 1
ATOM 2614 C CA . ASP B 1 88 ? -2.129 27.281 13.375 1 98.06 88 ASP B CA 1
ATOM 2615 C C . ASP B 1 88 ? -1.584 26.312 12.328 1 98.06 88 ASP B C 1
ATOM 2617 O O . ASP B 1 88 ? -2.318 25.469 11.812 1 98.06 88 ASP B O 1
ATOM 2621 N N . LEU B 1 89 ? -0.301 26.391 12.023 1 96.19 89 LEU B N 1
ATOM 2622 C CA . LEU B 1 89 ? 0.337 25.516 11.047 1 96.19 89 LEU B CA 1
ATOM 2623 C C . LEU B 1 89 ? 1.396 24.641 11.711 1 96.19 89 LEU B C 1
ATOM 2625 O O . LEU B 1 89 ? 2.229 24.047 11.031 1 96.19 89 LEU B O 1
ATOM 2629 N N . ASN B 1 90 ? 1.356 24.641 13.07 1 95.06 90 ASN B N 1
ATOM 2630 C CA . ASN B 1 90 ? 2.303 23.828 13.82 1 95.06 90 ASN B CA 1
ATOM 2631 C C . ASN B 1 90 ? 2.018 22.328 13.641 1 95.06 90 ASN B C 1
ATOM 2633 O O . ASN B 1 90 ? 0.866 21.938 13.469 1 95.06 90 ASN B O 1
ATOM 2637 N N . ASN B 1 91 ? 3.148 21.578 13.68 1 90.25 91 ASN B N 1
ATOM 2638 C CA . ASN B 1 91 ? 3.018 20.125 13.664 1 90.25 91 ASN B CA 1
ATOM 2639 C C . ASN B 1 91 ? 2.645 19.594 15.039 1 90.25 91 ASN B C 1
ATOM 2641 O O . ASN B 1 91 ? 3.508 19.109 15.781 1 90.25 91 ASN B O 1
ATOM 2645 N N . ILE B 1 92 ? 1.366 19.625 15.383 1 93 92 ILE B N 1
ATOM 2646 C CA . ILE B 1 92 ? 0.873 19.219 16.703 1 93 92 ILE B CA 1
ATOM 2647 C C . ILE B 1 92 ? -0.281 18.234 16.531 1 93 92 ILE B C 1
ATOM 2649 O O . ILE B 1 92 ? -0.818 18.062 15.438 1 93 92 ILE B O 1
ATOM 2653 N N . SER B 1 93 ? -0.628 17.578 17.609 1 92.62 93 SER B N 1
ATOM 2654 C CA . SER B 1 93 ? -1.704 16.594 17.625 1 92.62 93 SER B CA 1
ATOM 2655 C C . SER B 1 93 ? -3.07 17.266 17.531 1 92.62 93 SER B C 1
ATOM 2657 O O . SER B 1 93 ? -3.215 18.438 17.906 1 92.62 93 SER B O 1
ATOM 2659 N N . PRO B 1 94 ? -4.051 16.516 17.062 1 94.88 94 PRO B N 1
ATOM 2660 C CA . PRO B 1 94 ? -5.414 17.062 17.094 1 94.88 94 PRO B CA 1
ATOM 2661 C C . PRO B 1 94 ? -5.855 17.469 18.5 1 94.88 94 PRO B C 1
ATOM 2663 O O . PRO B 1 94 ? -6.605 18.438 18.656 1 94.88 94 PRO B O 1
ATOM 2666 N N . LYS B 1 95 ? -5.375 16.75 19.484 1 94.69 95 LYS B N 1
ATOM 2667 C CA . LYS B 1 95 ? -5.703 17.109 20.859 1 94.69 95 LYS B CA 1
ATOM 2668 C C . LYS B 1 95 ? -5.184 18.5 21.203 1 94.69 95 LYS B C 1
ATOM 2670 O O . LYS B 1 95 ? -5.91 19.312 21.781 1 94.69 95 LYS B O 1
ATOM 2675 N N . GLU B 1 96 ? -3.979 18.703 20.891 1 95.38 96 GLU B N 1
ATOM 2676 C CA . GLU B 1 96 ? -3.383 20.016 21.125 1 95.38 96 GLU B CA 1
ATOM 2677 C C . GLU B 1 96 ? -4.074 21.094 20.297 1 95.38 96 GLU B C 1
ATOM 2679 O O . GLU B 1 96 ? -4.285 22.219 20.766 1 95.38 96 GLU B O 1
ATOM 2684 N N . THR B 1 97 ? -4.355 20.75 19.078 1 96.75 97 THR B N 1
ATOM 2685 C CA . THR B 1 97 ? -5.078 21.656 18.203 1 96.75 97 THR B CA 1
ATOM 2686 C C . THR B 1 97 ? -6.395 22.094 18.828 1 96.75 97 THR B C 1
ATOM 2688 O O . THR B 1 97 ? -6.727 23.281 18.828 1 96.75 97 THR B O 1
ATOM 2691 N N . LEU B 1 98 ? -7.117 21.219 19.375 1 96.5 98 LEU B N 1
ATOM 2692 C CA . LEU B 1 98 ? -8.398 21.531 20 1 96.5 98 LEU B CA 1
ATOM 2693 C C . LEU B 1 98 ? -8.203 22.344 21.266 1 96.5 98 LEU B C 1
ATOM 2695 O O . LEU B 1 98 ? -9.031 23.188 21.609 1 96.5 98 LEU B O 1
ATOM 2699 N N . GLU B 1 99 ? -7.125 22.062 21.953 1 97.56 99 GLU B N 1
ATOM 2700 C CA . GLU B 1 99 ? -6.805 22.891 23.125 1 97.56 99 GLU B CA 1
ATOM 2701 C C . GLU B 1 99 ? -6.539 24.328 22.719 1 97.56 99 GLU B C 1
ATOM 2703 O O . GLU B 1 99 ? -7.02 25.266 23.375 1 97.56 99 GLU B O 1
ATOM 2708 N N . ILE B 1 100 ? -5.793 24.531 21.703 1 97.88 100 ILE B N 1
ATOM 2709 C CA . ILE B 1 100 ? -5.484 25.875 21.203 1 97.88 100 ILE B CA 1
ATOM 2710 C C . ILE B 1 100 ? -6.777 26.594 20.828 1 97.88 100 ILE B C 1
ATOM 2712 O O . ILE B 1 100 ? -6.926 27.781 21.109 1 97.88 100 ILE B O 1
ATOM 2716 N N . ASN B 1 101 ? -7.652 25.906 20.234 1 97.31 101 ASN B N 1
ATOM 2717 C CA . ASN B 1 101 ? -8.93 26.469 19.797 1 97.31 101 ASN B CA 1
ATOM 2718 C C . ASN B 1 101 ? -9.672 27.125 20.953 1 97.31 101 ASN B C 1
ATOM 2720 O O . ASN B 1 101 ? -10.438 28.078 20.75 1 97.31 101 ASN B O 1
ATOM 2724 N N . LYS B 1 102 ? -9.445 26.688 22.188 1 96.81 102 LYS B N 1
ATOM 2725 C CA . LYS B 1 102 ? -10.125 27.219 23.359 1 96.81 102 LYS B CA 1
ATOM 2726 C C . LYS B 1 102 ? -9.562 28.594 23.75 1 96.81 102 LYS B C 1
ATOM 2728 O O . LYS B 1 102 ? -10.172 29.312 24.531 1 96.81 102 LYS B O 1
ATOM 2733 N N . HIS B 1 103 ? -8.469 28.953 23.188 1 96.62 103 HIS B N 1
ATOM 2734 C CA . HIS B 1 103 ? -7.762 30.141 23.672 1 96.62 103 HIS B CA 1
ATOM 2735 C C . HIS B 1 103 ? -7.711 31.219 22.594 1 96.62 103 HIS B C 1
ATOM 2737 O O . HIS B 1 103 ? -7.18 32.312 22.844 1 96.62 103 HIS B O 1
ATOM 2743 N N . VAL B 1 104 ? -8.211 30.953 21.438 1 96.56 104 VAL B N 1
ATOM 2744 C CA . VAL B 1 104 ? -8.125 31.922 20.359 1 96.56 104 VAL B CA 1
ATOM 2745 C C . VAL B 1 104 ? -9.492 32.062 19.688 1 96.56 104 VAL B C 1
ATOM 2747 O O . VAL B 1 104 ? -10.367 31.234 19.859 1 96.56 104 VAL B O 1
ATOM 2750 N N . ASN B 1 105 ? -9.656 33.188 19.047 1 92.81 105 ASN B N 1
ATOM 2751 C CA . ASN B 1 105 ? -10.867 33.438 18.266 1 92.81 105 ASN B CA 1
ATOM 2752 C C . ASN B 1 105 ? -10.641 33.188 16.781 1 92.81 105 ASN B C 1
ATOM 2754 O O . ASN B 1 105 ? -9.531 33.344 16.281 1 92.81 105 ASN B O 1
ATOM 2758 N N . ASN B 1 106 ? -11.703 32.75 16.094 1 95.12 106 ASN B N 1
ATOM 2759 C CA . ASN B 1 106 ? -11.656 32.5 14.648 1 95.12 106 ASN B CA 1
ATOM 2760 C C . ASN B 1 106 ? -10.516 31.578 14.266 1 95.12 106 ASN B C 1
ATOM 2762 O O . ASN B 1 106 ? -9.703 31.906 13.406 1 95.12 106 ASN B O 1
ATOM 2766 N N . PHE B 1 107 ? -10.469 30.484 14.953 1 97.75 107 PHE B N 1
ATOM 2767 C CA . PHE B 1 107 ? -9.367 29.531 14.844 1 97.75 107 PHE B CA 1
ATOM 2768 C C . PHE B 1 107 ? -9.469 28.719 13.555 1 97.75 107 PHE B C 1
ATOM 2770 O O . PHE B 1 107 ? -10.539 28.203 13.227 1 97.75 107 PHE B O 1
ATOM 2777 N N . VAL B 1 108 ? -8.352 28.625 12.828 1 98.06 108 VAL B N 1
ATOM 2778 C CA . VAL B 1 108 ? -8.188 27.75 11.664 1 98.06 108 VAL B CA 1
ATOM 2779 C C . VAL B 1 108 ? -6.984 26.828 11.875 1 98.06 108 VAL B C 1
ATOM 2781 O O . VAL B 1 108 ? -5.867 27.297 12.102 1 98.06 108 VAL B O 1
ATOM 2784 N N . ASP B 1 109 ? -7.27 25.594 11.922 1 97 109 ASP B N 1
ATOM 2785 C CA . ASP B 1 109 ? -6.168 24.625 11.984 1 97 109 ASP B CA 1
ATOM 2786 C C . ASP B 1 109 ? -5.707 24.219 10.586 1 97 109 ASP B C 1
ATOM 2788 O O . ASP B 1 109 ? -6.535 23.938 9.719 1 97 109 ASP B O 1
ATOM 2792 N N . GLY B 1 110 ? -4.43 24.203 10.398 1 96.38 110 GLY B N 1
ATOM 2793 C CA . GLY B 1 110 ? -3.869 23.906 9.086 1 96.38 110 GLY B CA 1
ATOM 2794 C C . GLY B 1 110 ? -2.824 22.797 9.125 1 96.38 110 GLY B C 1
ATOM 2795 O O . GLY B 1 110 ? -2.055 22.703 10.086 1 96.38 110 GLY B O 1
ATOM 2796 N N . ALA B 1 111 ? -2.891 21.969 8.078 1 94.19 111 ALA B N 1
ATOM 2797 C CA . ALA B 1 111 ? -1.877 20.938 7.859 1 94.19 111 ALA B CA 1
ATOM 2798 C C . ALA B 1 111 ? -1.142 21.156 6.539 1 94.19 111 ALA B C 1
ATOM 2800 O O . ALA B 1 111 ? -1.771 21.344 5.496 1 94.19 111 ALA B O 1
ATOM 2801 N N . ILE B 1 112 ? 0.149 21.203 6.664 1 91.75 112 ILE B N 1
ATOM 2802 C CA . ILE B 1 112 ? 0.964 21.312 5.461 1 91.75 112 ILE B CA 1
ATOM 2803 C C . ILE B 1 112 ? 1.301 19.922 4.926 1 91.75 112 ILE B C 1
ATOM 2805 O O . ILE B 1 112 ? 1.87 19.094 5.645 1 91.75 112 ILE B O 1
ATOM 2809 N N . ILE B 1 113 ? 0.875 19.672 3.729 1 88.12 113 ILE B N 1
ATOM 2810 C CA . ILE B 1 113 ? 1.181 18.406 3.078 1 88.12 113 ILE B CA 1
ATOM 2811 C C . ILE B 1 113 ? 2.189 18.625 1.955 1 88.12 113 ILE B C 1
ATOM 2813 O O . ILE B 1 113 ? 2.033 19.547 1.146 1 88.12 113 ILE B O 1
ATOM 2817 N N . GLY B 1 114 ? 3.221 17.703 1.797 1 76.06 114 GLY B N 1
ATOM 2818 C CA . GLY B 1 114 ? 4.309 17.875 0.848 1 76.06 114 GLY B CA 1
ATOM 2819 C C . GLY B 1 114 ? 5.5 18.609 1.435 1 76.06 114 GLY B C 1
ATOM 2820 O O . GLY B 1 114 ? 5.453 19.062 2.576 1 76.06 114 GLY B O 1
ATOM 2821 N N . LYS B 1 115 ? 6.527 18.594 0.686 1 66.5 115 LYS B N 1
ATOM 2822 C CA . LYS B 1 115 ? 7.727 19.266 1.173 1 66.5 115 LYS B CA 1
ATOM 2823 C C . LYS B 1 115 ? 7.559 20.781 1.125 1 66.5 115 LYS B C 1
ATOM 2825 O O . LYS B 1 115 ? 7.234 21.344 0.077 1 66.5 115 LYS B O 1
ATOM 2830 N N . ILE B 1 116 ? 7.582 21.328 2.34 1 60.94 116 ILE B N 1
ATOM 2831 C CA . ILE B 1 116 ? 7.398 22.766 2.482 1 60.94 116 ILE B CA 1
ATOM 2832 C C . ILE B 1 116 ? 8.383 23.5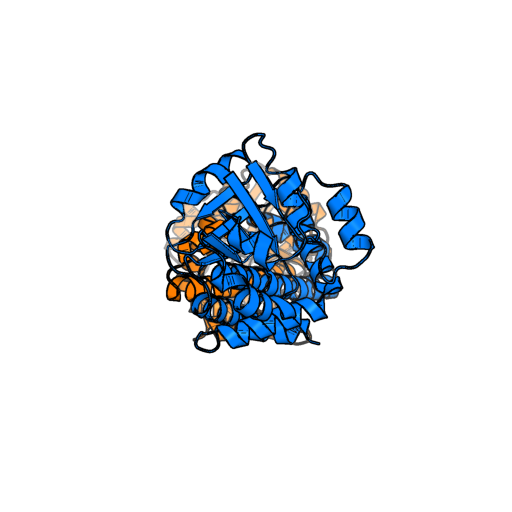16 1.574 1 60.94 116 ILE B C 1
ATOM 2834 O O . ILE B 1 116 ? 8.062 24.578 1.053 1 60.94 116 ILE B O 1
ATOM 2838 N N . ASP B 1 117 ? 9.461 22.797 1.435 1 61.22 117 ASP B N 1
ATOM 2839 C CA . ASP B 1 117 ? 10.453 23.453 0.585 1 61.22 117 ASP B CA 1
ATOM 2840 C C . ASP B 1 117 ? 10.164 23.203 -0.892 1 61.22 117 ASP B C 1
ATOM 2842 O O . ASP B 1 117 ? 10.875 23.703 -1.765 1 61.22 117 ASP B O 1
ATOM 2846 N N . SER B 1 118 ? 9.125 22.5 -1.014 1 64.56 118 SER B N 1
ATOM 2847 C CA . SER B 1 118 ? 8.805 22.234 -2.412 1 64.56 118 SER B CA 1
ATOM 2848 C C . SER B 1 118 ? 8.109 23.422 -3.064 1 64.56 118 SER B C 1
ATOM 2850 O O . SER B 1 118 ? 7.668 24.344 -2.375 1 64.56 118 SER B O 1
ATOM 2852 N N . ALA B 1 119 ? 8.117 23.547 -4.281 1 65.38 119 ALA B N 1
ATOM 2853 C CA . ALA B 1 119 ? 7.562 24.625 -5.098 1 65.38 119 ALA B CA 1
ATOM 2854 C C . ALA B 1 119 ? 6.043 24.672 -4.984 1 65.38 119 ALA B C 1
ATOM 2856 O O . ALA B 1 119 ? 5.43 25.719 -5.238 1 65.38 119 ALA B O 1
ATOM 2857 N N . ASN B 1 120 ? 5.543 23.578 -4.328 1 81.88 120 ASN B N 1
ATOM 2858 C CA . ASN B 1 120 ? 4.086 23.625 -4.395 1 81.88 120 ASN B CA 1
ATOM 2859 C C . ASN B 1 120 ? 3.451 22.938 -3.186 1 81.88 120 ASN B C 1
ATOM 2861 O O . ASN B 1 120 ? 2.703 21.969 -3.338 1 81.88 120 ASN B O 1
ATOM 2865 N N . PRO B 1 121 ? 3.65 23.562 -1.943 1 86.38 121 PRO B N 1
ATOM 2866 C CA . PRO B 1 121 ? 2.973 22.984 -0.786 1 86.38 121 PRO B CA 1
ATOM 2867 C C . PRO B 1 121 ? 1.452 23.109 -0.866 1 86.38 121 PRO B C 1
ATOM 2869 O O . PRO B 1 121 ? 0.937 24.047 -1.465 1 86.38 121 PRO B O 1
ATOM 2872 N N . ILE B 1 122 ? 0.814 22.094 -0.295 1 92.25 122 ILE B N 1
ATOM 2873 C CA . ILE B 1 122 ? -0.64 22.125 -0.189 1 92.25 122 ILE B CA 1
ATOM 2874 C C . ILE B 1 122 ? -1.048 22.344 1.267 1 92.25 122 ILE B C 1
ATOM 2876 O O . ILE B 1 122 ? -0.531 21.672 2.168 1 92.25 122 ILE B O 1
ATOM 2880 N N . LEU B 1 123 ? -1.906 23.297 1.519 1 94.31 123 LEU B N 1
ATOM 2881 C CA . LEU B 1 123 ? -2.422 23.547 2.859 1 94.31 123 LEU B CA 1
ATOM 2882 C C . LEU B 1 123 ? -3.84 23.016 3.01 1 94.31 123 LEU B C 1
ATOM 2884 O O . LEU B 1 123 ? -4.742 23.406 2.271 1 94.31 123 LEU B O 1
ATOM 2888 N N . TYR B 1 124 ? -4.004 22.109 3.889 1 96.25 124 TYR B N 1
ATOM 2889 C CA . TYR B 1 124 ? -5.328 21.656 4.293 1 96.25 124 TYR B CA 1
ATOM 2890 C C . TYR B 1 124 ? -5.832 22.438 5.5 1 96.25 124 TYR B C 1
ATOM 2892 O O . TYR B 1 124 ? -5.148 22.516 6.527 1 96.25 124 TYR B O 1
ATOM 2900 N N . LEU B 1 125 ? -7.027 23 5.355 1 97.81 125 LEU B N 1
ATOM 2901 C CA . LEU B 1 125 ? -7.523 23.891 6.395 1 97.81 125 LEU B CA 1
ATOM 2902 C C . LEU B 1 125 ? -8.883 23.438 6.906 1 97.81 125 LEU B C 1
ATOM 2904 O O . LEU B 1 125 ? -9.719 22.969 6.129 1 97.81 125 LEU B O 1
ATOM 2908 N N . SER B 1 126 ? -9.062 23.547 8.219 1 98.12 126 SER B N 1
ATOM 2909 C CA . SER B 1 126 ? -10.367 23.328 8.844 1 98.12 126 SER B CA 1
ATOM 2910 C C . SER B 1 126 ? -10.664 24.375 9.906 1 98.12 126 SER B C 1
ATOM 2912 O O . SER B 1 126 ? -9.75 24.828 10.602 1 98.12 126 SER B O 1
ATOM 2914 N N . GLY B 1 127 ? -11.883 24.828 10.031 1 97 127 GLY B N 1
ATOM 2915 C CA . GLY B 1 127 ? -12.359 25.891 10.898 1 97 127 GLY B CA 1
ATOM 2916 C C . GLY B 1 127 ? -13.461 26.719 10.273 1 97 127 GLY B C 1
ATOM 2917 O O . GLY B 1 127 ? -13.914 26.422 9.164 1 97 127 GLY B O 1
ATOM 2918 N N . LYS B 1 128 ? -13.836 27.75 11.008 1 93 128 LYS B N 1
ATOM 2919 C CA . LYS B 1 128 ? -14.914 28.609 10.5 1 93 128 LYS B CA 1
ATOM 2920 C C . LYS B 1 128 ? -14.359 29.734 9.633 1 93 128 LYS B C 1
ATOM 2922 O O . LYS B 1 128 ? -13.164 30.031 9.688 1 93 128 LYS B O 1
ATOM 2927 N N . ASN B 1 129 ? -15.148 30.281 8.773 1 90.38 129 ASN B N 1
ATOM 2928 C CA . ASN B 1 129 ? -14.891 31.469 7.953 1 90.38 129 ASN B CA 1
ATOM 2929 C C . ASN B 1 129 ? -13.719 31.234 7 1 90.38 129 ASN B C 1
ATOM 2931 O O . ASN B 1 129 ? -12.898 32.125 6.797 1 90.38 129 ASN B O 1
ATOM 2935 N N . LEU B 1 130 ? -13.633 30.031 6.473 1 96.31 130 LEU B N 1
ATOM 2936 C CA . LEU B 1 130 ? -12.539 29.688 5.57 1 96.31 130 LEU B CA 1
ATOM 2937 C C . LEU B 1 130 ? -12.625 30.484 4.273 1 96.31 130 LEU B C 1
ATOM 2939 O O . LEU B 1 130 ? -11.633 30.609 3.555 1 96.31 130 LEU B O 1
ATOM 2943 N N . GLU B 1 131 ? -13.773 30.984 3.973 1 94.88 131 GLU B N 1
ATOM 2944 C CA . GLU B 1 131 ? -13.961 31.766 2.748 1 94.88 131 GLU B CA 1
ATOM 2945 C C . GLU B 1 131 ? -13.062 33 2.721 1 94.88 131 GLU B C 1
ATOM 2947 O O . GLU B 1 131 ? -12.609 33.406 1.653 1 94.88 131 GLU B O 1
ATOM 2952 N N . SER B 1 132 ? -12.82 33.5 3.896 1 93.69 132 SER B N 1
ATOM 2953 C CA . SER B 1 132 ? -11.961 34.688 3.994 1 93.69 132 SER B CA 1
ATOM 2954 C C . SER B 1 132 ? -10.531 34.375 3.568 1 93.69 132 SER B C 1
ATOM 2956 O O . SER B 1 132 ? -9.734 35.281 3.338 1 93.69 132 SER B O 1
ATOM 2958 N N . LEU B 1 133 ? -10.18 33.094 3.443 1 96.56 133 LEU B N 1
ATOM 2959 C CA . LEU B 1 133 ? -8.836 32.656 3.086 1 96.56 133 LEU B CA 1
ATOM 2960 C C . LEU B 1 133 ? -8.758 32.281 1.611 1 96.56 133 LEU B C 1
ATOM 2962 O O . LEU B 1 133 ? -7.711 31.828 1.131 1 96.56 133 LEU B O 1
ATOM 2966 N N . ASP B 1 134 ? -9.789 32.5 0.795 1 96.25 134 ASP B N 1
ATOM 2967 C CA . ASP B 1 134 ? -9.867 32.094 -0.607 1 96.25 134 ASP B CA 1
ATOM 2968 C C . ASP B 1 134 ? -8.766 32.75 -1.429 1 96.25 134 ASP B C 1
ATOM 2970 O O . ASP B 1 134 ? -8.266 32.188 -2.395 1 96.25 134 ASP B O 1
ATOM 2974 N N . PHE B 1 135 ? -8.391 33.938 -1.014 1 95.19 135 PHE B N 1
ATOM 2975 C CA . PHE B 1 135 ? -7.391 34.688 -1.768 1 95.19 135 PHE B CA 1
ATOM 2976 C C . PHE B 1 135 ? -6.066 33.938 -1.81 1 95.19 135 PHE B C 1
ATOM 2978 O O . PHE B 1 135 ? -5.277 34.094 -2.738 1 95.19 135 PHE B O 1
ATOM 2985 N N . LEU B 1 136 ? -5.801 33.062 -0.85 1 95.38 136 LEU B N 1
ATOM 2986 C CA . LEU B 1 136 ? -4.551 32.312 -0.773 1 95.38 136 LEU B CA 1
ATOM 2987 C C . LEU B 1 136 ? -4.418 31.359 -1.953 1 95.38 136 LEU B C 1
ATOM 2989 O O . LEU B 1 136 ? -3.309 30.969 -2.312 1 95.38 136 LEU B O 1
ATOM 2993 N N . ASN B 1 137 ? -5.539 31.031 -2.574 1 94.94 137 ASN B N 1
ATOM 2994 C CA . ASN B 1 137 ? -5.539 30.109 -3.711 1 94.94 137 ASN B CA 1
ATOM 2995 C C . ASN B 1 137 ? -4.797 30.703 -4.906 1 94.94 137 ASN B C 1
ATOM 2997 O O . ASN B 1 137 ? -4.402 29.969 -5.816 1 94.94 137 ASN B O 1
ATOM 3001 N N . ASP B 1 138 ? -4.637 31.938 -4.91 1 94.81 138 ASP B N 1
ATOM 3002 C CA . ASP B 1 138 ? -3.891 32.594 -5.977 1 94.81 138 ASP B CA 1
ATOM 3003 C C . ASP B 1 138 ? -2.4 32.281 -5.883 1 94.81 138 ASP B C 1
ATOM 3005 O O . ASP B 1 138 ? -1.654 32.469 -6.844 1 94.81 138 ASP B O 1
ATOM 3009 N N . PHE B 1 139 ? -1.929 31.781 -4.723 1 92.62 139 PHE B N 1
ATOM 3010 C CA . PHE B 1 139 ? -0.497 31.656 -4.473 1 92.62 139 PHE B CA 1
ATOM 3011 C C . PHE B 1 139 ? -0.124 30.234 -4.121 1 92.62 139 PHE B C 1
ATOM 3013 O O . PHE B 1 139 ? 1.006 29.797 -4.363 1 92.62 139 PHE B O 1
ATOM 3020 N N . LEU B 1 140 ? -1.096 29.562 -3.371 1 91.81 140 LEU B N 1
ATOM 3021 C CA . LEU B 1 140 ? -0.906 28.203 -2.857 1 91.81 140 LEU B CA 1
ATOM 3022 C C . LEU B 1 140 ? -2.105 27.328 -3.189 1 91.81 140 LEU B C 1
ATOM 3024 O O . LEU B 1 140 ? -3.189 27.828 -3.484 1 91.81 140 LEU B O 1
ATOM 3028 N N . GLU B 1 141 ? -1.857 26.062 -3.156 1 92.44 141 GLU B N 1
ATOM 3029 C CA . GLU B 1 141 ? -3.012 25.172 -3.205 1 92.44 141 GLU B CA 1
ATOM 3030 C C . GLU B 1 141 ? -3.65 25.016 -1.827 1 92.44 141 GLU B C 1
ATOM 3032 O O . GLU B 1 141 ? -3 24.562 -0.881 1 92.44 141 GLU B O 1
ATOM 3037 N N . ILE B 1 142 ? -4.84 25.453 -1.747 1 95 142 ILE B N 1
ATOM 3038 C CA . ILE B 1 142 ? -5.582 25.391 -0.493 1 95 142 ILE B CA 1
ATOM 3039 C C . ILE B 1 142 ? -6.715 24.375 -0.618 1 95 142 ILE B C 1
ATOM 3041 O O . ILE B 1 142 ? -7.441 24.359 -1.616 1 95 142 ILE B O 1
ATOM 3045 N N . ARG B 1 143 ? -6.793 23.5 0.354 1 95.38 143 ARG B N 1
ATOM 3046 C CA . ARG B 1 143 ? -7.895 22.547 0.457 1 95.38 143 ARG B CA 1
ATOM 3047 C C . ARG B 1 143 ? -8.68 22.766 1.75 1 95.38 143 ARG B C 1
ATOM 3049 O O . ARG B 1 143 ? -8.164 22.516 2.842 1 95.38 143 ARG B O 1
ATOM 3056 N N . LYS B 1 144 ? -9.906 23.172 1.651 1 96.25 144 LYS B N 1
ATOM 3057 C CA . LYS B 1 144 ? -10.773 23.359 2.811 1 96.25 144 LYS B CA 1
ATOM 3058 C C . LYS B 1 144 ? -11.516 22.078 3.158 1 96.25 144 LYS B C 1
ATOM 3060 O O . LYS B 1 144 ? -12.297 21.562 2.354 1 96.25 144 LYS B O 1
ATOM 3065 N N . ILE B 1 145 ? -11.289 21.562 4.332 1 96.12 145 ILE B N 1
ATOM 3066 C CA . ILE B 1 145 ? -11.758 20.25 4.75 1 96.12 145 ILE B CA 1
ATOM 3067 C C . ILE B 1 145 ? -13.172 20.375 5.328 1 96.12 145 ILE B C 1
ATOM 3069 O O . ILE B 1 145 ? -14.062 19.609 4.957 1 96.12 145 ILE B O 1
ATOM 3073 N N . SER B 1 146 ? -13.312 21.234 6.305 1 95.62 146 SER B N 1
ATOM 3074 C CA . SER B 1 146 ? -14.562 21.391 7.035 1 95.62 146 SER B CA 1
ATOM 3075 C C . SER B 1 146 ? -14.539 22.641 7.914 1 95.62 146 SER B C 1
ATOM 3077 O O . SER B 1 146 ? -13.523 23.328 7.988 1 95.62 146 SER B O 1
ATOM 3079 N N . GLU B 1 147 ? -15.711 22.906 8.562 1 95.75 147 GLU B N 1
ATOM 3080 C CA . GLU B 1 147 ? -15.797 24.047 9.484 1 95.75 147 GLU B CA 1
ATOM 3081 C C . GLU B 1 147 ? -15.359 23.641 10.891 1 95.75 147 GLU B C 1
ATOM 3083 O O . GLU B 1 147 ? -15.305 24.484 11.789 1 95.75 147 GLU B O 1
ATOM 3088 N N . ASN B 1 148 ? -14.938 22.375 11.023 1 95.44 148 ASN B N 1
ATOM 3089 C CA . ASN B 1 148 ? -14.602 21.875 12.352 1 95.44 148 ASN B CA 1
ATOM 3090 C C . ASN B 1 148 ? -13.102 21.969 12.625 1 95.44 148 ASN B C 1
ATOM 3092 O O . ASN B 1 148 ? -12.312 21.25 12 1 95.44 148 ASN B O 1
ATOM 3096 N N . PRO B 1 149 ? -12.734 22.812 13.602 1 95.5 149 PRO B N 1
ATOM 3097 C CA . PRO B 1 149 ? -11.312 22.781 13.969 1 95.5 149 PRO B CA 1
ATOM 3098 C C . PRO B 1 149 ? -10.844 21.375 14.383 1 95.5 149 PRO B C 1
ATOM 3100 O O . PRO B 1 149 ? -11.57 20.656 15.062 1 95.5 149 PRO B O 1
ATOM 3103 N N . GLY B 1 150 ? -9.68 21.031 13.93 1 95.94 150 GLY B N 1
ATOM 3104 C CA . GLY B 1 150 ? -9.133 19.719 14.273 1 95.94 150 GLY B CA 1
ATOM 3105 C C . GLY B 1 150 ? -9.18 18.734 13.125 1 95.94 150 GLY B C 1
ATOM 3106 O O . GLY B 1 150 ? -8.391 17.797 13.078 1 95.94 150 GLY B O 1
ATOM 3107 N N . ASP B 1 151 ? -10.047 18.984 12.156 1 97.12 151 ASP B N 1
ATOM 3108 C CA . ASP B 1 151 ? -10.211 18.016 11.07 1 97.12 151 ASP B CA 1
ATOM 3109 C C . ASP B 1 151 ? -8.977 17.969 10.18 1 97.12 151 ASP B C 1
ATOM 3111 O O . ASP B 1 151 ? -8.602 16.922 9.664 1 97.12 151 ASP B O 1
ATOM 3115 N N . ALA B 1 152 ? -8.305 19.078 9.969 1 97.19 152 ALA B N 1
ATOM 3116 C CA . ALA B 1 152 ? -7.07 19.094 9.188 1 97.19 152 ALA B CA 1
ATOM 3117 C C . ALA B 1 152 ? -5.973 18.297 9.883 1 97.19 152 ALA B C 1
ATOM 3119 O O . ALA B 1 152 ? -5.277 17.5 9.25 1 97.19 152 ALA B O 1
ATOM 3120 N N . SER B 1 153 ? -5.887 18.469 11.141 1 95.88 153 SER B N 1
ATOM 3121 C CA . SER B 1 153 ? -4.902 17.734 11.93 1 95.88 153 SER B CA 1
ATOM 3122 C C . SER B 1 153 ? -5.211 16.25 11.953 1 95.88 153 SER B C 1
ATOM 3124 O O . SER B 1 153 ? -4.305 15.414 11.875 1 95.88 153 SER B O 1
ATOM 3126 N N . LYS B 1 154 ? -6.477 15.883 12.086 1 96.94 154 LYS B N 1
ATOM 3127 C CA . LYS B 1 154 ? -6.887 14.477 12.039 1 96.94 154 LYS B CA 1
ATOM 3128 C C . LYS B 1 154 ? -6.543 13.852 10.688 1 96.94 154 LYS B C 1
ATOM 3130 O O . LYS B 1 154 ? -6.082 12.711 10.625 1 96.94 154 LYS B O 1
ATOM 3135 N N . LEU B 1 155 ? -6.781 14.633 9.703 1 97 155 LEU B N 1
ATOM 3136 C CA . LEU B 1 155 ? -6.496 14.148 8.359 1 97 155 LEU B CA 1
ATOM 3137 C C . LEU B 1 155 ? -5.008 13.875 8.188 1 97 155 LEU B C 1
ATOM 3139 O O . LEU B 1 155 ? -4.629 12.883 7.551 1 97 155 LEU B O 1
ATOM 3143 N N . LYS B 1 156 ? -4.223 14.703 8.664 1 94.88 156 LYS B N 1
ATOM 3144 C CA . LYS B 1 156 ? -2.779 14.492 8.609 1 94.88 156 LYS B CA 1
ATOM 3145 C C . LYS B 1 156 ? -2.385 13.188 9.305 1 94.88 156 LYS B C 1
ATOM 3147 O O . LYS B 1 156 ? -1.523 12.453 8.82 1 94.88 156 LYS B O 1
ATOM 3152 N N . LEU B 1 157 ? -2.998 12.906 10.43 1 95.75 157 LEU B N 1
ATOM 3153 C CA . LEU B 1 157 ? -2.73 11.656 11.141 1 95.75 157 LEU B CA 1
ATOM 3154 C C . LEU B 1 157 ? -3.191 10.453 10.32 1 95.75 157 LEU B C 1
ATOM 3156 O O . LEU B 1 157 ? -2.516 9.422 10.289 1 95.75 157 LEU B O 1
ATOM 3160 N N . LEU B 1 158 ? -4.32 10.641 9.719 1 97.25 158 LEU B N 1
ATOM 3161 C CA . LEU B 1 158 ? -4.859 9.57 8.891 1 97.25 158 LEU B CA 1
ATOM 3162 C C . LEU B 1 158 ? -3.906 9.242 7.746 1 97.25 158 LEU B C 1
ATOM 3164 O O . LEU B 1 158 ? -3.67 8.062 7.445 1 97.25 158 LEU B O 1
ATOM 3168 N N . ARG B 1 159 ? -3.395 10.258 7.141 1 96.81 159 ARG B N 1
ATOM 3169 C CA . ARG B 1 159 ? -2.418 10.039 6.078 1 96.81 159 ARG B CA 1
ATOM 3170 C C . ARG B 1 159 ? -1.2 9.281 6.602 1 96.81 159 ARG B C 1
ATOM 3172 O O . ARG B 1 159 ? -0.727 8.344 5.965 1 96.81 159 ARG B O 1
ATOM 3179 N N . SER B 1 160 ? -0.745 9.75 7.715 1 95.62 160 SER B N 1
ATOM 3180 C CA . SER B 1 160 ? 0.416 9.117 8.328 1 95.62 160 SER B CA 1
ATOM 3181 C C . SER B 1 160 ? 0.132 7.652 8.664 1 95.62 160 SER B C 1
ATOM 3183 O O . SER B 1 160 ? 0.999 6.793 8.5 1 95.62 160 SER B O 1
ATOM 3185 N N . MET B 1 161 ? -1.048 7.445 9.156 1 97.44 161 MET B N 1
ATOM 3186 C CA . MET B 1 161 ? -1.481 6.094 9.5 1 97.44 161 MET B CA 1
ATOM 3187 C C . MET B 1 161 ? -1.333 5.156 8.305 1 97.44 161 MET B C 1
ATOM 3189 O O . MET B 1 161 ? -0.743 4.082 8.422 1 97.44 161 MET B O 1
ATOM 3193 N N . TYR B 1 162 ? -1.791 5.551 7.184 1 98.38 162 TYR B N 1
ATOM 3194 C CA . TYR B 1 162 ? -1.716 4.734 5.977 1 98.38 162 TYR B CA 1
ATOM 3195 C C . TYR B 1 162 ? -0.276 4.602 5.5 1 98.38 162 TYR B C 1
ATOM 3197 O O . TYR B 1 162 ? 0.211 3.49 5.277 1 98.38 162 TYR B O 1
ATOM 3205 N N . THR B 1 163 ? 0.41 5.652 5.352 1 97.44 163 THR B N 1
ATOM 3206 C CA . THR B 1 163 ? 1.715 5.656 4.699 1 97.44 163 THR B CA 1
ATOM 3207 C C . THR B 1 163 ? 2.732 4.875 5.527 1 97.44 163 THR B C 1
ATOM 3209 O O . THR B 1 163 ? 3.562 4.148 4.977 1 97.44 163 THR B O 1
ATOM 3212 N N . LYS B 1 164 ? 2.668 5.023 6.805 1 97.75 164 LYS B N 1
ATOM 3213 C CA . LYS B 1 164 ? 3.639 4.332 7.648 1 97.75 164 LYS B CA 1
ATOM 3214 C C . LYS B 1 164 ? 3.346 2.836 7.711 1 97.75 164 LYS B C 1
ATOM 3216 O O . LYS B 1 164 ? 4.266 2.018 7.742 1 97.75 164 LYS B O 1
ATOM 3221 N N . SER B 1 165 ? 2.055 2.512 7.762 1 98.75 165 SER B N 1
ATOM 3222 C CA . SER B 1 165 ? 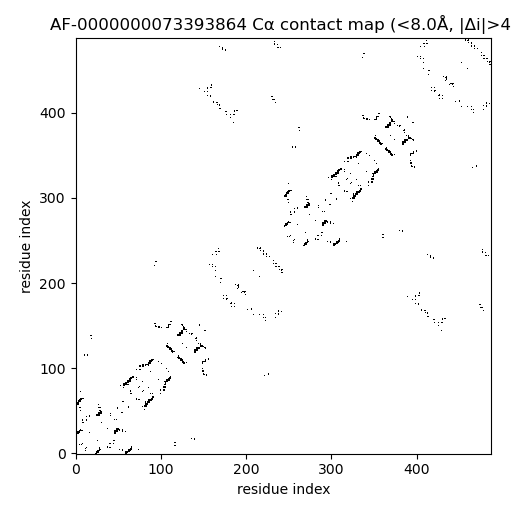1.711 1.093 7.742 1 98.75 165 SER B CA 1
ATOM 3223 C C . SER B 1 165 ? 2.092 0.451 6.41 1 98.75 165 SER B C 1
ATOM 3225 O O . SER B 1 165 ? 2.568 -0.686 6.379 1 98.75 165 SER B O 1
ATOM 3227 N N . LEU B 1 166 ? 1.885 1.185 5.332 1 98.56 166 LEU B N 1
ATOM 3228 C CA . LEU B 1 166 ? 2.316 0.701 4.027 1 98.56 166 LEU B CA 1
ATOM 3229 C C . LEU B 1 166 ? 3.824 0.471 4.004 1 98.56 166 LEU B C 1
ATOM 3231 O O . LEU B 1 166 ? 4.297 -0.531 3.461 1 98.56 166 LEU B O 1
ATOM 3235 N N . SER B 1 167 ? 4.574 1.375 4.566 1 98.56 167 SER B N 1
ATOM 3236 C CA . SER B 1 167 ? 6.027 1.239 4.613 1 98.56 167 SER B CA 1
ATOM 3237 C C . SER B 1 167 ? 6.438 -0.023 5.367 1 98.56 167 SER B C 1
ATOM 3239 O O . SER B 1 167 ? 7.359 -0.727 4.945 1 98.56 167 SER B O 1
ATOM 3241 N N . ALA B 1 168 ? 5.77 -0.264 6.457 1 98.69 168 ALA B N 1
ATOM 3242 C CA . ALA B 1 168 ? 6.07 -1.464 7.234 1 98.69 168 ALA B CA 1
ATOM 3243 C C . ALA B 1 168 ? 5.781 -2.727 6.426 1 98.69 168 ALA B C 1
ATOM 3245 O O . ALA B 1 168 ? 6.562 -3.682 6.457 1 98.69 168 ALA B O 1
ATOM 3246 N N . VAL B 1 169 ? 4.676 -2.768 5.688 1 98.81 169 VAL B N 1
ATOM 3247 C CA . VAL B 1 169 ? 4.316 -3.889 4.828 1 98.81 169 VAL B CA 1
ATOM 3248 C C . VAL B 1 169 ? 5.387 -4.086 3.758 1 98.81 169 VAL B C 1
ATOM 3250 O O . VAL B 1 169 ? 5.836 -5.211 3.52 1 98.81 169 VAL B O 1
ATOM 3253 N N . LEU B 1 170 ? 5.797 -2.998 3.143 1 98.75 170 LEU B N 1
ATOM 3254 C CA . LEU B 1 170 ? 6.809 -3.045 2.092 1 98.75 170 LEU B CA 1
ATOM 3255 C C . LEU B 1 170 ? 8.133 -3.57 2.637 1 98.75 170 LEU B C 1
ATOM 3257 O O . LEU B 1 170 ? 8.773 -4.41 2.006 1 98.75 170 LEU B O 1
ATOM 3261 N N . ILE B 1 171 ? 8.523 -3.076 3.75 1 98.62 171 ILE B N 1
ATOM 3262 C CA . ILE B 1 171 ? 9.773 -3.51 4.367 1 98.62 171 ILE B CA 1
ATOM 3263 C C . ILE B 1 171 ? 9.719 -5.008 4.645 1 98.62 171 ILE B C 1
ATOM 3265 O O . ILE B 1 171 ? 10.633 -5.75 4.277 1 98.62 171 ILE B O 1
ATOM 3269 N N . GLU B 1 172 ? 8.672 -5.465 5.23 1 98.69 172 GLU B N 1
ATOM 3270 C CA . GLU B 1 172 ? 8.531 -6.875 5.586 1 98.69 172 GLU B CA 1
ATOM 3271 C C . GLU B 1 172 ? 8.555 -7.762 4.344 1 98.69 172 GLU B C 1
ATOM 3273 O O . GLU B 1 172 ? 9.328 -8.719 4.273 1 98.69 172 GLU B O 1
ATOM 3278 N N . SER B 1 173 ? 7.73 -7.441 3.348 1 98.62 173 SER B N 1
ATOM 3279 C CA . SER B 1 173 ? 7.617 -8.273 2.156 1 98.62 173 SER B CA 1
ATOM 3280 C C . SER B 1 173 ? 8.914 -8.266 1.351 1 98.62 173 SER B C 1
ATOM 3282 O O . SER B 1 173 ? 9.328 -9.305 0.827 1 98.62 173 SER B O 1
ATOM 3284 N N . SER B 1 174 ? 9.539 -7.07 1.245 1 98.56 174 SER B N 1
ATOM 3285 C CA . SER B 1 174 ? 10.789 -6.969 0.5 1 98.56 174 SER B CA 1
ATOM 3286 C C . SER B 1 174 ? 11.906 -7.762 1.179 1 98.56 174 SER B C 1
ATOM 3288 O O . SER B 1 174 ? 12.75 -8.352 0.506 1 98.56 174 SER B O 1
ATOM 3290 N N . GLU B 1 175 ? 11.93 -7.723 2.496 1 98.38 175 GLU B N 1
ATOM 3291 C CA . GLU B 1 175 ? 12.945 -8.477 3.225 1 98.38 175 GLU B CA 1
ATOM 3292 C C . GLU B 1 175 ? 12.781 -9.977 3.006 1 98.38 175 GLU B C 1
ATOM 3294 O O . GLU B 1 175 ? 13.766 -10.695 2.814 1 98.38 175 GLU B O 1
ATOM 3299 N N . VAL B 1 176 ? 11.555 -10.484 3.035 1 98.44 176 VAL B N 1
ATOM 3300 C CA . VAL B 1 176 ? 11.305 -11.898 2.766 1 98.44 176 VAL B CA 1
ATOM 3301 C C . VAL B 1 176 ? 11.742 -12.234 1.341 1 98.44 176 VAL B C 1
ATOM 3303 O O . VAL B 1 176 ? 12.398 -13.258 1.11 1 98.44 176 VAL B O 1
ATOM 3306 N N . ALA B 1 177 ? 11.383 -11.383 0.373 1 98.38 177 ALA B N 1
ATOM 3307 C CA . ALA B 1 177 ? 11.781 -11.586 -1.018 1 98.38 177 ALA B CA 1
ATOM 3308 C C . ALA B 1 177 ? 13.297 -11.641 -1.153 1 98.38 177 ALA B C 1
ATOM 3310 O O . ALA B 1 177 ? 13.836 -12.492 -1.866 1 98.38 177 ALA B O 1
ATOM 3311 N N . LYS B 1 178 ? 13.977 -10.727 -0.483 1 98.12 178 LYS B N 1
ATOM 3312 C CA . LYS B 1 178 ? 15.43 -10.68 -0.516 1 98.12 178 LYS B CA 1
ATOM 3313 C C . LYS B 1 178 ? 16.047 -11.961 0.04 1 98.12 178 LYS B C 1
ATOM 3315 O O . LYS B 1 178 ? 16.984 -12.508 -0.538 1 98.12 178 LYS B O 1
ATOM 3320 N N . ASN B 1 179 ? 15.531 -12.422 1.161 1 97.75 179 ASN B N 1
ATOM 3321 C CA . ASN B 1 179 ? 16.031 -13.641 1.784 1 97.75 179 ASN B CA 1
ATOM 3322 C C . ASN B 1 179 ? 15.867 -14.844 0.858 1 97.75 179 ASN B C 1
ATOM 3324 O O . ASN B 1 179 ? 16.609 -15.82 0.967 1 97.75 179 ASN B O 1
ATOM 3328 N N . LEU B 1 180 ? 14.938 -14.789 -0.085 1 96.25 180 LEU B N 1
ATOM 3329 C CA . LEU B 1 180 ? 14.68 -15.875 -1.025 1 96.25 180 LEU B CA 1
ATOM 3330 C C . LEU B 1 180 ? 15.414 -15.633 -2.342 1 96.25 180 LEU B C 1
ATOM 3332 O O . LEU B 1 180 ? 15.258 -16.406 -3.289 1 96.25 180 LEU B O 1
ATOM 3336 N N . ASN B 1 181 ? 16.156 -14.516 -2.441 1 96.88 181 ASN B N 1
ATOM 3337 C CA . ASN B 1 181 ? 16.844 -14.109 -3.662 1 96.88 181 ASN B CA 1
ATOM 3338 C C . ASN B 1 181 ? 15.859 -13.867 -4.805 1 96.88 181 ASN B C 1
ATOM 3340 O O . ASN B 1 181 ? 16.125 -14.25 -5.945 1 96.88 181 ASN B O 1
ATOM 3344 N N . LEU B 1 182 ? 14.68 -13.297 -4.457 1 97.75 182 LEU B N 1
ATOM 3345 C CA . LEU B 1 182 ? 13.641 -13.016 -5.441 1 97.75 182 LEU B CA 1
ATOM 3346 C C . LEU B 1 182 ? 13.227 -11.547 -5.391 1 97.75 182 LEU B C 1
ATOM 3348 O O . LEU B 1 182 ? 12.086 -11.211 -5.707 1 97.75 182 LEU B O 1
ATOM 3352 N N . GLU B 1 183 ? 14.109 -10.656 -4.918 1 97.75 183 GLU B N 1
ATOM 3353 C CA . GLU B 1 183 ? 13.75 -9.258 -4.707 1 97.75 183 GLU B CA 1
ATOM 3354 C C . GLU B 1 183 ? 13.375 -8.578 -6.02 1 97.75 183 GLU B C 1
ATOM 3356 O O . GLU B 1 183 ? 12.383 -7.852 -6.09 1 97.75 183 GLU B O 1
ATOM 3361 N N . GLU B 1 184 ? 14.219 -8.836 -7.051 1 97.19 184 GLU B N 1
ATOM 3362 C CA . GLU B 1 184 ? 13.945 -8.219 -8.344 1 97.19 184 GLU B CA 1
ATOM 3363 C C . GLU B 1 184 ? 12.617 -8.695 -8.914 1 97.19 184 GLU B C 1
ATOM 3365 O O . GLU B 1 184 ? 11.805 -7.891 -9.375 1 97.19 184 GLU B O 1
ATOM 3370 N N . GLU B 1 185 ? 12.344 -9.984 -8.906 1 96.56 185 GLU B N 1
ATOM 3371 C CA . GLU B 1 185 ? 11.102 -10.57 -9.406 1 96.56 185 GLU B CA 1
ATOM 3372 C C . GLU B 1 185 ? 9.898 -10.117 -8.594 1 96.56 185 GLU B C 1
ATOM 3374 O O . GLU B 1 185 ? 8.805 -9.945 -9.133 1 96.56 185 GLU B O 1
ATOM 3379 N N . PHE B 1 186 ? 10.172 -9.875 -7.32 1 97.88 186 PHE B N 1
ATOM 3380 C CA . PHE B 1 186 ? 9.133 -9.383 -6.418 1 97.88 186 PHE B CA 1
ATOM 3381 C C . PHE B 1 186 ? 8.625 -8.023 -6.871 1 97.88 186 PHE B C 1
ATOM 3383 O O . PHE B 1 186 ? 7.414 -7.828 -7.023 1 97.88 186 PHE B O 1
ATOM 3390 N N . PHE B 1 187 ? 9.492 -7.121 -7.105 1 97.88 187 PHE B N 1
ATOM 3391 C CA . PHE B 1 187 ? 9.07 -5.789 -7.531 1 97.88 187 PHE B CA 1
ATOM 3392 C C . PHE B 1 187 ? 8.5 -5.828 -8.945 1 97.88 187 PHE B C 1
ATOM 3394 O O . PHE B 1 187 ? 7.586 -5.066 -9.273 1 97.88 187 PHE B O 1
ATOM 3401 N N . ASP B 1 188 ? 9.023 -6.727 -9.734 1 94.94 188 ASP B N 1
ATOM 3402 C CA . ASP B 1 188 ? 8.508 -6.871 -11.094 1 94.94 188 ASP B CA 1
ATOM 3403 C C . ASP B 1 188 ? 7.043 -7.309 -11.078 1 94.94 188 ASP B C 1
ATOM 3405 O O . ASP B 1 188 ? 6.211 -6.727 -11.781 1 94.94 188 ASP B O 1
ATOM 3409 N N . ILE B 1 189 ? 6.754 -8.281 -10.312 1 95.44 189 ILE B N 1
ATOM 3410 C CA . ILE B 1 189 ? 5.402 -8.828 -10.305 1 95.44 189 ILE B CA 1
ATOM 3411 C C . ILE B 1 189 ? 4.441 -7.816 -9.688 1 95.44 189 ILE B C 1
ATOM 3413 O O . ILE B 1 189 ? 3.295 -7.688 -10.125 1 95.44 189 ILE B O 1
ATOM 3417 N N . LEU B 1 190 ? 4.84 -7.043 -8.703 1 96.62 190 LEU B N 1
ATOM 3418 C CA . LEU B 1 190 ? 3.979 -6.039 -8.078 1 96.62 190 LEU B CA 1
ATOM 3419 C C . LEU B 1 190 ? 3.717 -4.883 -9.039 1 96.62 190 LEU B C 1
ATOM 3421 O O . LEU B 1 190 ? 2.646 -4.273 -9.008 1 96.62 190 LEU B O 1
ATOM 3425 N N . SER B 1 191 ? 4.699 -4.602 -9.891 1 94.75 191 SER B N 1
ATOM 3426 C CA . SER B 1 191 ? 4.562 -3.5 -10.844 1 94.75 191 SER B CA 1
ATOM 3427 C C . SER B 1 191 ? 3.424 -3.756 -11.82 1 94.75 191 SER B C 1
ATOM 3429 O O . SER B 1 191 ? 2.889 -2.818 -12.422 1 94.75 191 SER B O 1
ATOM 3431 N N . LEU B 1 192 ? 3.014 -5 -11.984 1 90.31 192 LEU B N 1
ATOM 3432 C CA . LEU B 1 192 ? 1.92 -5.352 -12.891 1 90.31 192 LEU B CA 1
ATOM 3433 C C . LEU B 1 192 ? 0.604 -4.754 -12.406 1 90.31 192 LEU B C 1
ATOM 3435 O O . LEU B 1 192 ? -0.263 -4.414 -13.211 1 90.31 192 LEU B O 1
ATOM 3439 N N . THR B 1 193 ? 0.505 -4.582 -11.086 1 88.81 193 THR B N 1
ATOM 3440 C CA . THR B 1 193 ? -0.749 -4.094 -10.523 1 88.81 193 THR B CA 1
ATOM 3441 C C . THR B 1 193 ? -0.575 -2.689 -9.953 1 88.81 193 THR B C 1
ATOM 3443 O O . THR B 1 193 ? -1.502 -1.878 -9.992 1 88.81 193 THR B O 1
ATOM 3446 N N . GLU B 1 194 ? 0.632 -2.404 -9.461 1 93.62 194 GLU B N 1
ATOM 3447 C CA . GLU B 1 194 ? 0.847 -1.145 -8.75 1 93.62 194 GLU B CA 1
ATOM 3448 C C . GLU B 1 194 ? 1.349 -0.058 -9.695 1 93.62 194 GLU B C 1
ATOM 3450 O O . GLU B 1 194 ? 1.338 1.126 -9.352 1 93.62 194 GLU B O 1
ATOM 3455 N N . GLY B 1 195 ? 1.804 -0.448 -10.867 1 91.06 195 GLY B N 1
ATOM 3456 C CA . GLY B 1 195 ? 2.283 0.504 -11.852 1 91.06 195 GLY B CA 1
ATOM 3457 C C . GLY B 1 195 ? 3.77 0.379 -12.133 1 91.06 195 GLY B C 1
ATOM 3458 O O . GLY B 1 195 ? 4.52 -0.132 -11.297 1 91.06 195 GLY B O 1
ATOM 3459 N N . GLU B 1 196 ? 4.273 0.887 -13.227 1 89.81 196 GLU B N 1
ATOM 3460 C CA . GLU B 1 196 ? 5.629 0.699 -13.727 1 89.81 196 GLU B CA 1
ATOM 3461 C C . GLU B 1 196 ? 6.652 1.38 -12.82 1 89.81 196 GLU B C 1
ATOM 3463 O O . GLU B 1 196 ? 7.785 0.906 -12.688 1 89.81 196 GLU B O 1
ATOM 3468 N N . ASP B 1 197 ? 6.254 2.465 -12.211 1 92.62 197 ASP B N 1
ATOM 3469 C CA . ASP B 1 197 ? 7.184 3.219 -11.375 1 92.62 197 ASP B CA 1
ATOM 3470 C C . ASP B 1 197 ? 7.148 2.725 -9.93 1 92.62 197 ASP B C 1
ATOM 3472 O O . ASP B 1 197 ? 7.805 3.297 -9.062 1 92.62 197 ASP B O 1
ATOM 3476 N N . PHE B 1 198 ? 6.535 1.612 -9.758 1 96.06 198 PHE B N 1
ATOM 3477 C CA . PHE B 1 198 ? 6.281 1.147 -8.398 1 96.06 198 PHE B CA 1
ATOM 3478 C C . PHE B 1 198 ? 7.586 0.791 -7.699 1 96.06 198 PHE B C 1
ATOM 3480 O O . PHE B 1 198 ? 7.777 1.118 -6.527 1 96.06 198 PHE B O 1
ATOM 3487 N N . LYS B 1 199 ? 8.484 0.069 -8.375 1 97.31 199 LYS B N 1
ATOM 3488 C CA . LYS B 1 199 ? 9.742 -0.347 -7.746 1 97.31 199 LYS B CA 1
ATOM 3489 C C . LYS B 1 199 ? 10.492 0.851 -7.18 1 97.31 199 LYS B C 1
ATOM 3491 O O . LYS B 1 199 ? 10.914 0.836 -6.02 1 97.31 199 LYS B O 1
ATOM 3496 N N . LYS B 1 200 ? 10.617 1.896 -7.969 1 96.81 200 LYS B N 1
ATOM 3497 C CA . LYS B 1 200 ? 11.344 3.098 -7.566 1 96.81 200 LYS B CA 1
ATOM 3498 C C . LYS B 1 200 ? 10.695 3.748 -6.344 1 96.81 200 LYS B C 1
ATOM 3500 O O . LYS B 1 200 ? 11.383 4.059 -5.367 1 96.81 200 LYS B O 1
ATOM 3505 N N . SER B 1 201 ? 9.406 3.918 -6.363 1 95.94 201 SER B N 1
ATOM 3506 C CA . SER B 1 201 ? 8.695 4.562 -5.266 1 95.94 201 SER B CA 1
ATOM 3507 C C . SER B 1 201 ? 8.719 3.701 -4.008 1 95.94 201 SER B C 1
ATOM 3509 O O . SER B 1 201 ? 8.859 4.219 -2.896 1 95.94 201 SER B O 1
ATOM 3511 N N . ALA B 1 202 ? 8.586 2.391 -4.207 1 97.88 202 ALA B N 1
ATOM 3512 C CA . ALA B 1 202 ? 8.602 1.471 -3.07 1 97.88 202 ALA B CA 1
ATOM 3513 C C . ALA B 1 202 ? 9.961 1.481 -2.381 1 97.88 202 ALA B C 1
ATOM 3515 O O . ALA B 1 202 ? 10.047 1.548 -1.151 1 97.88 202 ALA B O 1
ATOM 3516 N N . LEU B 1 203 ? 11.023 1.45 -3.174 1 97.81 203 LEU B N 1
ATOM 3517 C CA . LEU B 1 203 ? 12.359 1.456 -2.604 1 97.81 203 LEU B CA 1
ATOM 3518 C C . LEU B 1 203 ? 12.648 2.779 -1.9 1 97.81 203 LEU B C 1
ATOM 3520 O O . LEU B 1 203 ? 13.281 2.801 -0.842 1 97.81 203 LEU B O 1
ATOM 3524 N N . SER B 1 204 ? 12.219 3.863 -2.486 1 96.88 204 SER B N 1
ATOM 3525 C CA . SER B 1 204 ? 12.359 5.168 -1.845 1 96.88 204 SER B CA 1
ATOM 3526 C C . SER B 1 204 ? 11.648 5.195 -0.496 1 96.88 204 SER B C 1
ATOM 3528 O O . SER B 1 204 ? 12.203 5.676 0.494 1 96.88 204 SER B O 1
ATOM 3530 N N . ARG B 1 205 ? 10.461 4.688 -0.43 1 96.75 205 ARG B N 1
ATOM 3531 C CA . ARG B 1 205 ? 9.68 4.629 0.799 1 96.75 205 ARG B CA 1
ATOM 3532 C C . ARG B 1 205 ? 10.375 3.773 1.853 1 96.75 205 ARG B C 1
ATOM 3534 O O . ARG B 1 205 ? 10.438 4.152 3.023 1 96.75 205 ARG B O 1
ATOM 3541 N N . ILE B 1 206 ? 10.852 2.631 1.394 1 98.06 206 ILE B N 1
ATOM 3542 C CA . ILE B 1 206 ? 11.547 1.719 2.295 1 98.06 206 ILE B CA 1
ATOM 3543 C C . ILE B 1 206 ? 12.773 2.408 2.879 1 98.06 206 ILE B C 1
ATOM 3545 O O . ILE B 1 206 ? 12.969 2.424 4.098 1 98.06 206 ILE B O 1
ATOM 3549 N N . ASN B 1 207 ? 13.562 3.008 2.02 1 97.75 207 ASN B N 1
ATOM 3550 C CA . ASN B 1 207 ? 14.805 3.641 2.451 1 97.75 207 ASN B CA 1
ATOM 3551 C C . ASN B 1 207 ? 14.539 4.82 3.379 1 97.75 207 ASN B C 1
ATOM 3553 O O . ASN B 1 207 ? 15.195 4.969 4.41 1 97.75 207 ASN B O 1
ATOM 3557 N N . ASN B 1 208 ? 13.586 5.668 3.031 1 95.69 208 ASN B N 1
ATOM 3558 C CA . ASN B 1 208 ? 13.219 6.805 3.867 1 95.69 208 ASN B CA 1
ATOM 3559 C C . ASN B 1 208 ? 12.75 6.359 5.246 1 95.69 208 ASN B C 1
ATOM 3561 O O . ASN B 1 208 ? 13.086 6.98 6.254 1 95.69 208 ASN B O 1
ATOM 3565 N N . THR B 1 209 ? 12 5.309 5.273 1 97.38 209 THR B N 1
ATOM 3566 C CA . THR B 1 209 ? 11.469 4.812 6.539 1 97.38 209 THR B CA 1
ATOM 3567 C C . THR B 1 209 ? 12.578 4.203 7.391 1 97.38 209 THR B C 1
ATOM 3569 O O . THR B 1 209 ? 12.648 4.449 8.594 1 97.38 209 THR B O 1
ATOM 3572 N N . LYS B 1 210 ? 13.43 3.451 6.77 1 96.5 210 LYS B N 1
ATOM 3573 C CA . LYS B 1 210 ? 14.539 2.854 7.504 1 96.5 210 LYS B CA 1
ATOM 3574 C C . LYS B 1 210 ? 15.461 3.926 8.078 1 96.5 210 LYS B C 1
ATOM 3576 O O . LYS B 1 210 ? 15.969 3.789 9.195 1 96.5 210 LYS B O 1
ATOM 3581 N N . ASN B 1 211 ? 15.688 5 7.336 1 96 211 ASN B N 1
ATOM 3582 C CA . ASN B 1 211 ? 16.562 6.086 7.75 1 96 211 ASN B CA 1
ATOM 3583 C C . ASN B 1 211 ? 15.961 6.898 8.891 1 96 211 ASN B C 1
ATOM 3585 O O . ASN B 1 211 ? 16.672 7.57 9.633 1 96 211 ASN B O 1
ATOM 3589 N N . SER B 1 212 ? 14.648 6.863 9.055 1 95.12 212 SER B N 1
ATOM 3590 C CA . SER B 1 212 ? 13.961 7.645 10.078 1 95.12 212 SER B CA 1
ATOM 3591 C C . SER B 1 212 ? 13.047 6.762 10.922 1 95.12 212 SER B C 1
ATOM 3593 O O . SER B 1 212 ? 11.945 7.168 11.289 1 95.12 212 SER B O 1
ATOM 3595 N N . LYS B 1 213 ? 13.516 5.609 11.125 1 95.31 213 LYS B N 1
ATOM 3596 C CA . LYS B 1 213 ? 12.711 4.578 11.773 1 95.31 213 LYS B CA 1
ATOM 3597 C C . LYS B 1 213 ? 12.203 5.051 13.125 1 95.31 213 LYS B C 1
ATOM 3599 O O . LYS B 1 213 ? 11.023 4.859 13.453 1 95.31 213 LYS B O 1
ATOM 3604 N N . LYS B 1 214 ? 13.078 5.66 13.945 1 93.56 214 LYS B N 1
ATOM 3605 C CA . LYS B 1 214 ? 12.711 6.125 15.281 1 93.56 214 LYS B CA 1
ATOM 3606 C C . LYS B 1 214 ? 11.602 7.176 15.211 1 93.56 214 LYS B C 1
ATOM 3608 O O . LYS B 1 214 ? 10.609 7.086 15.922 1 93.56 214 LYS B O 1
ATOM 3613 N N . ARG B 1 215 ? 11.789 8.133 14.391 1 91.56 215 ARG B N 1
ATOM 3614 C CA . ARG B 1 215 ? 10.797 9.188 14.211 1 91.56 215 ARG B CA 1
ATOM 3615 C C . ARG B 1 215 ? 9.461 8.609 13.75 1 91.56 215 ARG B C 1
ATOM 3617 O O . ARG B 1 215 ? 8.406 9.023 14.234 1 91.56 215 ARG B O 1
ATOM 3624 N N . LYS B 1 216 ? 9.5 7.668 12.805 1 94.62 216 LYS B N 1
ATOM 3625 C CA . LYS B 1 216 ? 8.281 7.055 12.297 1 94.62 216 LYS B CA 1
ATOM 3626 C C . LYS B 1 216 ? 7.555 6.277 13.391 1 94.62 216 LYS B C 1
ATOM 3628 O O . LYS B 1 216 ? 6.324 6.309 13.469 1 94.62 216 LYS B O 1
ATOM 3633 N N . ALA B 1 217 ? 8.328 5.609 14.188 1 95.69 217 ALA B N 1
ATOM 3634 C CA . ALA B 1 217 ? 7.738 4.867 15.305 1 95.69 217 ALA B CA 1
ATOM 3635 C C . ALA B 1 217 ? 7.047 5.809 16.281 1 95.69 217 ALA B C 1
ATOM 3637 O O . ALA B 1 217 ? 5.961 5.508 16.781 1 95.69 217 ALA B O 1
ATOM 3638 N N . GLU B 1 218 ? 7.613 6.906 16.531 1 91.88 218 GLU B N 1
ATOM 3639 C CA . GLU B 1 218 ? 7.016 7.898 17.422 1 91.88 218 GLU B CA 1
ATOM 3640 C C . GLU B 1 218 ? 5.695 8.414 16.875 1 91.88 218 GLU B C 1
ATOM 3642 O O . GLU B 1 218 ? 4.73 8.609 17.609 1 91.88 218 GLU B O 1
ATOM 3647 N N . GLU B 1 219 ? 5.648 8.672 15.594 1 92 219 GLU B N 1
ATOM 3648 C CA . GLU B 1 219 ? 4.418 9.117 14.953 1 92 219 GLU B CA 1
ATOM 3649 C C . GLU B 1 219 ? 3.322 8.062 15.062 1 92 219 GLU B C 1
ATOM 3651 O O . GLU B 1 219 ? 2.158 8.391 15.297 1 92 219 GLU B O 1
ATOM 3656 N N . LEU B 1 220 ? 3.729 6.84 14.906 1 97 220 LEU B N 1
ATOM 3657 C CA . LEU B 1 220 ? 2.768 5.75 15.039 1 97 220 LEU B CA 1
ATOM 3658 C C . LEU B 1 220 ? 2.227 5.676 16.469 1 97 220 LEU B C 1
ATOM 3660 O O . LEU B 1 220 ? 1.038 5.422 16.672 1 97 220 LEU B O 1
ATOM 3664 N N . GLU B 1 221 ? 3.123 5.871 17.359 1 95.19 221 GLU B N 1
ATOM 3665 C CA . GLU B 1 221 ? 2.686 5.883 18.75 1 95.19 221 GLU B CA 1
ATOM 3666 C C . GLU B 1 221 ? 1.64 6.969 19 1 95.19 221 GLU B C 1
ATOM 3668 O O . GLU B 1 221 ? 0.655 6.742 19.703 1 95.19 221 GLU B O 1
ATOM 3673 N N . GLN B 1 222 ? 1.802 8.133 18.453 1 92.12 222 GLN B N 1
ATOM 3674 C CA . GLN B 1 222 ? 0.84 9.227 18.562 1 92.12 222 GLN B CA 1
ATOM 3675 C C . GLN B 1 222 ? -0.5 8.836 17.938 1 92.12 222 GLN B C 1
ATOM 3677 O O . GLN B 1 222 ? -1.558 9.164 18.484 1 92.12 222 GLN B O 1
ATOM 3682 N N . ILE B 1 223 ? -0.441 8.195 16.859 1 96.62 223 ILE B N 1
ATOM 3683 C CA . ILE B 1 223 ? -1.644 7.754 16.156 1 96.62 223 ILE B CA 1
ATOM 3684 C C . ILE B 1 223 ? -2.41 6.766 17.031 1 96.62 223 ILE B C 1
ATOM 3686 O O . ILE B 1 223 ? -3.627 6.883 17.188 1 96.62 223 ILE B O 1
ATOM 3690 N N . ILE B 1 224 ? -1.673 5.812 17.594 1 97.69 224 ILE B N 1
ATOM 3691 C CA . ILE B 1 224 ? -2.275 4.809 18.469 1 97.69 224 ILE B CA 1
ATOM 3692 C C . ILE B 1 224 ? -2.945 5.492 19.65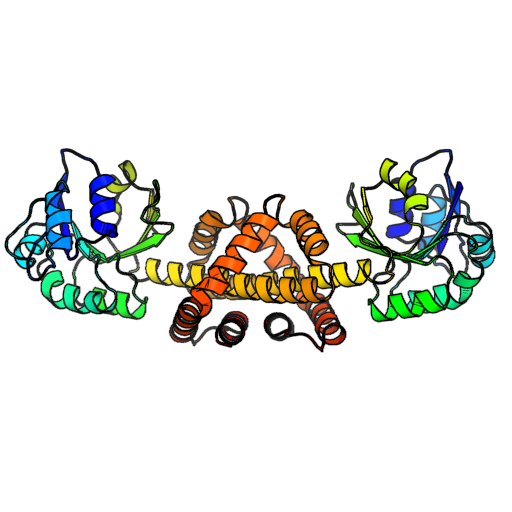6 1 97.69 224 ILE B C 1
ATOM 3694 O O . ILE B 1 224 ? -4.074 5.152 20.016 1 97.69 224 ILE B O 1
ATOM 3698 N N . ASP B 1 225 ? -2.312 6.461 20.188 1 95.19 225 ASP B N 1
ATOM 3699 C CA . ASP B 1 225 ? -2.842 7.18 21.344 1 95.19 225 ASP B CA 1
ATOM 3700 C C . ASP B 1 225 ? -4.094 7.969 20.969 1 95.19 225 ASP B C 1
ATOM 3702 O O . ASP B 1 225 ? -5.094 7.93 21.703 1 95.19 225 ASP B O 1
ATOM 3706 N N . TYR B 1 226 ? -4.078 8.617 19.875 1 95.25 226 TYR B N 1
ATOM 3707 C CA . TYR B 1 226 ? -5.18 9.5 19.516 1 95.25 226 TYR B CA 1
ATOM 3708 C C . TYR B 1 226 ? -6.398 8.695 19.078 1 95.25 226 TYR B C 1
ATOM 3710 O O . TYR B 1 226 ? -7.535 9.039 19.422 1 95.25 226 TYR B O 1
ATOM 3718 N N . PHE B 1 227 ? -6.133 7.637 18.297 1 96.69 227 PHE B N 1
ATOM 3719 C CA . PHE B 1 227 ? -7.242 6.848 17.781 1 96.69 227 PHE B CA 1
ATOM 3720 C C . PHE B 1 227 ? -7.477 5.609 18.641 1 96.69 227 PHE B C 1
ATOM 3722 O O . PHE B 1 227 ? -7.867 4.559 18.125 1 96.69 227 PHE B O 1
ATOM 3729 N N . GLU B 1 228 ? -7.184 5.645 19.891 1 93.81 228 GLU B N 1
ATOM 3730 C CA . GLU B 1 228 ? -7.141 4.492 20.781 1 93.81 228 GLU B CA 1
ATOM 3731 C C . GLU B 1 228 ? -8.477 3.758 20.812 1 93.81 228 GLU B C 1
ATOM 3733 O O . GLU B 1 228 ? -8.523 2.553 21.062 1 93.81 228 GLU B O 1
ATOM 3738 N N . ASN B 1 229 ? -9.594 4.391 20.469 1 94.44 229 ASN B N 1
ATOM 3739 C CA . ASN B 1 229 ? -10.906 3.77 20.516 1 94.44 229 ASN B CA 1
ATOM 3740 C C . ASN B 1 229 ? -11.266 3.102 19.188 1 94.44 229 ASN B C 1
ATOM 3742 O O . ASN B 1 229 ? -12.367 2.57 19.031 1 94.44 229 ASN B O 1
ATOM 3746 N N . GLN B 1 230 ? -10.336 3.082 18.266 1 96.12 230 GLN B N 1
ATOM 3747 C CA . GLN B 1 230 ? -10.531 2.457 16.969 1 96.12 230 GLN B CA 1
ATOM 3748 C C . GLN B 1 230 ? -9.805 1.115 16.891 1 96.12 230 GLN B C 1
ATOM 3750 O O . GLN B 1 230 ? -8.992 0.792 17.75 1 96.12 230 GLN B O 1
ATOM 3755 N N . ASP B 1 231 ? -10.219 0.303 15.914 1 96.19 231 ASP B N 1
ATOM 3756 C CA . ASP B 1 231 ? -9.43 -0.881 15.586 1 96.19 231 ASP B CA 1
ATOM 3757 C C . ASP B 1 231 ? -8.133 -0.499 14.875 1 96.19 231 ASP B C 1
ATOM 3759 O O . ASP B 1 231 ? -8.156 -0.093 13.711 1 96.19 231 ASP B O 1
ATOM 3763 N N . LEU B 1 232 ? -7 -0.671 15.562 1 98.44 232 LEU B N 1
ATOM 3764 C CA . LEU B 1 232 ? -5.707 -0.232 15.055 1 98.44 232 LEU B CA 1
ATOM 3765 C C . LEU B 1 232 ? -4.738 -1.407 14.945 1 98.44 232 LEU B C 1
ATOM 3767 O O . LEU B 1 232 ? -3.576 -1.3 15.336 1 98.44 232 LEU B O 1
ATOM 3771 N N . THR B 1 233 ? -5.234 -2.549 14.531 1 98.5 233 THR B N 1
ATOM 3772 C CA . THR B 1 233 ? -4.461 -3.783 14.445 1 98.5 233 THR B CA 1
ATOM 3773 C C . THR B 1 233 ? -3.221 -3.586 13.578 1 98.5 233 THR B C 1
ATOM 3775 O O . THR B 1 233 ? -2.107 -3.922 13.992 1 98.5 233 THR B O 1
ATOM 3778 N N . MET B 1 234 ? -3.383 -3 12.43 1 98.69 234 MET B N 1
ATOM 3779 C CA . MET B 1 234 ? -2.275 -2.836 11.492 1 98.69 234 MET B CA 1
ATOM 3780 C C . MET B 1 234 ? -1.309 -1.76 11.977 1 98.69 234 MET B C 1
ATOM 3782 O O . MET B 1 234 ? -0.092 -1.909 11.844 1 98.69 234 MET B O 1
ATOM 3786 N N . VAL B 1 235 ? -1.858 -0.648 12.492 1 98.69 235 VAL B N 1
ATOM 3787 C CA . VAL B 1 235 ? -1.011 0.432 12.984 1 98.69 235 VAL B CA 1
ATOM 3788 C C . VAL B 1 235 ? -0.161 -0.07 14.148 1 98.69 235 VAL B C 1
ATOM 3790 O O . VAL B 1 235 ? 1.027 0.247 14.242 1 98.69 235 VAL B O 1
ATOM 3793 N N . LYS B 1 236 ? -0.762 -0.837 15.047 1 98.62 236 LYS B N 1
ATOM 3794 C CA . LYS B 1 236 ? -0.021 -1.388 16.188 1 98.62 236 LYS B CA 1
ATOM 3795 C C . LYS B 1 236 ? 1.077 -2.338 15.711 1 98.62 236 LYS B C 1
ATOM 3797 O O . LYS B 1 236 ? 2.184 -2.336 16.25 1 98.62 236 LYS B O 1
ATOM 3802 N N . ALA B 1 237 ? 0.806 -3.158 14.75 1 98.69 237 ALA B N 1
ATOM 3803 C CA . ALA B 1 237 ? 1.815 -4.043 14.172 1 98.69 237 ALA B CA 1
ATOM 3804 C C . ALA B 1 237 ? 2.939 -3.238 13.523 1 98.69 237 ALA B C 1
ATOM 3806 O O . ALA B 1 237 ? 4.109 -3.609 13.617 1 98.69 237 ALA B O 1
ATOM 3807 N N . SER B 1 238 ? 2.58 -2.162 12.82 1 98.75 238 SER B N 1
ATOM 3808 C CA . SER B 1 238 ? 3.572 -1.288 12.203 1 98.75 238 SER B CA 1
ATOM 3809 C C . SER B 1 238 ? 4.504 -0.684 13.242 1 98.75 238 SER B C 1
ATOM 3811 O O . SER B 1 238 ? 5.715 -0.594 13.031 1 98.75 238 SER B O 1
ATOM 3813 N N . PHE B 1 239 ? 3.883 -0.264 14.336 1 98.44 239 PHE B N 1
ATOM 3814 C CA . PHE B 1 239 ? 4.676 0.274 15.438 1 98.44 239 PHE B CA 1
ATOM 3815 C C . PHE B 1 239 ? 5.656 -0.769 15.953 1 98.44 239 PHE B C 1
ATOM 3817 O O . PHE B 1 239 ? 6.84 -0.474 16.156 1 98.44 239 PHE B O 1
ATOM 3824 N N . LYS B 1 240 ? 5.164 -1.994 16.188 1 97.62 240 LYS B N 1
ATOM 3825 C CA . LYS B 1 240 ? 6.02 -3.082 16.641 1 97.62 240 LYS B CA 1
ATOM 3826 C C . LYS B 1 240 ? 7.16 -3.342 15.664 1 97.62 240 LYS B C 1
ATOM 3828 O O . LYS B 1 240 ? 8.305 -3.535 16.078 1 97.62 240 LYS B O 1
ATOM 3833 N N . LYS B 1 241 ? 6.887 -3.316 14.406 1 97.06 241 LYS B N 1
ATOM 3834 C CA . LYS B 1 241 ? 7.855 -3.609 13.352 1 97.06 241 LYS B CA 1
ATOM 3835 C C . LYS B 1 241 ? 8.938 -2.535 13.281 1 97.06 241 LYS B C 1
ATOM 3837 O O . LYS B 1 241 ? 10.109 -2.842 13.078 1 97.06 241 LYS B O 1
ATOM 3842 N N . LEU B 1 242 ? 8.57 -1.273 13.438 1 96.19 242 LEU B N 1
ATOM 3843 C CA . LEU B 1 242 ? 9.5 -0.168 13.234 1 96.19 242 LEU B CA 1
ATOM 3844 C C . LEU B 1 242 ? 10.227 0.171 14.531 1 96.19 242 LEU B C 1
ATOM 3846 O O . LEU B 1 242 ? 11.266 0.834 14.508 1 96.19 242 LEU B O 1
ATOM 3850 N N . ASN B 1 243 ? 9.656 -0.212 15.672 1 89.38 243 ASN B N 1
ATOM 3851 C CA . ASN B 1 243 ? 10.273 0.099 16.953 1 89.38 243 ASN B CA 1
ATOM 3852 C C . ASN B 1 243 ? 11.266 -0.98 17.375 1 89.38 243 ASN B C 1
ATOM 3854 O O . ASN B 1 243 ? 11.82 -0.924 18.484 1 89.38 243 ASN B O 1
ATOM 3858 N N . ARG B 1 244 ? 11.672 -1.989 16.594 1 80.88 244 ARG B N 1
ATOM 3859 C CA . ARG B 1 244 ? 12.68 -3.01 16.859 1 80.88 244 ARG B CA 1
ATOM 3860 C C . ARG B 1 244 ? 14.07 -2.521 16.469 1 80.88 244 ARG B C 1
ATOM 3862 O O . ARG B 1 244 ? 14.219 -1.736 15.523 1 80.88 244 ARG B O 1
#

Solvent-accessible surface area (backbone atoms only — not comparable to full-atom values): 25119 Å² total; per-residue (Å²): 90,34,41,14,36,49,44,67,44,71,65,43,52,42,48,56,63,49,58,72,48,94,68,51,44,39,31,23,43,59,63,96,54,53,70,67,45,45,51,53,43,70,74,38,91,48,47,74,41,81,34,58,60,58,27,22,54,65,13,49,33,30,34,38,40,48,56,52,91,42,46,57,59,49,30,62,74,34,26,67,46,33,75,31,38,34,34,37,53,38,79,57,51,37,68,55,47,50,54,37,48,75,43,34,48,60,38,28,30,32,29,76,45,72,54,69,86,42,96,70,36,33,38,30,31,8,12,59,72,57,72,81,51,55,72,49,53,80,54,38,52,68,43,80,75,44,61,46,62,29,51,21,36,46,47,52,48,50,51,48,51,42,53,50,32,51,35,43,43,50,45,42,46,49,50,54,26,45,77,68,74,35,42,70,60,48,39,55,60,48,22,76,78,69,33,86,64,32,49,63,54,51,51,50,43,35,51,56,43,65,76,38,25,67,62,52,24,52,53,40,49,51,47,50,63,72,48,58,91,50,81,48,57,51,49,53,30,27,30,58,65,42,64,106,90,33,40,14,37,50,44,66,46,70,66,44,54,44,48,56,64,51,57,73,48,92,66,52,43,38,32,24,42,58,61,95,55,52,70,67,46,46,52,53,44,69,74,38,91,49,47,76,41,84,34,57,60,58,27,21,54,66,12,47,34,31,32,35,40,47,56,50,92,43,46,56,59,47,30,62,72,35,25,68,47,34,73,30,38,33,32,38,54,37,77,58,52,39,68,55,47,50,55,38,48,75,44,35,48,58,38,29,31,32,29,76,45,72,54,70,87,42,97,70,36,34,39,31,32,7,13,57,73,57,71,80,53,54,72,49,53,80,53,38,51,69,45,80,76,45,62,46,62,30,52,21,37,46,46,54,48,50,51,48,51,42,54,51,33,49,34,42,43,50,43,42,46,47,51,55,26,45,76,67,74,35,41,69,61,47,40,54,60,48,22,76,78,70,33,86,64,32,50,63,54,50,50,51,45,37,51,55,43,65,75,38,25,67,62,52,24,53,53,40,51,52,47,49,64,74,48,56,91,52,80,49,56,50,50,52,30,28,30,58,65,42,65,107

Secondary structure (DSSP, 8-state):
-EEEEES-SHHHHHHHHH---TT-EEEEE-TT--HHHHHHHHTTT-EEES-HHHHHHH-SEEEE---HHHHHHHHHHHGGG-SSEEEE-----HHHHHHHHTTSSSEEEEEEES-TTSSS-EEEEEES-GGGGGGGGGTSEEEEEESSTTHHHHHHHHHHHHHHHHHHHHHHHHHHHHHTT-HHHHHHHHHHHH-TTHHHHHHHHHHHHHHTHHHHHHHHHHHHHHTTTS--HHHHHHHHHH--/-EEEEES-SHHHHHHHHHS--TT-EEEEE-TT--HHHHHHHHTTT-EEES-HHHHHHH-SEEEE---HHHHHHHHHHHGGG--SEEEE-----HHHHHHHHTTSSSEEEEEEES-TTSS--EEEEEES-GGGGGGGGGTSEEEEEESSTTHHHHHHHHHHHHHHHHHHHHHHHHHHHHHTT-HHHHHHHHHHHH-TTHHHHHHHHHHHHHHTHHHHHHHHHHHHHHTTTS--HHHHHHHHHH--

Organism: Methanobrevibacter smithii (strain ATCC 35061 / DSM 861 / OCM 144 / PS) (NCBI:txid420247)

Radius of gyration: 29.9 Å; Cα contacts (8 Å, |Δi|>4): 891; chains: 2; bounding box: 41×88×62 Å

Sequence (488 aa):
MKIGFIGFGKVARNLVRLINSENITFLTSAQNRSENTIKNMEESDVEILDTFKEVATLSDILISANSPNQALDVAVKYGKYSKGIYMDLNNISPKETLEINKHVNNFVDGAIIGKIDSANPILYLSGKNLESLDFLNDFLEIRKISENPGDASKLKLLRSMYTKSLSAVLIESSEVAKNLNLEEEFFDILSLTEGEDFKKSALSRINNTKNSKKRKAEELEQIIDYFENQDLTMVKASFKKLNRMKIGFIGFGKVARNLVRLINSENITFLTSAQNRSENTIKNMEESDVEILDTFKEVATLSDILISANSPNQALDVAVKYGKYSKGIYMDLNNISPKETLEINKHVNNFVDGAIIGKIDSANPILYLSGKNLESLDFLNDFLEIRKISENPGDASKLKLLRSMYTKSLSAVLIESSEVAKNLNLEEEFFDILSLTEGEDFKKSALSRINNTKNSKKRKAEELEQIIDYFENQDLTMVKASFKKLNR

Nearest PDB structures (foldseek):
  1i36-assembly1_A  TM=9.198E-01  e=1.967E-23  Methanothermobacter thermautotrophicus
  3qsg-assembly1_A-2  TM=7.766E-01  e=2.035E-16  Alicyclobacillus acidocaldarius subsp. acidocaldarius DSM 446
  2ag8-assembly1_A  TM=5.201E-01  e=2.410E-07  Neisseria meningitidis MC58
  3d1l-assembly1_A  TM=5.750E-01  e=9.620E-06  Bacteroides fragilis NCTC 9343
  3d1l-assembly1_B  TM=5.287E-01  e=3.101E-05  Bacteroides fragilis NCTC 9343

Foldseek 3Di:
DEEEEDDQPLLNQLLQVLPDDPVYAYEYECPPHDPVSVVSCVVTRHHYDHDLLVRQQPGQEYEYEDEQVCQQVCLQVRQQNHPHEYEYAYLYALVSQVSSPVRHPNYKYWYWDDDSPDCAIEIEIEAPPCVVVVVCVVRYHYHYDYNDGSVNRVVVLVVLLVLLLVLLVLLVVLVVCVVVVNNVVVQVVVCVPPNDCRVVVNVVSNVVCLVCLVVSLVSLVSSCVVVVVDPSPSSVVSSVSSVD/DEEEEDDQPLLNLLLQVLPDDPVYAYEYECPPHDPVSVVSCVVTRHHYDHDLLVRQQPGQEYEYEDEQVCQQVCLQVRQDNHPHEYEYAYLYALVSQVSSVVRHPNYKYWYWDDDSPDCAIEIEIEAPPCVVVVVCVVRYHYHYDYNDGSVNRVVVLVVLLVLLLVLLVLLVVLVVCVVVVNNVVVQVVVCVPVNDCRVVVNVVSNVVCLVCLVVSLVSLVSSCVVVVVDPSPSSVVSSVSSVD

InterPro domains:
  IPR008927 6-phosphogluconate dehydrogenase-like, C-terminal domain superfamily [SSF48179] (150-229)
  IPR013328 6-phosphogluconate dehydrogenase, domain 2 [G3DSA:1.10.1040.10] (157-244)
  IPR028939 Pyrroline-5-carboxylate reductase, catalytic, N-terminal [PF03807] (2-78)
  IPR036291 NAD(P)-binding domain superfamily [SSF51735] (1-139)